Protein 7A3W (pdb70)

Radius of gyration: 27.67 Å; Cα contacts (8 Å, |Δi|>4): 1279; chains: 2; bounding box: 59×45×84 Å

B-factor: mean 23.16, std 6.6, range [11.62, 58.87]

Structure (mmCIF, N/CA/C/O backbone):
data_7A3W
#
_entry.id   7A3W
#
_cell.length_a   48.440
_cell.length_b   65.391
_cell.length_c   81.877
_cell.angle_alpha   90.000
_cell.angle_beta   91.510
_cell.angle_gamma   90.000
#
_symmetry.space_group_name_H-M   'P 1 21 1'
#
loop_
_entity.id
_entity.type
_entity.pdbx_description
1 polymer 'NAD(P)-dependent oxidoreductase'
2 non-polymer 'NADPH DIHYDRO-NICOTINAMIDE-ADENINE-DINUCLEOTIDE PHOSPHATE'
3 non-polymer 1,2-ETHANEDIOL
4 non-polymer GLYCEROL
5 water water
#
loop_
_atom_site.group_PDB
_atom_site.id
_atom_site.type_symbol
_atom_site.label_atom_id
_atom_site.label_alt_id
_atom_site.label_comp_id
_atom_site.label_asym_id
_atom_site.label_entity_id
_atom_site.label_seq_id
_atom_site.pdbx_PDB_ins_code
_atom_site.Cartn_x
_atom_site.Cartn_y
_atom_site.Cartn_z
_atom_site.occupancy
_atom_site.B_iso_or_equiv
_atom_site.auth_seq_id
_atom_site.auth_comp_id
_atom_site.auth_asym_id
_atom_site.auth_atom_id
_atom_site.pdbx_PDB_model_num
ATOM 1 N N . ASN A 1 7 ? 1.399 21.489 29.431 1.00 43.73 7 ASN A N 1
ATOM 2 C CA . ASN A 1 7 ? 0.107 20.823 29.784 1.00 40.14 7 ASN A CA 1
ATOM 3 C C . ASN A 1 7 ? -0.072 19.549 28.942 1.00 37.98 7 ASN A C 1
ATOM 4 O O . ASN A 1 7 ? -1.217 19.087 28.829 1.00 34.39 7 ASN A O 1
ATOM 6 N N . LYS A 1 8 ? 1.015 18.969 28.421 1.00 37.68 8 LYS A N 1
ATOM 7 C CA . LYS A 1 8 ? 0.964 17.866 27.427 1.00 35.44 8 LYS A CA 1
ATOM 8 C C . LYS A 1 8 ? 0.441 16.605 28.107 1.00 31.38 8 LYS A C 1
ATOM 9 O O . LYS A 1 8 ? 0.746 16.336 29.257 1.00 34.17 8 LYS A O 1
ATOM 15 N N . PRO A 1 9 ? -0.370 15.785 27.416 1.00 28.67 9 PRO A N 1
ATOM 16 C CA . PRO A 1 9 ? -0.967 14.603 28.034 1.00 28.00 9 PRO A CA 1
ATOM 17 C C . PRO A 1 9 ? 0.039 13.454 28.213 1.00 27.36 9 PRO A C 1
ATOM 18 O O . PRO A 1 9 ? 1.104 13.498 27.639 1.00 25.69 9 PRO A O 1
ATOM 22 N N . SER A 1 10 ? -0.372 12.427 28.941 1.00 26.62 10 SER A N 1
ATOM 23 C CA . SER A 1 10 ? 0.386 11.167 29.120 1.00 27.15 10 SER A CA 1
ATOM 24 C C . SER A 1 10 ? 0.218 10.322 27.856 1.00 25.02 10 SER A C 1
ATOM 25 O O . SER A 1 10 ? -0.885 10.291 27.296 1.00 25.81 10 SER A O 1
ATOM 28 N N . VAL A 1 11 ? 1.291 9.652 27.449 1.00 23.74 11 VAL A N 1
ATOM 29 C CA . VAL A 1 11 ? 1.273 8.630 26.372 1.00 20.26 11 VAL A CA 1
ATOM 30 C C . VAL A 1 11 ? 1.948 7.390 26.932 1.00 18.50 11 VAL A C 1
ATOM 31 O O . VAL A 1 11 ? 2.856 7.546 27.728 1.00 20.17 11 VAL A O 1
ATOM 35 N N . SER A 1 12 ? 1.499 6.208 26.548 1.00 17.03 12 SER A N 1
ATOM 36 C CA . SER A 1 12 ? 2.155 4.939 26.953 1.00 17.59 12 SER A CA 1
ATOM 37 C C . SER A 1 12 ? 2.793 4.303 25.712 1.00 17.94 12 SER A C 1
ATOM 38 O O . SER A 1 12 ? 2.232 4.454 24.618 1.00 18.06 12 SER A O 1
ATOM 41 N N . VAL A 1 13 ? 3.954 3.654 25.881 1.00 15.57 13 VAL A N 1
ATOM 42 C CA . VAL A 1 13 ? 4.650 2.898 24.817 1.00 15.08 13 VAL A CA 1
ATOM 43 C C . VAL A 1 13 ? 4.892 1.500 25.390 1.00 15.18 13 VAL A C 1
ATOM 44 O O . VAL A 1 13 ? 5.494 1.414 26.444 1.00 16.14 13 VAL A O 1
ATOM 48 N N . LEU A 1 14 ? 4.380 0.476 24.729 1.00 15.66 14 LEU A N 1
ATOM 49 C CA . LEU A 1 14 ? 4.592 -0.943 25.099 1.00 16.53 14 LEU A CA 1
ATOM 50 C C . LEU A 1 14 ? 5.458 -1.579 24.010 1.00 16.78 14 LEU A C 1
ATOM 51 O O . LEU A 1 14 ? 5.032 -1.649 22.849 1.00 15.99 14 LEU A O 1
ATOM 56 N N . GLY A 1 15 ? 6.645 -2.036 24.381 1.00 17.64 15 GLY A N 1
ATOM 57 C CA . GLY A 1 15 ? 7.639 -2.600 23.440 1.00 18.06 15 GLY A CA 1
ATOM 58 C C . GLY A 1 15 ? 8.767 -1.612 23.296 1.00 19.61 15 GLY A C 1
ATOM 59 O O . GLY A 1 15 ? 8.521 -0.517 22.677 1.00 20.65 15 GLY A O 1
ATOM 60 N N . LEU A 1 16 ? 9.917 -1.890 23.920 1.00 18.82 16 LEU A N 1
ATOM 61 C CA . LEU A 1 16 ? 11.043 -0.906 23.917 1.00 18.73 16 LEU A CA 1
ATOM 62 C C . LEU A 1 16 ? 12.257 -1.530 23.226 1.00 18.52 16 LEU A C 1
ATOM 63 O O . LEU A 1 16 ? 13.379 -1.399 23.758 1.00 18.99 16 LEU A O 1
ATOM 68 N N . GLY A 1 17 ? 12.054 -2.149 22.067 1.00 17.45 17 GLY A N 1
ATOM 69 C CA . GLY A 1 17 ? 13.166 -2.592 21.209 1.00 17.05 17 GLY A CA 1
ATOM 70 C C . GLY A 1 17 ? 13.802 -1.439 20.474 1.00 17.24 17 GLY A C 1
ATOM 71 O O . GLY A 1 17 ? 13.692 -0.262 20.933 1.00 17.30 17 GLY A O 1
ATOM 72 N N . ALA A 1 18 ? 14.465 -1.749 19.357 1.00 17.58 18 ALA A N 1
ATOM 73 C CA . ALA A 1 18 ? 15.191 -0.754 18.543 1.00 16.75 18 ALA A CA 1
ATOM 74 C C . ALA A 1 18 ? 14.264 0.412 18.219 1.00 16.80 18 ALA A C 1
ATOM 75 O O . ALA A 1 18 ? 14.710 1.594 18.351 1.00 15.78 18 ALA A O 1
ATOM 77 N N . MET A 1 19 ? 13.031 0.127 17.803 1.00 17.61 19 MET A N 1
ATOM 78 C CA . MET A 1 19 ? 12.081 1.172 17.353 1.00 16.50 19 MET A CA 1
ATOM 79 C C . MET A 1 19 ? 11.296 1.748 18.544 1.00 16.85 19 MET A C 1
ATOM 80 O O . MET A 1 19 ? 11.254 3.013 18.697 1.00 16.33 19 MET A O 1
ATOM 85 N N . GLY A 1 20 ? 10.687 0.903 19.378 1.00 16.05 20 GLY A N 1
ATOM 86 C CA . GLY A 1 20 ? 9.838 1.339 20.501 1.00 14.97 20 GLY A CA 1
ATOM 87 C C . GLY A 1 20 ? 10.578 2.260 21.463 1.00 16.86 20 GLY A C 1
ATOM 88 O O . GLY A 1 20 ? 9.988 3.273 21.903 1.00 15.25 20 GLY A O 1
ATOM 89 N N . SER A 1 21 ? 11.854 1.990 21.717 1.00 16.22 21 SER A N 1
ATOM 90 C CA . SER A 1 21 ? 12.653 2.817 22.657 1.00 16.58 21 SER A CA 1
ATOM 91 C C . SER A 1 21 ? 12.724 4.243 22.106 1.00 17.04 21 SER A C 1
ATOM 92 O O . SER A 1 21 ? 12.569 5.170 22.884 1.00 16.92 21 SER A O 1
ATOM 95 N N . VAL A 1 22 ? 12.894 4.385 20.800 1.00 17.22 22 VAL A N 1
ATOM 96 C CA . VAL A 1 22 ? 13.050 5.709 20.152 1.00 18.24 22 VAL A CA 1
ATOM 97 C C . VAL A 1 22 ? 11.696 6.429 20.081 1.00 17.73 22 VAL A C 1
ATOM 98 O O . VAL A 1 22 ? 11.654 7.682 20.188 1.00 18.84 22 VAL A O 1
ATOM 102 N N . LEU A 1 23 ? 10.604 5.709 19.851 1.00 17.05 23 LEU A N 1
ATOM 103 C CA . LEU A 1 23 ? 9.255 6.326 19.954 1.00 17.00 23 LEU A CA 1
ATOM 104 C C . LEU A 1 23 ? 9.115 6.960 21.339 1.00 16.92 23 LEU A C 1
ATOM 105 O O . LEU A 1 23 ? 8.762 8.177 21.417 1.00 16.23 23 LEU A O 1
ATOM 110 N N . ALA A 1 24 ? 9.436 6.203 22.396 1.00 15.19 24 ALA A N 1
ATOM 111 C CA . ALA A 1 24 ? 9.293 6.679 23.796 1.00 16.63 24 ALA A CA 1
ATOM 112 C C . ALA A 1 24 ? 10.228 7.877 24.027 1.00 18.60 24 ALA A C 1
ATOM 113 O O . ALA A 1 24 ? 9.775 8.899 24.546 1.00 18.46 24 ALA A O 1
ATOM 115 N N . ARG A 1 25 ? 11.480 7.777 23.585 1.00 20.11 25 ARG A N 1
ATOM 116 C CA . ARG A 1 25 ? 12.493 8.838 23.810 1.00 21.22 25 ARG A CA 1
ATOM 117 C C . ARG A 1 25 ? 11.985 10.105 23.131 1.00 22.42 25 ARG A C 1
ATOM 118 O O . ARG A 1 25 ? 12.071 11.161 23.739 1.00 23.11 25 ARG A O 1
ATOM 126 N N . THR A 1 26 ? 11.479 9.994 21.904 1.00 22.05 26 THR A N 1
ATOM 127 C CA . THR A 1 26 ? 11.082 11.173 21.098 1.00 22.46 26 THR A CA 1
ATOM 128 C C . THR A 1 26 ? 9.944 11.916 21.801 1.00 23.91 26 THR A C 1
ATOM 129 O O . THR A 1 26 ? 9.968 13.169 21.867 1.00 22.84 26 THR A O 1
ATOM 133 N N . LEU A 1 27 ? 8.973 11.171 22.309 1.00 23.99 27 LEU A N 1
ATOM 134 C CA . LEU A 1 27 ? 7.835 11.731 23.070 1.00 24.30 27 LEU A CA 1
ATOM 135 C C . LEU A 1 27 ? 8.337 12.401 24.357 1.00 25.23 27 LEU A C 1
ATOM 136 O O . LEU A 1 27 ? 7.881 13.523 24.645 1.00 26.70 27 LEU A O 1
ATOM 141 N N . LEU A 1 28 ? 9.244 11.753 25.095 1.00 25.26 28 LEU A N 1
ATOM 142 C CA . LEU A 1 28 ? 9.789 12.328 26.358 1.00 25.14 28 LEU A CA 1
ATOM 143 C C . LEU A 1 28 ? 10.427 13.673 26.030 1.00 26.51 28 LEU A C 1
ATOM 144 O O . LEU A 1 28 ? 10.142 14.642 26.746 1.00 27.28 28 LEU A O 1
ATOM 149 N N . GLN A 1 29 ? 11.220 13.720 24.960 1.00 27.85 29 GLN A N 1
ATOM 150 C CA . GLN A 1 29 ? 12.059 14.898 24.632 1.00 29.70 29 GLN A CA 1
ATOM 151 C C . GLN A 1 29 ? 11.158 16.045 24.181 1.00 27.70 29 GLN A C 1
ATOM 152 O O . GLN A 1 29 ? 11.580 17.201 24.337 1.00 32.17 29 GLN A O 1
ATOM 158 N N . ALA A 1 30 ? 9.965 15.752 23.665 1.00 27.09 30 ALA A N 1
ATOM 159 C CA . ALA A 1 30 ? 8.973 16.768 23.246 1.00 31.21 30 ALA A CA 1
ATOM 160 C C . ALA A 1 30 ? 8.113 17.228 24.435 1.00 31.18 30 ALA A C 1
ATOM 161 O O . ALA A 1 30 ? 7.247 18.083 24.228 1.00 35.78 30 ALA A O 1
ATOM 163 N N . GLY A 1 31 ? 8.349 16.695 25.636 1.00 30.76 31 GLY A N 1
ATOM 164 C CA . GLY A 1 31 ? 7.718 17.157 26.888 1.00 31.86 31 GLY A CA 1
ATOM 165 C C . GLY A 1 31 ? 6.443 16.401 27.221 1.00 30.60 31 GLY A C 1
ATOM 166 O O . GLY A 1 31 ? 5.640 16.923 28.011 1.00 30.13 31 GLY A O 1
ATOM 167 N N . TYR A 1 32 ? 6.232 15.221 26.627 1.00 29.19 32 TYR A N 1
ATOM 168 C CA . TYR A 1 32 ? 5.073 14.358 26.949 1.00 27.29 32 TYR A CA 1
ATOM 169 C C . TYR A 1 32 ? 5.438 13.532 28.176 1.00 24.08 32 TYR A C 1
ATOM 170 O O . TYR A 1 32 ? 6.595 13.123 28.292 1.00 25.04 32 TYR A O 1
ATOM 179 N N . GLY A 1 33 ? 4.475 13.333 29.071 1.00 25.32 33 GLY A N 1
ATOM 180 C CA . GLY A 1 33 ? 4.603 12.325 30.130 1.00 24.27 33 GLY A CA 1
ATOM 181 C C . GLY A 1 33 ? 4.578 10.984 29.442 1.00 24.53 33 GLY A C 1
ATOM 182 O O . GLY A 1 33 ? 3.743 10.821 28.565 1.00 24.50 33 GLY A O 1
ATOM 183 N N . VAL A 1 34 ? 5.530 10.103 29.689 1.00 20.48 34 VAL A N 1
ATOM 184 C CA . VAL A 1 34 ? 5.498 8.789 28.996 1.00 20.03 34 VAL A CA 1
ATOM 185 C C . VAL A 1 34 ? 5.610 7.713 30.055 1.00 19.96 34 VAL A C 1
ATOM 186 O O . VAL A 1 34 ? 6.551 7.758 30.826 1.00 21.01 34 VAL A O 1
ATOM 190 N N . THR A 1 35 ? 4.712 6.750 29.996 1.00 19.49 35 THR A N 1
ATOM 191 C CA . THR A 1 35 ? 4.780 5.501 30.762 1.00 19.54 35 THR A CA 1
ATOM 192 C C . THR A 1 35 ? 5.199 4.413 29.785 1.00 21.66 35 THR A C 1
ATOM 193 O O . THR A 1 35 ? 4.539 4.283 28.732 1.00 20.83 35 THR A O 1
ATOM 197 N N . VAL A 1 36 ? 6.223 3.641 30.134 1.00 18.84 36 VAL A N 1
ATOM 198 C CA . VAL A 1 36 ? 6.723 2.587 29.227 1.00 17.94 36 VAL A CA 1
ATOM 199 C C . VAL A 1 36 ? 6.468 1.250 29.881 1.00 17.18 36 VAL A C 1
ATOM 200 O O . VAL A 1 36 ? 6.368 1.184 31.117 1.00 18.71 36 VAL A O 1
ATOM 204 N N . TRP A 1 37 ? 6.385 0.227 29.059 1.00 18.16 37 TRP A N 1
ATOM 205 C CA . TRP A 1 37 ? 6.412 -1.177 29.521 1.00 18.59 37 TRP A CA 1
ATOM 206 C C . TRP A 1 37 ? 7.200 -1.984 28.511 1.00 19.11 37 TRP A C 1
ATOM 207 O O . TRP A 1 37 ? 7.074 -1.731 27.329 1.00 17.49 37 TRP A O 1
ATOM 218 N N . ASN A 1 38 ? 7.946 -2.977 28.994 1.00 19.20 38 ASN A N 1
ATOM 219 C CA . ASN A 1 38 ? 8.624 -3.946 28.116 1.00 20.28 38 ASN A CA 1
ATOM 220 C C . ASN A 1 38 ? 8.628 -5.293 28.830 1.00 20.16 38 ASN A C 1
ATOM 221 O O . ASN A 1 38 ? 8.711 -5.299 30.059 1.00 23.07 38 ASN A O 1
ATOM 226 N N . ARG A 1 39 ? 8.527 -6.371 28.083 1.00 20.97 39 ARG A N 1
ATOM 227 C CA . ARG A 1 39 ? 8.599 -7.736 28.648 1.00 21.88 39 ARG A CA 1
ATOM 228 C C . ARG A 1 39 ? 9.821 -7.853 29.546 1.00 22.40 39 ARG A C 1
ATOM 229 O O . ARG A 1 39 ? 9.668 -8.344 30.685 1.00 25.07 39 ARG A O 1
ATOM 237 N N . SER A 1 40 ? 10.991 -7.410 29.085 1.00 24.96 40 SER A N 1
ATOM 238 C CA . SER A 1 40 ? 12.208 -7.444 29.931 1.00 27.15 40 SER A CA 1
ATOM 239 C C . SER A 1 40 ? 12.599 -6.028 30.360 1.00 27.52 40 SER A C 1
ATOM 240 O O . SER A 1 40 ? 12.662 -5.103 29.567 1.00 25.04 40 SER A O 1
ATOM 243 N N . PRO A 1 41 ? 12.861 -5.831 31.670 1.00 32.06 41 PRO A N 1
ATOM 244 C CA . PRO A 1 41 ? 13.003 -4.483 32.233 1.00 29.72 41 PRO A CA 1
ATOM 245 C C . PRO A 1 41 ? 14.309 -3.755 31.890 1.00 30.15 41 PRO A C 1
ATOM 246 O O . PRO A 1 41 ? 14.315 -2.558 31.939 1.00 30.89 41 PRO A O 1
ATOM 248 N N . GLU A 1 42 ? 15.379 -4.475 31.539 1.00 30.73 42 GLU A N 1
ATOM 249 C CA . GLU A 1 42 ? 16.686 -3.853 31.182 1.00 30.45 42 GLU A CA 1
ATOM 250 C C . GLU A 1 42 ? 16.471 -2.721 30.177 1.00 29.47 42 GLU A C 1
ATOM 251 O O . GLU A 1 42 ? 17.093 -1.672 30.326 1.00 30.58 42 GLU A O 1
ATOM 253 N N A ARG A 1 43 ? 15.622 -2.943 29.171 0.50 27.29 43 ARG A N 1
ATOM 254 N N B ARG A 1 43 ? 15.622 -2.944 29.172 0.50 26.76 43 ARG A N 1
ATOM 255 C CA A ARG A 1 43 ? 15.471 -2.015 28.019 0.50 26.39 43 ARG A CA 1
ATOM 256 C CA B ARG A 1 43 ? 15.457 -2.011 28.028 0.50 25.57 43 ARG A CA 1
ATOM 257 C C A ARG A 1 43 ? 14.790 -0.720 28.481 0.50 24.40 43 ARG A C 1
ATOM 258 C C B ARG A 1 43 ? 14.799 -0.710 28.490 0.50 23.94 43 ARG A C 1
ATOM 259 O O A ARG A 1 43 ? 14.965 0.287 27.781 0.50 24.84 43 ARG A O 1
ATOM 260 O O B ARG A 1 43 ? 14.979 0.295 27.788 0.50 24.40 43 ARG A O 1
ATOM 275 N N . ALA A 1 44 ? 14.091 -0.719 29.626 1.00 22.92 44 ALA A N 1
ATOM 276 C CA . ALA A 1 44 ? 13.396 0.486 30.157 1.00 23.59 44 ALA A CA 1
ATOM 277 C C . ALA A 1 44 ? 14.369 1.475 30.821 1.00 22.23 44 ALA A C 1
ATOM 278 O O . ALA A 1 44 ? 14.020 2.675 30.964 1.00 23.13 44 ALA A O 1
ATOM 280 N N . THR A 1 45 ? 15.565 1.022 31.198 1.00 23.22 45 THR A N 1
ATOM 281 C CA . THR A 1 45 ? 16.489 1.823 32.035 1.00 21.35 45 THR A CA 1
ATOM 282 C C . THR A 1 45 ? 16.795 3.138 31.336 1.00 20.51 45 THR A C 1
ATOM 283 O O . THR A 1 45 ? 16.729 4.181 32.015 1.00 18.95 45 THR A O 1
ATOM 287 N N . ALA A 1 46 ? 17.162 3.123 30.045 1.00 19.92 46 ALA A N 1
ATOM 288 C CA . ALA A 1 46 ? 17.541 4.365 29.319 1.00 21.98 46 ALA A CA 1
ATOM 289 C C . ALA A 1 46 ? 16.377 5.366 29.314 1.00 21.19 46 ALA A C 1
ATOM 290 O O . ALA A 1 46 ? 16.583 6.599 29.428 1.00 23.51 46 ALA A O 1
ATOM 292 N N . LEU A 1 47 ? 15.158 4.868 29.205 1.00 21.07 47 LEU A N 1
ATOM 293 C CA . LEU A 1 47 ? 13.955 5.738 29.133 1.00 20.27 47 LEU A CA 1
ATOM 294 C C . LEU A 1 47 ? 13.681 6.309 30.519 1.00 19.58 47 LEU A C 1
ATOM 295 O O . LEU A 1 47 ? 13.339 7.491 30.601 1.00 18.32 47 LEU A O 1
ATOM 300 N N . VAL A 1 48 ? 13.849 5.506 31.566 1.00 18.70 48 VAL A N 1
ATOM 301 C CA . VAL A 1 48 ? 13.735 5.997 32.975 1.00 19.93 48 VAL A CA 1
ATOM 302 C C . VAL A 1 48 ? 14.793 7.090 33.190 1.00 19.38 48 VAL A C 1
ATOM 303 O O . VAL A 1 48 ? 14.462 8.147 33.773 1.00 17.70 48 VAL A O 1
ATOM 307 N N . GLN A 1 49 ? 15.997 6.943 32.647 1.00 18.61 49 GLN A N 1
ATOM 308 C CA . GLN A 1 49 ? 17.025 8.010 32.732 1.00 20.36 49 GLN A CA 1
ATOM 309 C C . GLN A 1 49 ? 16.499 9.321 32.134 1.00 21.59 49 GLN A C 1
ATOM 310 O O . GLN A 1 49 ? 16.900 10.400 32.580 1.00 20.92 49 GLN A O 1
ATOM 316 N N . GLU A 1 50 ? 15.619 9.241 31.152 1.00 23.51 50 GLU A N 1
ATOM 317 C CA . GLU A 1 50 ? 15.155 10.446 30.416 1.00 27.29 50 GLU A CA 1
ATOM 318 C C . GLU A 1 50 ? 13.787 10.904 30.929 1.00 25.62 50 GLU A C 1
ATOM 319 O O . GLU A 1 50 ? 13.211 11.812 30.306 1.00 27.69 50 GLU A O 1
ATOM 325 N N . GLY A 1 51 ? 13.277 10.314 32.015 1.00 23.89 51 GLY A N 1
ATOM 326 C CA . GLY A 1 51 ? 12.068 10.802 32.701 1.00 22.39 51 GLY A CA 1
ATOM 327 C C . GLY A 1 51 ? 10.861 9.889 32.574 1.00 23.67 51 GLY A C 1
ATOM 328 O O . GLY A 1 51 ? 9.818 10.259 33.120 1.00 22.22 51 GLY A O 1
ATOM 329 N N . ALA A 1 52 ? 10.958 8.718 31.935 1.00 22.85 52 ALA A N 1
ATOM 330 C CA . ALA A 1 52 ? 9.784 7.826 31.756 1.00 23.21 52 ALA A CA 1
ATOM 331 C C . ALA A 1 52 ? 9.362 7.199 33.080 1.00 24.15 52 ALA A C 1
ATOM 332 O O . ALA A 1 52 ? 10.244 6.898 33.902 1.00 25.79 52 ALA A O 1
ATOM 334 N N . SER A 1 53 ? 8.051 6.986 33.267 1.00 23.84 53 SER A N 1
ATOM 335 C CA . SER A 1 53 ? 7.508 6.135 34.348 1.00 24.46 53 SER A CA 1
ATOM 336 C C . SER A 1 53 ? 7.486 4.700 33.827 1.00 23.86 53 SER A C 1
ATOM 337 O O . SER A 1 53 ? 7.173 4.498 32.635 1.00 24.70 53 SER A O 1
ATOM 340 N N . LEU A 1 54 ? 7.924 3.742 34.626 1.00 22.28 54 LEU A N 1
ATOM 341 C CA . LEU A 1 54 ? 7.980 2.334 34.169 1.00 24.38 54 LEU A CA 1
ATOM 342 C C . LEU A 1 54 ? 6.791 1.612 34.797 1.00 22.17 54 LEU A C 1
ATOM 343 O O . LEU A 1 54 ? 6.717 1.582 36.031 1.00 25.14 54 LEU A O 1
ATOM 348 N N . ALA A 1 55 ? 5.925 1.009 33.984 1.00 20.89 55 ALA A N 1
ATOM 349 C CA . ALA A 1 55 ? 4.804 0.176 34.458 1.00 21.95 55 ALA A CA 1
ATOM 350 C C . ALA A 1 55 ? 5.335 -1.237 34.696 1.00 22.72 55 ALA A C 1
ATOM 351 O O . ALA A 1 55 ? 6.169 -1.664 33.922 1.00 22.17 55 ALA A O 1
ATOM 353 N N . ARG A 1 56 ? 4.877 -1.895 35.760 1.00 24.74 56 ARG A N 1
ATOM 354 C CA . ARG A 1 56 ? 5.288 -3.271 36.124 1.00 25.42 56 ARG A CA 1
ATOM 355 C C . ARG A 1 56 ? 4.663 -4.240 35.126 1.00 25.14 56 ARG A C 1
ATOM 356 O O . ARG A 1 56 ? 5.339 -5.216 34.738 1.00 25.66 56 ARG A O 1
ATOM 358 N N . GLU A 1 57 ? 3.427 -3.957 34.710 1.00 25.64 57 GLU A N 1
ATOM 359 C CA . GLU A 1 57 ? 2.611 -4.835 33.831 1.00 27.05 57 GLU A CA 1
ATOM 360 C C . GLU A 1 57 ? 2.076 -4.047 32.626 1.00 23.76 57 GLU A C 1
ATOM 361 O O . GLU A 1 57 ? 1.857 -2.842 32.715 1.00 19.98 57 GLU A O 1
ATOM 367 N N . ALA A 1 58 ? 1.809 -4.756 31.536 1.00 24.81 58 ALA A N 1
ATOM 368 C CA . ALA A 1 58 ? 1.204 -4.183 30.314 1.00 23.95 58 ALA A CA 1
ATOM 369 C C . ALA A 1 58 ? -0.114 -3.476 30.693 1.00 22.62 58 ALA A C 1
ATOM 370 O O . ALA A 1 58 ? -0.367 -2.327 30.231 1.00 20.85 58 ALA A O 1
ATOM 372 N N A SER A 1 59 ? -0.907 -4.125 31.554 0.50 23.06 59 SER A N 1
ATOM 373 N N B SER A 1 59 ? -0.910 -4.116 31.558 0.50 22.18 59 SER A N 1
ATOM 374 C CA A SER A 1 59 ? -2.200 -3.627 32.091 0.50 23.28 59 SER A CA 1
ATOM 375 C CA B SER A 1 59 ? -2.216 -3.602 32.052 0.50 21.82 59 SER A CA 1
ATOM 376 C C A SER A 1 59 ? -2.052 -2.197 32.629 0.50 23.09 59 SER A C 1
ATOM 377 C C B SER A 1 59 ? -2.055 -2.189 32.626 0.50 22.28 59 SER A C 1
ATOM 378 O O A SER A 1 59 ? -2.887 -1.334 32.291 0.50 23.35 59 SER A O 1
ATOM 379 O O B SER A 1 59 ? -2.888 -1.325 32.299 0.50 22.57 59 SER A O 1
ATOM 384 N N . GLU A 1 60 ? -1.026 -1.968 33.448 1.00 23.16 60 GLU A N 1
ATOM 385 C CA . GLU A 1 60 ? -0.795 -0.669 34.133 1.00 25.41 60 GLU A CA 1
ATOM 386 C C . GLU A 1 60 ? -0.385 0.380 33.103 1.00 22.93 60 GLU A C 1
ATOM 387 O O . GLU A 1 60 ? -0.764 1.570 33.256 1.00 25.25 60 GLU A O 1
ATOM 393 N N . ALA A 1 61 ? 0.408 -0.001 32.097 1.00 22.84 61 ALA A N 1
ATOM 394 C CA . ALA A 1 61 ? 0.820 0.951 31.036 1.00 20.72 61 ALA A CA 1
ATOM 395 C C . ALA A 1 61 ? -0.451 1.379 30.284 1.00 20.52 61 ALA A C 1
ATOM 396 O O . ALA A 1 61 ? -0.624 2.561 29.988 1.00 19.79 61 ALA A O 1
ATOM 398 N N . ILE A 1 62 ? -1.337 0.439 29.998 1.00 19.99 62 ILE A N 1
ATOM 399 C CA . ILE A 1 62 ? -2.610 0.772 29.286 1.00 21.16 62 ILE A CA 1
ATOM 400 C C . ILE A 1 62 ? -3.471 1.696 30.166 1.00 21.86 62 ILE A C 1
ATOM 401 O O . ILE A 1 62 ? -3.979 2.728 29.645 1.00 21.36 62 ILE A O 1
ATOM 406 N N . ASN A 1 63 ? -3.557 1.400 31.468 1.00 21.69 63 ASN A N 1
ATOM 407 C CA . ASN A 1 63 ? -4.366 2.183 32.437 1.00 23.70 63 ASN A CA 1
ATOM 408 C C . ASN A 1 63 ? -3.819 3.623 32.541 1.00 24.10 63 ASN A C 1
ATOM 409 O O . ASN A 1 63 ? -4.615 4.545 32.771 1.00 23.91 63 ASN A O 1
ATOM 414 N N . ALA A 1 64 ? -2.520 3.827 32.318 1.00 23.57 64 ALA A N 1
ATOM 415 C CA . ALA A 1 64 ? -1.816 5.086 32.659 1.00 23.31 64 ALA A CA 1
ATOM 416 C C . ALA A 1 64 ? -2.181 6.220 31.696 1.00 23.95 64 ALA A C 1
ATOM 417 O O . ALA A 1 64 ? -2.030 7.401 32.081 1.00 24.00 64 ALA A O 1
ATOM 419 N N . SER A 1 65 ? -2.569 5.914 30.461 1.00 22.84 65 SER A N 1
ATOM 420 C CA . SER A 1 65 ? -2.667 6.940 29.383 1.00 23.65 65 SER A CA 1
ATOM 421 C C . SER A 1 65 ? -3.906 6.733 28.515 1.00 22.72 65 SER A C 1
ATOM 422 O O . SER A 1 65 ? -4.428 5.614 28.492 1.00 21.35 65 SER A O 1
ATOM 425 N N . ASN A 1 66 ? -4.306 7.770 27.774 1.00 22.75 66 ASN A N 1
ATOM 426 C CA . ASN A 1 66 ? -5.410 7.673 26.783 1.00 23.87 66 ASN A CA 1
ATOM 427 C C . ASN A 1 66 ? -4.841 7.444 25.370 1.00 20.54 66 ASN A C 1
ATOM 428 O O . ASN A 1 66 ? -5.642 7.240 24.443 1.00 19.67 66 ASN A O 1
ATOM 433 N N . LEU A 1 67 ? -3.519 7.512 25.180 1.00 19.11 67 LEU A N 1
ATOM 434 C CA . LEU A 1 67 ? -2.873 7.123 23.889 1.00 19.35 67 LEU A CA 1
ATOM 435 C C . LEU A 1 67 ? -1.829 6.043 24.153 1.00 16.84 67 LEU A C 1
ATOM 436 O O . LEU A 1 67 ? -0.880 6.297 24.916 1.00 17.05 67 LEU A O 1
ATOM 441 N N . ILE A 1 68 ? -2.064 4.850 23.630 1.00 15.96 68 ILE A N 1
ATOM 442 C CA . ILE A 1 68 ? -1.264 3.635 23.923 1.00 17.10 68 ILE A CA 1
ATOM 443 C C . ILE A 1 68 ? -0.598 3.186 22.620 1.00 16.97 68 ILE A C 1
ATOM 444 O O . ILE A 1 68 ? -1.326 2.697 21.728 1.00 17.54 68 ILE A O 1
ATOM 449 N N . ILE A 1 69 ? 0.723 3.327 22.523 1.00 16.06 69 ILE A N 1
ATOM 450 C CA . ILE A 1 69 ? 1.490 3.008 21.280 1.00 16.00 69 ILE A CA 1
ATOM 451 C C . ILE A 1 69 ? 2.166 1.654 21.478 1.00 15.14 69 ILE A C 1
ATOM 452 O O . ILE A 1 69 ? 2.849 1.484 22.477 1.00 17.68 69 ILE A O 1
ATOM 457 N N . ILE A 1 70 ? 1.916 0.719 20.585 1.00 15.72 70 ILE A N 1
ATOM 458 C CA . ILE A 1 70 ? 2.472 -0.659 20.652 1.00 15.58 70 ILE A CA 1
ATOM 459 C C . ILE A 1 70 ? 3.571 -0.780 19.604 1.00 16.12 70 ILE A C 1
ATOM 460 O O . ILE A 1 70 ? 3.337 -0.453 18.426 1.00 16.46 70 ILE A O 1
ATOM 465 N N . CYS A 1 71 ? 4.741 -1.275 19.994 1.00 15.70 71 CYS A N 1
ATOM 466 C CA . CYS A 1 71 ? 5.820 -1.552 19.021 1.00 15.64 71 CYS A CA 1
ATOM 467 C C . CYS A 1 71 ? 6.543 -2.815 19.447 1.00 16.68 71 CYS A C 1
ATOM 468 O O . CYS A 1 71 ? 7.734 -2.762 19.791 1.00 16.53 71 CYS A O 1
ATOM 471 N N . MET A 1 72 ? 5.828 -3.920 19.369 1.00 17.23 72 MET A N 1
ATOM 472 C CA . MET A 1 72 ? 6.400 -5.246 19.720 1.00 18.67 72 MET A CA 1
ATOM 473 C C . MET A 1 72 ? 6.823 -5.958 18.438 1.00 17.90 72 MET A C 1
ATOM 474 O O . MET A 1 72 ? 6.579 -5.425 17.353 1.00 17.68 72 MET A O 1
ATOM 479 N N . ILE A 1 73 ? 7.462 -7.125 18.538 1.00 18.67 73 ILE A N 1
ATOM 480 C CA . ILE A 1 73 ? 8.086 -7.762 17.348 1.00 20.31 73 ILE A CA 1
ATOM 481 C C . ILE A 1 73 ? 7.015 -7.949 16.276 1.00 19.18 73 ILE A C 1
ATOM 482 O O . ILE A 1 73 ? 7.285 -7.716 15.080 1.00 18.67 73 ILE A O 1
ATOM 487 N N . ASP A 1 74 ? 5.807 -8.336 16.678 1.00 21.82 74 ASP A N 1
ATOM 488 C CA . ASP A 1 74 ? 4.725 -8.556 15.691 1.00 20.08 74 ASP A CA 1
ATOM 489 C C . ASP A 1 74 ? 3.356 -8.381 16.337 1.00 18.22 74 ASP A C 1
ATOM 490 O O . ASP A 1 74 ? 3.267 -8.295 17.589 1.00 18.95 74 ASP A O 1
ATOM 495 N N . LYS A 1 75 ? 2.323 -8.294 15.502 1.00 17.14 75 LYS A N 1
ATOM 496 C CA . LYS A 1 75 ? 0.940 -8.078 16.007 1.00 17.44 75 LYS A CA 1
ATOM 497 C C . LYS A 1 75 ? 0.496 -9.281 16.827 1.00 19.18 75 LYS A C 1
ATOM 498 O O . LYS A 1 75 ? -0.191 -9.056 17.836 1.00 18.91 75 LYS A O 1
ATOM 504 N N . ALA A 1 76 ? 0.919 -10.491 16.450 1.00 20.03 76 ALA A N 1
ATOM 505 C CA . ALA A 1 76 ? 0.539 -11.747 17.132 1.00 21.12 76 ALA A CA 1
ATOM 506 C C . ALA A 1 76 ? 0.888 -11.656 18.622 1.00 21.95 76 ALA A C 1
ATOM 507 O O . ALA A 1 76 ? 0.026 -11.973 19.448 1.00 21.92 76 ALA A O 1
ATOM 509 N N . VAL A 1 77 ? 2.095 -11.217 18.990 1.00 21.11 77 VAL A N 1
ATOM 510 C CA . VAL A 1 77 ? 2.453 -11.179 20.441 1.00 23.25 77 VAL A CA 1
ATOM 511 C C . VAL A 1 77 ? 1.617 -10.105 21.156 1.00 21.71 77 VAL A C 1
ATOM 512 O O . VAL A 1 77 ? 1.317 -10.323 22.340 1.00 23.06 77 VAL A O 1
ATOM 516 N N . PHE A 1 78 ? 1.194 -9.020 20.496 1.00 21.34 78 PHE A N 1
ATOM 517 C CA . PHE A 1 78 ? 0.295 -8.032 21.151 1.00 22.27 78 PHE A CA 1
ATOM 518 C C . PHE A 1 78 ? -1.092 -8.648 21.361 1.00 22.21 78 PHE A C 1
ATOM 519 O O . PHE A 1 78 ? -1.708 -8.415 22.408 1.00 22.64 78 PHE A O 1
ATOM 527 N N . GLN A 1 79 ? -1.537 -9.479 20.422 1.00 25.25 79 GLN A N 1
ATOM 528 C CA . GLN A 1 79 ? -2.797 -10.254 20.557 1.00 27.73 79 GLN A CA 1
ATOM 529 C C . GLN A 1 79 ? -2.689 -11.117 21.823 1.00 27.45 79 GLN A C 1
ATOM 530 O O . GLN A 1 79 ? -3.687 -11.155 22.587 1.00 27.17 79 GLN A O 1
ATOM 536 N N . ASP A 1 80 ? -1.551 -11.783 22.047 1.00 27.69 80 ASP A N 1
ATOM 537 C CA . ASP A 1 80 ? -1.324 -12.625 23.254 1.00 28.96 80 ASP A CA 1
ATOM 538 C C . ASP A 1 80 ? -1.392 -11.767 24.523 1.00 29.40 80 ASP A C 1
ATOM 539 O O . ASP A 1 80 ? -2.048 -12.204 25.493 1.00 28.85 80 ASP A O 1
ATOM 544 N N . VAL A 1 81 ? -0.764 -10.591 24.517 1.00 25.50 81 VAL A N 1
ATOM 545 C CA . VAL A 1 81 ? -0.823 -9.656 25.674 1.00 26.22 81 VAL A CA 1
ATOM 546 C C . VAL A 1 81 ? -2.291 -9.279 25.948 1.00 26.22 81 VAL A C 1
ATOM 547 O O . VAL A 1 81 ? -2.729 -9.399 27.106 1.00 26.25 81 VAL A O 1
ATOM 551 N N . LEU A 1 82 ? -3.035 -8.866 24.927 1.00 24.83 82 LEU A N 1
ATOM 552 C CA . LEU A 1 82 ? -4.480 -8.555 25.040 1.00 26.20 82 LEU A CA 1
ATOM 553 C C . LEU A 1 82 ? -5.231 -9.730 25.684 1.00 27.79 82 LEU A C 1
ATOM 554 O O . LEU A 1 82 ? -6.018 -9.477 26.618 1.00 24.87 82 LEU A O 1
ATOM 559 N N . SER A 1 83 ? -4.993 -10.958 25.213 1.00 28.96 83 SER A N 1
ATOM 560 C CA . SER A 1 83 ? -5.727 -12.182 25.636 1.00 30.69 83 SER A CA 1
ATOM 561 C C . SER A 1 83 ? -5.536 -12.456 27.125 1.00 32.93 83 SER A C 1
ATOM 562 O O . SER A 1 83 ? -6.434 -13.078 27.713 1.00 32.63 83 SER A O 1
ATOM 565 N N . SER A 1 84 ? -4.412 -12.041 27.706 1.00 32.01 84 SER A N 1
ATOM 566 C CA . SER A 1 84 ? -4.078 -12.347 29.119 1.00 33.48 84 SER A CA 1
ATOM 567 C C . SER A 1 84 ? -4.521 -11.191 30.027 1.00 30.83 84 SER A C 1
ATOM 568 O O . SER A 1 84 ? -4.300 -11.289 31.228 1.00 31.98 84 SER A O 1
ATOM 571 N N . LEU A 1 85 ? -5.115 -10.131 29.473 1.00 29.45 85 LEU A N 1
ATOM 572 C CA . LEU A 1 85 ? -5.659 -9.002 30.268 1.00 30.35 85 LEU A CA 1
ATOM 573 C C . LEU A 1 85 ? -6.892 -9.481 31.035 1.00 28.65 85 LEU A C 1
ATOM 574 O O . LEU A 1 85 ? -7.649 -10.285 30.505 1.00 27.81 85 LEU A O 1
ATOM 579 N N . ASP A 1 86 ? -7.120 -8.933 32.218 1.00 30.36 86 ASP A N 1
ATOM 580 C CA . ASP A 1 86 ? -8.421 -9.070 32.914 1.00 28.88 86 ASP A CA 1
ATOM 581 C C . ASP A 1 86 ? -9.523 -8.567 31.985 1.00 27.72 86 ASP A C 1
ATOM 582 O O . ASP A 1 86 ? -9.460 -7.425 31.526 1.00 26.35 86 ASP A O 1
ATOM 587 N N . PRO A 1 87 ? -10.589 -9.366 31.713 1.00 28.51 87 PRO A N 1
ATOM 588 C CA . PRO A 1 87 ? -11.702 -8.911 30.884 1.00 29.01 87 PRO A CA 1
ATOM 589 C C . PRO A 1 87 ? -12.344 -7.601 31.371 1.00 26.52 87 PRO A C 1
ATOM 590 O O . PRO A 1 87 ? -12.976 -6.951 30.574 1.00 26.40 87 PRO A O 1
ATOM 594 N N . LEU A 1 88 ? -12.180 -7.245 32.652 1.00 28.56 88 LEU A N 1
ATOM 595 C CA . LEU A 1 88 ? -12.767 -6.007 33.243 1.00 27.15 88 LEU A CA 1
ATOM 596 C C . LEU A 1 88 ? -11.826 -4.813 33.048 1.00 27.10 88 LEU A C 1
ATOM 597 O O . LEU A 1 88 ? -12.242 -3.697 33.398 1.00 24.19 88 LEU A O 1
ATOM 602 N N . LEU A 1 89 ? -10.621 -5.002 32.501 1.00 26.62 89 LEU A N 1
ATOM 603 C CA . LEU A 1 89 ? -9.776 -3.840 32.170 1.00 27.65 89 LEU A CA 1
ATOM 604 C C . LEU A 1 89 ? -10.596 -2.930 31.260 1.00 26.62 89 LEU A C 1
ATOM 605 O O . LEU A 1 89 ? -11.203 -3.427 30.287 1.00 26.79 89 LEU A O 1
ATOM 610 N N . ASN A 1 90 ? -10.681 -1.652 31.575 1.00 23.91 90 ASN A N 1
ATOM 611 C CA . ASN A 1 90 ? -11.602 -0.757 30.836 1.00 24.75 90 ASN A CA 1
ATOM 612 C C . ASN A 1 90 ? -10.746 0.177 29.990 1.00 25.28 90 ASN A C 1
ATOM 613 O O . ASN A 1 90 ? -9.928 0.865 30.574 1.00 26.97 90 ASN A O 1
ATOM 618 N N . MET A 1 91 ? -10.906 0.157 28.665 1.00 22.06 91 MET A N 1
ATOM 619 C CA . MET A 1 91 ? -10.124 0.994 27.734 1.00 22.21 91 MET A CA 1
ATOM 620 C C . MET A 1 91 ? -10.977 2.151 27.202 1.00 21.96 91 MET A C 1
ATOM 621 O O . MET A 1 91 ? -10.551 2.826 26.233 1.00 22.13 91 MET A O 1
ATOM 626 N N A SER A 1 92 ? -12.122 2.407 27.838 0.50 23.27 92 SER A N 1
ATOM 627 N N B SER A 1 92 ? -12.125 2.411 27.841 0.50 22.78 92 SER A N 1
ATOM 628 C CA A SER A 1 92 ? -12.999 3.542 27.476 0.50 24.29 92 SER A CA 1
ATOM 629 C CA B SER A 1 92 ? -12.996 3.568 27.523 0.50 23.47 92 SER A CA 1
ATOM 630 C C A SER A 1 92 ? -12.145 4.808 27.389 0.50 24.52 92 SER A C 1
ATOM 631 C C B SER A 1 92 ? -12.128 4.816 27.394 0.50 24.06 92 SER A C 1
ATOM 632 O O A SER A 1 92 ? -11.363 5.053 28.329 0.50 26.38 92 SER A O 1
ATOM 633 O O B SER A 1 92 ? -11.341 5.070 28.328 0.50 25.86 92 SER A O 1
ATOM 638 N N . GLY A 1 93 ? -12.278 5.565 26.296 1.00 23.03 93 GLY A N 1
ATOM 639 C CA . GLY A 1 93 ? -11.591 6.851 26.089 1.00 23.12 93 GLY A CA 1
ATOM 640 C C . GLY A 1 93 ? -10.131 6.688 25.669 1.00 22.62 93 GLY A C 1
ATOM 641 O O . GLY A 1 93 ? -9.421 7.698 25.622 1.00 22.83 93 GLY A O 1
ATOM 642 N N . LYS A 1 94 ? -9.671 5.456 25.444 1.00 20.84 94 LYS A N 1
ATOM 643 C CA . LYS A 1 94 ? -8.249 5.186 25.102 1.00 20.00 94 LYS A CA 1
ATOM 644 C C . LYS A 1 94 ? -8.133 4.797 23.624 1.00 21.25 94 LYS A C 1
ATOM 645 O O . LYS A 1 94 ? -8.960 4.005 23.121 1.00 21.80 94 LYS A O 1
ATOM 651 N N . THR A 1 95 ? -7.088 5.294 22.968 1.00 21.23 95 THR A N 1
ATOM 652 C CA . THR A 1 95 ? -6.740 4.969 21.566 1.00 20.68 95 THR A CA 1
ATOM 653 C C . THR A 1 95 ? -5.499 4.089 21.601 1.00 19.51 95 THR A C 1
ATOM 654 O O . THR A 1 95 ? -4.464 4.523 22.129 1.00 18.42 95 THR A O 1
ATOM 658 N N . ILE A 1 96 ? -5.654 2.869 21.129 1.00 19.50 96 ILE A N 1
ATOM 659 C CA . ILE A 1 96 ? -4.530 1.932 20.911 1.00 19.79 96 ILE A CA 1
ATOM 660 C C . ILE A 1 96 ? -4.034 2.132 19.480 1.00 19.34 96 ILE A C 1
ATOM 661 O O . ILE A 1 96 ? -4.851 1.961 18.546 1.00 18.65 96 ILE A O 1
ATOM 666 N N . VAL A 1 97 ? -2.749 2.436 19.318 1.00 16.95 97 VAL A N 1
ATOM 667 C CA . VAL A 1 97 ? -2.059 2.563 18.005 1.00 16.38 97 VAL A CA 1
ATOM 668 C C . VAL A 1 97 ? -1.025 1.449 17.933 1.00 16.77 97 VAL A C 1
ATOM 669 O O . VAL A 1 97 ? -0.003 1.534 18.632 1.00 16.48 97 VAL A O 1
ATOM 673 N N . ASN A 1 98 ? -1.285 0.463 17.077 1.00 16.41 98 ASN A N 1
ATOM 674 C CA . ASN A 1 98 ? -0.424 -0.728 16.946 1.00 18.34 98 ASN A CA 1
ATOM 675 C C . ASN A 1 98 ? 0.523 -0.505 15.757 1.00 16.32 98 ASN A C 1
ATOM 676 O O . ASN A 1 98 ? 0.098 -0.636 14.606 1.00 16.33 98 ASN A O 1
ATOM 681 N N . MET A 1 99 ? 1.801 -0.235 16.043 1.00 17.46 99 MET A N 1
ATOM 682 C CA . MET A 1 99 ? 2.860 0.005 15.034 1.00 16.23 99 MET A CA 1
ATOM 683 C C . MET A 1 99 ? 3.717 -1.234 14.775 1.00 16.37 99 MET A C 1
ATOM 684 O O . MET A 1 99 ? 4.758 -1.115 14.118 1.00 18.24 99 MET A O 1
ATOM 689 N N A SER A 1 100 ? 3.258 -2.398 15.217 0.50 18.12 100 SER A 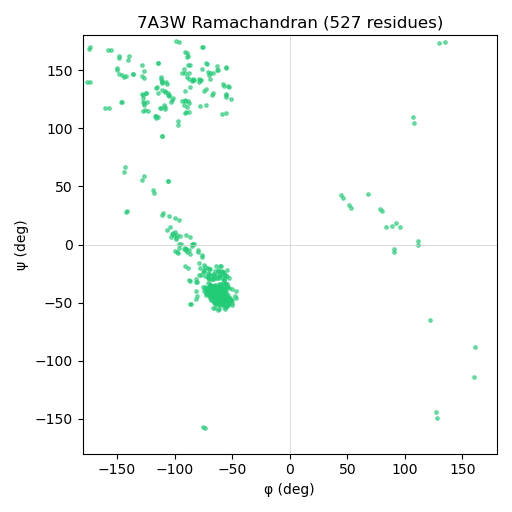N 1
ATOM 690 N N B SER A 1 100 ? 3.258 -2.399 15.220 0.50 16.19 100 SER A N 1
ATOM 691 C CA A SER A 1 100 ? 3.944 -3.699 15.033 0.50 18.79 100 SER A CA 1
ATOM 692 C CA B SER A 1 100 ? 3.943 -3.699 15.020 0.50 15.65 100 SER A CA 1
ATOM 693 C C A SER A 1 100 ? 3.571 -4.295 13.665 0.50 18.53 100 SER A C 1
ATOM 694 C C B SER A 1 100 ? 3.572 -4.280 13.647 0.50 16.68 100 SER A C 1
ATOM 695 O O A SER A 1 100 ? 2.403 -4.171 13.251 0.50 19.35 100 SER A O 1
ATOM 696 O O B SER A 1 100 ? 2.405 -4.158 13.226 0.50 17.51 100 SER A O 1
ATOM 701 N N . THR A 1 101 ? 4.540 -4.894 12.972 1.00 16.29 101 THR A N 1
ATOM 702 C CA . THR A 1 101 ? 4.311 -5.618 11.693 1.00 17.09 101 THR A CA 1
ATOM 703 C C . THR A 1 101 ? 3.465 -6.862 11.962 1.00 17.56 101 THR A C 1
ATOM 704 O O . THR A 1 101 ? 3.710 -7.525 12.972 1.00 18.30 101 THR A O 1
ATOM 708 N N . GLY A 1 102 ? 2.493 -7.135 11.101 1.00 18.06 102 GLY A N 1
ATOM 709 C CA . GLY A 1 102 ? 1.611 -8.309 11.247 1.00 19.27 102 GLY A CA 1
ATOM 710 C C . GLY A 1 102 ? 0.634 -8.460 10.094 1.00 19.30 102 GLY A C 1
ATOM 711 O O . GLY A 1 102 ? 0.625 -7.639 9.190 1.00 18.97 102 GLY A O 1
ATOM 712 N N A THR A 1 103 ? -0.182 -9.513 10.123 0.50 21.83 103 THR A N 1
ATOM 713 N N B THR A 1 103 ? -0.174 -9.520 10.134 0.50 19.71 103 THR A N 1
ATOM 714 C CA A THR A 1 103 ? -1.130 -9.844 9.028 0.50 23.18 103 THR A CA 1
ATOM 715 C CA B THR A 1 103 ? -1.131 -9.885 9.058 0.50 19.50 103 THR A CA 1
ATOM 716 C C A THR A 1 103 ? -2.463 -9.118 9.258 0.50 23.23 103 THR A C 1
ATOM 717 C C B THR A 1 103 ? -2.457 -9.137 9.270 0.50 20.13 103 THR A C 1
ATOM 718 O O A THR A 1 103 ? -2.711 -8.655 10.396 0.50 21.07 103 THR A O 1
ATOM 719 O O B THR A 1 103 ? -2.713 -8.655 10.397 0.50 18.27 103 THR A O 1
ATOM 726 N N A VAL A 1 104 ? -3.309 -9.055 8.226 0.50 23.27 104 VAL A N 1
ATOM 727 N N B VAL A 1 104 ? -3.279 -9.076 8.221 0.50 20.80 104 VAL A N 1
ATOM 728 C CA A VAL A 1 104 ? -4.677 -8.471 8.332 0.50 22.87 104 VAL A CA 1
ATOM 729 C CA B VAL A 1 104 ? -4.668 -8.535 8.253 0.50 20.85 104 VAL A CA 1
ATOM 730 C C A VAL A 1 104 ? -5.499 -9.315 9.318 0.50 22.11 104 VAL A C 1
ATOM 731 C C B VAL A 1 104 ? -5.477 -9.319 9.301 0.50 20.96 104 VAL A C 1
ATOM 732 O O A VAL A 1 104 ? -6.312 -8.709 10.017 0.50 22.42 104 VAL A O 1
ATOM 733 O O B VAL A 1 104 ? -6.270 -8.692 10.000 0.50 21.16 104 VAL A O 1
ATOM 740 N N . ASP A 1 105 ? -5.272 -10.637 9.402 1.00 20.81 105 ASP A N 1
ATOM 741 C CA . ASP A 1 105 ? -5.974 -11.524 10.365 1.00 23.54 105 ASP A CA 1
ATOM 742 C C . ASP A 1 105 ? -5.647 -11.100 11.804 1.00 22.68 105 ASP A C 1
ATOM 743 O O . ASP A 1 105 ? -6.579 -11.010 12.642 1.00 23.19 105 ASP A O 1
ATOM 748 N N . ASP A 1 106 ? -4.384 -10.790 12.083 1.00 22.02 106 ASP A N 1
ATOM 749 C CA . ASP A 1 106 ? -3.953 -10.267 13.397 1.00 21.00 106 ASP A CA 1
ATOM 750 C C . ASP A 1 106 ? -4.707 -8.972 13.684 1.00 18.70 106 ASP A C 1
ATOM 751 O O . ASP A 1 106 ? -5.188 -8.814 14.821 1.00 20.87 106 ASP A O 1
ATOM 756 N N . VAL A 1 107 ? -4.804 -8.091 12.705 1.00 18.05 107 VAL A N 1
ATOM 757 C CA . VAL A 1 107 ? -5.436 -6.754 12.890 1.00 20.07 107 VAL A CA 1
ATOM 758 C C . VAL A 1 107 ? -6.904 -6.972 13.274 1.00 21.16 107 VAL A C 1
ATOM 759 O O . VAL A 1 107 ? -7.391 -6.322 14.189 1.00 22.03 107 VAL A O 1
ATOM 763 N N A GLU A 1 108 ? -7.575 -7.888 12.574 0.50 20.64 108 GLU A N 1
ATOM 764 N N B GLU A 1 108 ? -7.581 -7.890 12.591 0.50 21.01 108 GLU A N 1
ATOM 765 C CA A GLU A 1 108 ? -9.012 -8.209 12.796 0.50 22.66 108 GLU A CA 1
ATOM 766 C CA B GLU A 1 108 ? -9.030 -8.121 12.831 0.50 23.26 108 GLU A CA 1
ATOM 767 C C A GLU A 1 108 ? -9.202 -8.664 14.249 0.50 23.60 108 GLU A C 1
ATOM 768 C C B GLU A 1 108 ? -9.215 -8.666 14.255 0.50 24.01 108 GLU A C 1
ATOM 769 O O A GLU A 1 108 ? -10.103 -8.135 14.927 0.50 24.89 108 GLU A O 1
ATOM 770 O O B GLU A 1 108 ? -10.110 -8.152 14.944 0.50 25.31 108 GLU A O 1
ATOM 781 N N . ARG A 1 109 ? -8.392 -9.623 14.695 1.00 24.59 109 ARG A N 1
ATOM 782 C CA . ARG A 1 109 ? -8.442 -10.182 16.076 1.00 24.53 109 ARG A CA 1
ATOM 783 C C . ARG A 1 109 ? -8.183 -9.071 17.093 1.00 24.45 109 ARG A C 1
ATOM 784 O O . ARG A 1 109 ? -8.943 -8.972 18.090 1.00 24.67 109 ARG A O 1
ATOM 789 N N . ILE A 1 110 ? -7.175 -8.240 16.846 1.00 20.96 110 ILE A N 1
ATOM 790 C CA . ILE A 1 110 ? -6.806 -7.170 17.811 1.00 21.70 110 ILE A CA 1
ATOM 791 C C . ILE A 1 110 ? -7.938 -6.148 17.878 1.00 22.09 110 ILE A C 1
ATOM 792 O O . ILE A 1 110 ? -8.320 -5.792 19.029 1.00 21.95 110 ILE A O 1
ATOM 797 N N . ALA A 1 111 ? -8.466 -5.699 16.735 1.00 22.00 111 ALA A N 1
ATOM 798 C CA . ALA A 1 111 ? -9.553 -4.688 16.690 1.00 23.72 111 ALA A CA 1
ATOM 799 C C . ALA A 1 111 ? -10.761 -5.198 17.499 1.00 24.13 111 ALA A C 1
ATOM 800 O O . ALA A 1 111 ? -11.378 -4.397 18.207 1.00 22.50 111 ALA A O 1
ATOM 802 N N . LYS A 1 112 ? -11.039 -6.497 17.444 1.00 24.72 112 LYS A N 1
ATOM 803 C CA . LYS A 1 112 ? -12.164 -7.141 18.156 1.00 26.91 112 LYS A CA 1
ATOM 804 C C . LYS A 1 112 ? -11.902 -7.052 19.666 1.00 27.92 112 LYS A C 1
ATOM 805 O O . LYS A 1 112 ? -12.762 -6.536 20.390 1.00 30.46 112 LYS A O 1
ATOM 809 N N . ARG A 1 113 ? -10.749 -7.524 20.123 1.00 26.63 113 ARG A N 1
ATOM 810 C CA . ARG A 1 113 ? -10.358 -7.494 21.559 1.00 27.26 113 ARG A CA 1
ATOM 811 C C . ARG A 1 113 ? -10.371 -6.053 22.084 1.00 24.77 113 ARG A C 1
ATOM 812 O O . ARG A 1 113 ? -10.941 -5.843 23.171 1.00 27.13 113 ARG A O 1
ATOM 820 N N . VAL A 1 114 ? -9.819 -5.087 21.347 1.00 22.80 114 VAL A N 1
ATOM 821 C CA . VAL A 1 114 ? -9.789 -3.670 21.809 1.00 22.15 114 VAL A CA 1
ATOM 822 C C . VAL A 1 114 ? -11.245 -3.204 21.957 1.00 23.93 114 VAL A C 1
ATOM 823 O O . VAL A 1 114 ? -11.569 -2.591 23.001 1.00 23.86 114 VAL A O 1
ATOM 827 N N . ASP A 1 115 ? -12.103 -3.553 20.994 1.00 25.92 115 ASP A N 1
ATOM 828 C CA . ASP A 1 115 ? -13.545 -3.188 21.023 1.00 28.41 115 ASP A CA 1
ATOM 829 C C . ASP A 1 115 ? -14.209 -3.777 22.276 1.00 27.06 115 ASP A C 1
ATOM 830 O O . ASP A 1 115 ? -14.981 -3.049 22.921 1.00 26.85 115 ASP A O 1
ATOM 835 N N . GLN A 1 116 ? -13.918 -5.031 22.617 1.00 26.41 116 GLN A N 1
ATOM 836 C CA . GLN A 1 116 ? -14.476 -5.717 23.810 1.00 29.86 116 GLN A CA 1
ATOM 837 C C . GLN A 1 116 ? -14.164 -4.937 25.098 1.00 28.55 116 GLN A C 1
ATOM 838 O O . GLN A 1 116 ? -14.969 -5.028 26.033 1.00 29.79 116 GLN A O 1
ATOM 844 N N . HIS A 1 117 ? -13.038 -4.222 25.149 1.00 24.07 117 HIS A N 1
ATOM 845 C CA . HIS A 1 117 ? -12.592 -3.392 26.301 1.00 23.23 117 HIS A CA 1
ATOM 846 C C . HIS A 1 117 ? -13.048 -1.944 26.142 1.00 25.20 117 HIS A C 1
ATOM 847 O O . HIS A 1 117 ? -12.664 -1.135 26.997 1.00 25.37 117 HIS A O 1
ATOM 854 N N A ASN A 1 118 ? -13.823 -1.639 25.095 0.50 24.39 118 ASN A N 1
ATOM 855 N N B ASN A 1 118 ? -13.841 -1.640 25.108 0.50 24.02 118 ASN A N 1
ATOM 856 C CA A ASN A 1 118 ? -14.381 -0.290 24.788 0.50 26.30 118 ASN A CA 1
ATOM 857 C CA B ASN A 1 118 ? -14.386 -0.290 24.775 0.50 25.67 118 ASN A CA 1
ATOM 858 C C A ASN A 1 118 ? -13.262 0.679 24.396 0.50 24.95 118 ASN A C 1
ATOM 859 C C B ASN A 1 118 ? -13.263 0.677 24.392 0.50 24.59 118 ASN A C 1
ATOM 860 O O A ASN A 1 118 ? -13.467 1.915 24.498 0.50 24.19 118 ASN A O 1
ATOM 861 O O B ASN A 1 118 ? -13.466 1.913 24.498 0.50 23.86 118 ASN A O 1
ATOM 870 N N . GLY A 1 119 ? -12.140 0.144 23.912 1.00 25.09 119 GLY A N 1
ATOM 871 C CA . GLY A 1 119 ? -11.048 0.950 23.361 1.00 23.33 119 GLY A CA 1
ATOM 872 C C . GLY A 1 119 ? -11.328 1.332 21.915 1.00 24.34 119 GLY A C 1
ATOM 873 O O . GLY A 1 119 ? -12.248 0.763 21.312 1.00 26.72 119 GLY A O 1
ATOM 874 N N . LEU A 1 120 ? -10.553 2.271 21.400 1.00 23.52 120 LEU A N 1
ATOM 875 C CA . LEU A 1 120 ? -10.548 2.746 20.004 1.00 24.82 120 LEU A CA 1
ATOM 876 C C . LEU A 1 120 ? -9.225 2.274 19.392 1.00 25.46 120 LEU A C 1
ATOM 877 O O . LEU A 1 120 ? -8.194 2.361 20.087 1.00 26.27 120 LEU A O 1
ATOM 882 N N . TYR A 1 121 ? -9.248 1.805 18.148 1.00 22.50 121 TYR A N 1
ATOM 883 C CA . TYR A 1 121 ? -8.090 1.106 17.541 1.00 21.87 121 TYR A CA 1
ATOM 884 C C . TYR A 1 121 ? -7.669 1.783 16.234 1.00 20.56 121 TYR A C 1
ATOM 885 O O . TYR A 1 121 ? -8.505 2.028 15.338 1.00 21.73 121 TYR A O 1
ATOM 894 N N . VAL A 1 122 ? -6.370 2.057 16.140 1.00 18.84 122 VAL A N 1
ATOM 895 C CA . VAL A 1 122 ? -5.686 2.573 14.930 1.00 18.77 122 VAL A CA 1
ATOM 896 C C . VAL A 1 122 ? -4.509 1.654 14.648 1.00 19.69 122 VAL A C 1
ATOM 897 O O . VAL A 1 122 ? -3.702 1.421 15.565 1.00 18.26 122 VAL A O 1
ATOM 901 N N . ASP A 1 123 ? -4.481 1.079 13.454 1.00 17.67 123 ASP A N 1
ATOM 902 C CA . ASP A 1 123 ? -3.377 0.229 12.984 1.00 18.10 123 ASP A CA 1
ATOM 903 C C . ASP A 1 123 ? -2.397 1.146 12.271 1.00 18.17 123 ASP A C 1
ATOM 904 O O . ASP A 1 123 ? -2.819 2.170 11.693 1.00 17.99 123 ASP A O 1
ATOM 909 N N . ALA A 1 124 ? -1.105 0.839 12.332 1.00 17.20 124 ALA A N 1
ATOM 910 C CA . ALA A 1 124 ? -0.091 1.772 11.817 1.00 18.32 124 ALA A CA 1
ATOM 911 C C . ALA A 1 124 ? 1.104 0.992 11.272 1.00 18.32 124 ALA A C 1
ATOM 912 O O . ALA A 1 124 ? 1.243 -0.209 11.544 1.00 20.76 124 ALA A O 1
ATOM 914 N N . GLY A 1 125 ? 1.900 1.665 10.463 1.00 18.22 125 GLY A N 1
ATOM 915 C CA . GLY A 1 125 ? 3.096 1.077 9.851 1.00 17.39 125 GLY A CA 1
ATOM 916 C C . GLY A 1 125 ? 4.149 2.132 9.701 1.00 16.58 125 GLY A C 1
ATOM 917 O O . GLY A 1 125 ? 3.848 3.191 9.085 1.00 15.69 125 GLY A O 1
ATOM 918 N N . ILE A 1 126 ? 5.307 1.891 10.290 1.00 15.32 126 ILE A N 1
ATOM 919 C CA . ILE A 1 126 ? 6.411 2.905 10.336 1.00 15.96 126 ILE A CA 1
ATOM 920 C C . ILE A 1 126 ? 7.277 2.757 9.085 1.00 14.90 126 ILE A C 1
ATOM 921 O O . ILE A 1 126 ? 7.795 1.655 8.817 1.00 15.71 126 ILE A O 1
ATOM 926 N N . MET A 1 127 ? 7.423 3.842 8.336 1.00 15.54 127 MET A N 1
ATOM 927 C CA . MET A 1 127 ? 8.107 3.832 7.012 1.00 16.54 127 MET A CA 1
ATOM 928 C C . MET A 1 127 ? 9.504 4.474 7.126 1.00 18.44 127 MET A C 1
ATOM 929 O O . MET A 1 127 ? 9.851 5.446 6.363 1.00 17.64 127 MET A O 1
ATOM 934 N N . CYS A 1 128 ? 10.307 3.956 8.048 1.00 17.47 128 CYS A N 1
ATOM 935 C CA . CYS A 1 128 ? 11.651 4.493 8.352 1.00 17.16 128 CYS A CA 1
ATOM 936 C C . CYS A 1 128 ? 12.365 3.597 9.353 1.00 18.48 128 CYS A C 1
ATOM 937 O O . CYS A 1 128 ? 11.723 2.732 9.976 1.00 18.47 128 CYS A O 1
ATOM 940 N N . TYR A 1 129 ? 13.661 3.836 9.516 1.00 17.63 129 TYR A N 1
ATOM 941 C CA . TYR A 1 129 ? 14.472 3.296 10.631 1.00 17.59 129 TYR A CA 1
ATOM 942 C C . TYR A 1 129 ? 14.386 4.263 11.812 1.00 17.37 129 TYR A C 1
ATOM 943 O O . TYR A 1 129 ? 13.977 5.421 11.660 1.00 16.56 129 TYR A O 1
ATOM 952 N N . PRO A 1 130 ? 14.734 3.792 13.027 1.00 17.26 130 PRO A N 1
ATOM 953 C CA . PRO A 1 130 ? 14.575 4.596 14.240 1.00 17.04 130 PRO A CA 1
ATOM 954 C C . PRO A 1 130 ? 15.225 5.986 14.157 1.00 17.25 130 PRO A C 1
ATOM 955 O O . PRO A 1 130 ? 14.635 6.928 14.675 1.00 18.15 130 PRO A O 1
ATOM 959 N N . LYS A 1 131 ? 16.394 6.089 13.499 1.00 18.36 131 LYS A N 1
ATOM 960 C CA . LYS A 1 131 ? 17.150 7.367 13.398 1.00 19.83 131 LYS A CA 1
ATOM 961 C C . LYS A 1 131 ? 16.290 8.455 12.753 1.00 20.21 131 LYS A C 1
ATOM 962 O O . LYS A 1 131 ? 16.601 9.653 12.986 1.00 20.92 131 LYS A O 1
ATOM 968 N N . ASP A 1 132 ? 15.268 8.093 11.967 1.00 19.67 132 ASP A N 1
ATOM 969 C CA . ASP A 1 132 ? 14.431 9.069 11.210 1.00 20.66 132 ASP A CA 1
ATOM 970 C C . ASP A 1 132 ? 13.125 9.400 11.954 1.00 20.78 132 ASP A C 1
ATOM 971 O O . ASP A 1 132 ? 12.432 10.385 11.568 1.00 20.92 132 ASP A O 1
ATOM 976 N N . ILE A 1 133 ? 12.837 8.723 13.062 1.00 18.34 133 ILE A N 1
ATOM 977 C CA . ILE A 1 133 ? 11.684 9.077 13.926 1.00 19.40 133 ILE A CA 1
ATOM 978 C C . ILE A 1 133 ? 11.850 10.533 14.386 1.00 20.09 133 ILE A C 1
ATOM 979 O O . ILE A 1 133 ? 12.972 10.935 14.671 1.00 21.47 133 ILE A O 1
ATOM 984 N N . GLY A 1 134 ? 10.766 11.299 14.382 1.00 21.13 134 GLY A N 1
ATOM 985 C CA . GLY A 1 134 ? 10.767 12.744 14.689 1.00 23.08 134 GLY A CA 1
ATOM 986 C C . GLY A 1 134 ? 10.973 13.585 13.442 1.00 25.70 134 GLY A C 1
ATOM 987 O O . GLY A 1 134 ? 10.882 14.834 13.565 1.00 27.74 134 GLY A O 1
ATOM 988 N N . GLY A 1 135 ? 11.254 12.962 12.295 1.00 24.91 135 GLY A N 1
ATOM 989 C CA . GLY A 1 135 ? 11.595 13.683 11.051 1.00 28.68 135 GLY A CA 1
ATOM 990 C C . GLY A 1 135 ? 10.381 14.362 10.435 1.00 29.98 135 GLY A C 1
ATOM 991 O O . GLY A 1 135 ? 9.336 13.712 10.302 1.00 26.41 135 GLY A O 1
ATOM 992 N N . GLN A 1 136 ? 10.507 15.621 10.017 1.00 33.24 136 GLN A N 1
ATOM 993 C CA . GLN A 1 136 ? 9.370 16.355 9.397 1.00 34.02 136 GLN A CA 1
ATOM 994 C C . GLN A 1 136 ? 8.873 15.610 8.151 1.00 31.77 136 GLN A C 1
ATOM 995 O O . GLN A 1 136 ? 7.673 15.632 7.916 1.00 30.43 136 GLN A O 1
ATOM 1001 N N . HIS A 1 137 ? 9.742 14.952 7.388 1.00 29.92 137 HIS A N 1
ATOM 1002 C CA . HIS A 1 137 ? 9.369 14.280 6.114 1.00 28.77 137 HIS A CA 1
ATOM 1003 C C . HIS A 1 137 ? 9.172 12.775 6.349 1.00 26.36 137 HIS A C 1
ATOM 1004 O O . HIS A 1 137 ? 8.918 12.062 5.371 1.00 28.35 137 HIS A O 1
ATOM 1009 N N . THR A 1 138 ? 9.234 12.308 7.595 1.00 22.54 138 THR A N 1
ATOM 1010 C CA . THR A 1 138 ? 9.143 10.851 7.909 1.00 20.57 138 THR A CA 1
ATOM 1011 C C . THR A 1 138 ? 7.680 10.410 7.842 1.00 20.25 138 THR A C 1
ATOM 1012 O O . THR A 1 138 ? 6.802 11.134 8.317 1.00 20.56 138 THR A O 1
ATOM 1016 N N . THR A 1 139 ? 7.406 9.212 7.328 1.00 20.96 139 THR A N 1
ATOM 1017 C CA . THR A 1 139 ? 6.016 8.709 7.216 1.00 19.71 139 THR A CA 1
ATOM 1018 C C . THR A 1 139 ? 5.750 7.552 8.177 1.00 18.43 139 THR A C 1
ATOM 1019 O O . THR A 1 139 ? 6.567 6.600 8.217 1.00 16.13 139 THR A O 1
ATOM 1023 N N . ILE A 1 140 ? 4.623 7.653 8.883 1.00 17.81 140 ILE A N 1
ATOM 1024 C CA . ILE A 1 140 ? 3.909 6.484 9.460 1.00 18.36 140 ILE A CA 1
ATOM 1025 C C . ILE A 1 140 ? 2.548 6.416 8.787 1.00 17.27 140 ILE A C 1
ATOM 1026 O O . ILE A 1 140 ? 1.903 7.457 8.565 1.00 17.22 140 ILE A O 1
ATOM 1031 N N . LEU A 1 141 ? 2.164 5.217 8.383 1.00 16.07 141 LEU A N 1
ATOM 1032 C CA . LEU A 1 141 ? 0.838 4.961 7.796 1.00 16.44 141 LEU A CA 1
ATOM 1033 C C . LEU A 1 141 ? -0.123 4.631 8.931 1.00 17.59 141 LEU A C 1
ATOM 1034 O O . LEU A 1 141 ? 0.296 3.917 9.874 1.00 16.24 141 LEU A O 1
ATOM 1039 N N . TYR A 1 142 ? -1.382 5.065 8.818 1.00 17.38 142 TYR A N 1
ATOM 1040 C CA . TYR A 1 142 ? -2.437 4.796 9.818 1.00 17.92 142 TYR A CA 1
ATOM 1041 C C . TYR A 1 142 ? -3.734 4.394 9.135 1.00 20.21 142 TYR A C 1
ATOM 1042 O O . TYR A 1 142 ? -4.042 4.926 8.041 1.00 19.88 142 TYR A O 1
ATOM 1051 N N . SER A 1 143 ? -4.492 3.515 9.789 1.00 20.91 143 SER A N 1
ATOM 1052 C CA . SER A 1 143 ? -5.888 3.198 9.403 1.00 20.55 143 SER A CA 1
ATOM 1053 C C . SER A 1 143 ? -6.689 2.796 10.633 1.00 22.58 143 SER A C 1
ATOM 1054 O O . SER A 1 143 ? -6.117 2.246 11.583 1.00 23.37 143 SER A O 1
ATOM 1057 N N . GLY A 1 144 ? -7.996 3.037 10.604 1.00 22.74 144 GLY A N 1
ATOM 1058 C CA . GLY A 1 144 ? -8.901 2.659 11.697 1.00 22.04 144 GLY A CA 1
ATOM 1059 C C . GLY A 1 144 ? -9.693 3.871 12.125 1.00 23.98 144 GLY A C 1
ATOM 1060 O O . GLY A 1 144 ? -9.968 4.729 11.284 1.00 23.76 144 GLY A O 1
ATOM 1061 N N . ASN A 1 145 ? -9.965 3.988 13.419 1.00 27.06 145 ASN A N 1
ATOM 1062 C CA . ASN A 1 145 ? -10.909 4.989 13.953 1.00 27.07 145 ASN A CA 1
ATOM 1063 C C . ASN A 1 145 ? -10.432 6.382 13.571 1.00 24.98 145 ASN A C 1
ATOM 1064 O O . ASN A 1 145 ? -9.381 6.812 14.061 1.00 26.53 145 ASN A O 1
ATOM 1069 N N . SER A 1 146 ? -11.186 7.051 12.707 1.00 26.48 146 SER A N 1
ATOM 1070 C CA . SER A 1 146 ? -10.829 8.374 12.152 1.00 27.48 146 SER A CA 1
ATOM 1071 C C . SER A 1 146 ? -10.844 9.433 13.257 1.00 26.42 146 SER A C 1
ATOM 1072 O O . SER A 1 146 ? -9.926 10.277 13.294 1.00 24.44 146 SER A O 1
ATOM 1075 N N . ASP A 1 147 ? -11.888 9.428 14.091 1.00 29.20 147 ASP A N 1
ATOM 1076 C CA . ASP A 1 147 ? -12.063 10.433 15.171 1.00 30.41 147 ASP A CA 1
ATOM 1077 C C . ASP A 1 147 ? -10.871 10.325 16.127 1.00 27.00 147 ASP A C 1
ATOM 1078 O O . ASP A 1 147 ? -10.293 11.364 16.478 1.00 28.35 147 ASP A O 1
ATOM 1083 N N . ALA A 1 148 ? -10.508 9.095 16.482 1.00 25.81 148 ALA A N 1
ATOM 1084 C CA . ALA A 1 148 ? -9.420 8.747 17.425 1.00 26.30 148 ALA A CA 1
ATOM 1085 C C . ALA A 1 148 ? -8.077 9.188 16.838 1.00 24.78 148 ALA A C 1
ATOM 1086 O O . ALA A 1 148 ? -7.329 9.939 17.510 1.00 24.79 148 ALA A O 1
ATOM 1088 N N . TYR A 1 149 ? -7.798 8.821 15.592 1.00 23.90 149 TYR A N 1
ATOM 1089 C CA . TYR A 1 149 ? -6.552 9.234 14.919 1.00 22.15 149 TYR A CA 1
ATOM 1090 C C . TYR A 1 149 ? -6.454 10.765 14.930 1.00 22.96 149 TYR A C 1
ATOM 1091 O O . TYR A 1 149 ? -5.438 11.344 15.384 1.00 24.95 149 TYR A O 1
ATOM 1100 N N . HIS A 1 150 ? -7.478 11.434 14.404 1.00 22.74 150 HIS A N 1
ATOM 1101 C CA . HIS A 1 150 ? -7.427 12.913 14.264 1.00 23.67 150 HIS A CA 1
ATOM 1102 C C . HIS A 1 150 ? -7.312 13.561 15.647 1.00 23.27 150 HIS A C 1
ATOM 1103 O O . HIS A 1 150 ? -6.582 14.558 15.756 1.00 22.59 150 HIS A O 1
ATOM 1110 N N . ALA A 1 151 ? -7.953 13.009 16.675 1.00 25.41 151 ALA A N 1
ATOM 1111 C CA . ALA A 1 151 ? -7.852 13.562 18.051 1.00 26.12 151 ALA A CA 1
ATOM 1112 C C . ALA A 1 151 ? -6.383 13.548 18.512 1.00 23.59 151 ALA A C 1
ATOM 1113 O O . ALA A 1 151 ? -5.929 14.575 19.082 1.00 23.71 151 ALA A O 1
ATOM 1115 N N . HIS A 1 152 ? -5.623 12.502 18.169 1.00 25.92 152 HIS A N 1
ATOM 1116 C CA . HIS A 1 152 ? -4.220 12.308 18.627 1.00 24.12 152 HIS A CA 1
ATOM 1117 C C . HIS A 1 152 ? -3.198 12.731 17.556 1.00 27.07 152 HIS A C 1
ATOM 1118 O O . HIS A 1 152 ? -1.989 12.491 17.741 1.00 26.50 152 HIS A O 1
ATOM 1125 N N . GLU A 1 153 ? -3.649 13.396 16.495 1.00 28.14 153 GLU A N 1
ATOM 1126 C CA . GLU A 1 153 ? -2.822 13.641 15.297 1.00 29.39 153 GLU A CA 1
ATOM 1127 C C . GLU A 1 153 ? -1.625 14.505 15.689 1.00 28.39 153 GLU A C 1
ATOM 1128 O O . GLU A 1 153 ? -0.523 14.184 15.215 1.00 29.13 153 GLU A O 1
ATOM 1134 N N . SER A 1 154 ? -1.814 15.533 16.522 1.00 28.11 154 SER A N 1
ATOM 1135 C CA . SER A 1 154 ? -0.721 16.439 16.967 1.00 31.04 154 SER A CA 1
ATOM 1136 C C . SER A 1 154 ? 0.343 15.636 17.717 1.00 27.30 154 SER A C 1
ATOM 1137 O O . SER A 1 154 ? 1.542 15.827 17.468 1.00 27.96 154 SER A O 1
ATOM 1140 N N . THR A 1 155 ? -0.089 14.769 18.624 1.00 26.70 155 THR A N 1
ATOM 1141 C CA . THR A 1 155 ? 0.848 13.928 19.395 1.00 23.65 155 THR A CA 1
ATOM 1142 C C . THR A 1 155 ? 1.610 13.057 18.398 1.00 22.43 155 THR A C 1
ATOM 1143 O O . THR A 1 155 ? 2.825 13.021 18.481 1.00 21.94 155 THR A O 1
ATOM 1147 N N . LEU A 1 156 ? 0.911 12.342 17.522 1.00 22.73 156 LEU A N 1
ATOM 1148 C CA . LEU A 1 156 ? 1.566 11.335 16.636 1.00 22.47 156 LEU A CA 1
ATOM 1149 C C . LEU A 1 156 ? 2.510 12.024 15.650 1.00 22.54 156 LEU A C 1
ATOM 1150 O O . LEU A 1 156 ? 3.522 11.427 15.302 1.00 21.18 156 LEU A O 1
ATOM 1155 N N . LYS A 1 157 ? 2.252 13.286 15.313 1.00 25.70 157 LYS A N 1
ATOM 1156 C CA . LYS A 1 157 ? 3.132 14.088 14.426 1.00 25.63 157 LYS A CA 1
ATOM 1157 C C . LYS A 1 157 ? 4.539 14.241 15.013 1.00 26.31 157 LYS A C 1
ATOM 1158 O O . LYS A 1 157 ? 5.464 14.430 14.230 1.00 24.56 157 LYS A O 1
ATOM 1162 N N . VAL A 1 158 ? 4.706 14.179 16.335 1.00 26.67 158 VAL A N 1
ATOM 1163 C CA . VAL A 1 158 ? 6.063 14.347 16.920 1.00 26.28 158 VAL A CA 1
ATOM 1164 C C . VAL A 1 158 ? 6.891 13.120 16.551 1.00 22.58 158 VAL A C 1
ATOM 1165 O O . VAL A 1 158 ? 8.099 13.239 16.551 1.00 22.76 158 VAL A O 1
ATOM 1169 N N . LEU A 1 159 ? 6.256 12.003 16.203 1.00 21.97 159 LEU A N 1
ATOM 1170 C CA . LEU A 1 159 ? 6.992 10.786 15.782 1.00 20.94 159 LEU A CA 1
ATOM 1171 C C . LEU A 1 159 ? 7.310 10.816 14.287 1.00 19.71 159 LEU A C 1
ATOM 1172 O O . LEU A 1 159 ? 8.331 10.253 13.908 1.00 20.49 159 LEU A O 1
ATOM 1177 N N . ALA A 1 160 ? 6.466 11.435 13.467 1.00 20.50 160 ALA A N 1
ATOM 1178 C CA . ALA A 1 160 ? 6.625 11.448 11.998 1.00 21.44 160 ALA A CA 1
ATOM 1179 C C . ALA A 1 160 ? 5.809 12.606 11.446 1.00 22.34 160 ALA A C 1
ATOM 1180 O O . ALA A 1 160 ? 4.591 12.585 11.649 1.00 23.49 160 ALA A O 1
ATOM 1182 N N . GLY A 1 161 ? 6.468 13.577 10.806 1.00 24.75 161 GLY A N 1
ATOM 1183 C CA . GLY A 1 161 ? 5.835 14.810 10.303 1.00 25.21 161 GLY A CA 1
ATOM 1184 C C . GLY A 1 161 ? 5.036 14.584 9.026 1.00 26.98 161 GLY A C 1
ATOM 1185 O O . GLY A 1 161 ? 4.313 15.516 8.620 1.00 28.46 161 GLY A O 1
ATOM 1186 N N . ASN A 1 162 ? 5.120 13.401 8.400 1.00 28.15 162 ASN A N 1
ATOM 1187 C CA . ASN A 1 162 ? 4.440 13.112 7.104 1.00 28.89 162 ASN A CA 1
ATOM 1188 C C . ASN A 1 162 ? 3.589 11.851 7.245 1.00 27.90 162 ASN A C 1
ATOM 1189 O O . ASN A 1 162 ? 3.731 10.898 6.483 1.00 33.58 162 ASN A O 1
ATOM 1194 N N . PRO A 1 163 ? 2.615 11.840 8.174 1.00 26.21 163 PRO A N 1
ATOM 1195 C CA . PRO A 1 163 ? 1.740 10.690 8.343 1.00 29.07 163 PRO A CA 1
ATOM 1196 C C . PRO A 1 163 ? 0.763 10.592 7.170 1.00 30.79 163 PRO A C 1
ATOM 1197 O O . PRO A 1 163 ? 0.488 11.598 6.526 1.00 34.03 163 PRO A O 1
ATOM 1201 N N . LYS A 1 164 ? 0.280 9.384 6.911 1.00 28.25 164 LYS A N 1
ATOM 1202 C CA . LYS A 1 164 ? -0.771 9.145 5.900 1.00 27.74 164 LYS A CA 1
ATOM 1203 C C . LYS A 1 164 ? -1.914 8.401 6.585 1.00 25.32 164 LYS A C 1
ATOM 1204 O O . LYS A 1 164 ? -1.693 7.284 7.004 1.00 23.91 164 LYS A O 1
ATOM 1210 N N . PHE A 1 165 ? -3.095 9.000 6.689 1.00 24.55 165 PHE A N 1
ATOM 1211 C CA . PHE A 1 165 ? -4.308 8.271 7.135 1.00 25.40 165 PHE A CA 1
ATOM 1212 C C . PHE A 1 165 ? -4.959 7.642 5.908 1.00 26.56 165 PHE A C 1
ATOM 1213 O O . PHE A 1 165 ? -5.398 8.386 5.033 1.00 26.53 165 PHE A O 1
ATOM 1221 N N . LEU A 1 166 ? -4.981 6.310 5.847 1.00 25.31 166 LEU A N 1
ATOM 1222 C CA . LEU A 1 166 ? -5.357 5.535 4.643 1.00 26.58 166 LEU A CA 1
ATOM 1223 C C . LEU A 1 166 ? -6.806 5.059 4.709 1.00 29.64 166 LEU A C 1
ATOM 1224 O O . LEU A 1 166 ? -7.171 4.226 3.843 1.00 32.65 166 LEU A O 1
ATOM 1229 N N . GLY A 1 167 ? -7.564 5.446 5.739 1.00 29.13 167 GLY A N 1
ATOM 1230 C CA . GLY A 1 167 ? -9.015 5.193 5.809 1.00 28.43 167 GLY A CA 1
ATOM 1231 C C . GLY A 1 167 ? -9.441 4.552 7.117 1.00 25.82 167 GLY A C 1
ATOM 1232 O O . GLY A 1 167 ? -8.567 4.178 7.928 1.00 23.78 167 GLY A O 1
ATOM 1233 N N . ALA A 1 168 ? -10.756 4.417 7.309 1.00 24.11 168 ALA A N 1
ATOM 1234 C CA . ALA A 1 168 ? -11.375 4.011 8.587 1.00 22.15 168 ALA A CA 1
ATOM 1235 C C . ALA A 1 168 ? -11.259 2.498 8.804 1.00 21.15 168 ALA A C 1
ATOM 1236 O O . ALA A 1 168 ? -11.406 2.058 9.944 1.00 21.89 168 ALA A O 1
ATOM 1238 N N . ASP A 1 169 ? -11.036 1.694 7.763 1.00 21.62 169 ASP A N 1
ATOM 1239 C CA . ASP A 1 169 ? -10.945 0.224 7.980 1.00 21.47 169 ASP A CA 1
ATOM 1240 C C . ASP A 1 169 ? -9.614 -0.063 8.683 1.00 21.72 169 ASP A C 1
ATOM 1241 O O . ASP A 1 169 ? -8.551 0.256 8.169 1.00 21.51 169 ASP A O 1
ATOM 1246 N N . PRO A 1 170 ? -9.622 -0.650 9.896 1.00 25.85 170 PRO A N 1
ATOM 1247 C CA . PRO A 1 170 ? -8.363 -0.944 10.578 1.00 24.29 170 PRO A CA 1
ATOM 1248 C C . PRO A 1 170 ? -7.419 -1.784 9.703 1.00 24.85 170 PRO A C 1
ATOM 1249 O O . PRO A 1 170 ? -6.200 -1.673 9.890 1.00 22.29 170 PRO A O 1
ATOM 1253 N N . THR A 1 171 ? -7.939 -2.587 8.768 1.00 22.40 171 THR A N 1
ATOM 1254 C CA . THR A 1 171 ? -7.114 -3.474 7.906 1.00 23.05 171 THR A CA 1
ATOM 1255 C C . THR A 1 171 ? -6.542 -2.733 6.692 1.00 23.32 171 THR A C 1
ATOM 1256 O O . THR A 1 171 ? -5.823 -3.376 5.921 1.00 26.21 171 THR A O 1
ATOM 1260 N N . ALA A 1 172 ? -6.801 -1.439 6.512 1.00 20.71 172 ALA A N 1
ATOM 1261 C CA . ALA A 1 172 ? -6.422 -0.750 5.266 1.00 21.90 172 ALA A CA 1
ATOM 1262 C C . ALA A 1 172 ? -4.891 -0.585 5.228 1.00 24.07 172 ALA A C 1
ATOM 1263 O O . ALA A 1 172 ? -4.288 -0.720 4.137 1.00 24.30 172 ALA A O 1
ATOM 1265 N N . CYS A 1 173 ? -4.281 -0.289 6.376 1.00 21.59 173 CYS A N 1
ATOM 1266 C CA . CYS A 1 173 ? -2.843 0.063 6.476 1.00 22.57 173 CYS A CA 1
ATOM 1267 C C . CYS A 1 173 ? -1.975 -1.120 6.018 1.00 19.64 173 CYS A C 1
ATOM 1268 O O . CYS A 1 173 ? -1.021 -0.906 5.201 1.00 19.72 173 CYS A O 1
ATOM 1271 N N . THR A 1 174 ? -2.236 -2.320 6.514 1.00 20.44 174 THR A N 1
ATOM 1272 C CA . THR A 1 174 ? -1.320 -3.492 6.407 1.00 19.66 174 THR A CA 1
ATOM 1273 C C . THR A 1 174 ? -0.981 -3.796 4.941 1.00 20.15 174 THR A C 1
ATOM 1274 O O . THR A 1 174 ? 0.192 -3.985 4.619 1.00 17.67 174 THR A O 1
ATOM 1278 N N . PRO A 1 175 ? -1.938 -3.959 3.996 1.00 19.60 175 PRO A N 1
ATOM 1279 C CA . PRO A 1 175 ? -1.546 -4.337 2.639 1.00 18.92 175 PRO A CA 1
ATOM 1280 C C . PRO A 1 175 ? -0.680 -3.282 1.948 1.00 18.05 175 PRO A C 1
ATOM 1281 O O . PRO A 1 175 ? 0.270 -3.640 1.272 1.00 17.50 175 PRO A O 1
ATOM 1285 N N . THR A 1 176 ? -0.981 -2.008 2.154 1.00 16.94 176 THR A N 1
ATOM 1286 C CA . THR A 1 176 ? -0.199 -0.904 1.554 1.00 17.42 176 THR A CA 1
ATOM 1287 C C . THR A 1 176 ? 1.209 -0.903 2.173 1.00 16.85 176 THR A C 1
ATOM 1288 O O . THR A 1 176 ? 2.194 -0.812 1.425 1.00 15.50 176 THR A O 1
ATOM 1292 N N . TYR A 1 177 ? 1.281 -1.004 3.497 1.00 16.08 177 TYR A N 1
ATOM 1293 C CA . TYR A 1 177 ? 2.537 -1.092 4.276 1.00 16.81 177 TYR A CA 1
ATOM 1294 C C . TYR A 1 177 ? 3.391 -2.229 3.722 1.00 15.55 177 TYR A C 1
ATOM 1295 O O . TYR A 1 177 ? 4.560 -2.014 3.389 1.00 14.96 177 TYR A O 1
ATOM 1304 N N . LEU A 1 178 ? 2.812 -3.420 3.597 1.00 16.31 178 LEU A N 1
ATOM 1305 C CA . LEU A 1 178 ? 3.592 -4.585 3.152 1.00 15.55 178 LEU A CA 1
ATOM 1306 C C . LEU A 1 178 ? 3.977 -4.425 1.667 1.00 15.81 178 LEU A C 1
ATOM 1307 O O . LEU A 1 178 ? 5.118 -4.824 1.302 1.00 16.43 178 LEU A O 1
ATOM 1312 N N . ALA A 1 179 ? 3.122 -3.816 0.835 1.00 15.84 179 ALA A N 1
ATOM 1313 C CA . ALA A 1 179 ? 3.405 -3.576 -0.601 1.00 15.80 179 ALA A CA 1
ATOM 1314 C C . ALA A 1 179 ? 4.579 -2.604 -0.739 1.00 17.40 179 ALA A C 1
ATOM 1315 O O . ALA A 1 179 ? 5.493 -2.849 -1.571 1.00 17.38 179 ALA A O 1
ATOM 1317 N N . LEU A 1 180 ? 4.584 -1.528 0.038 1.00 16.40 180 LEU A N 1
ATOM 1318 C CA . LEU A 1 180 ? 5.692 -0.553 -0.020 1.00 17.75 180 LEU A CA 1
ATOM 1319 C C . LEU A 1 180 ? 7.006 -1.182 0.472 1.00 17.59 180 LEU A C 1
ATOM 1320 O O . LEU A 1 180 ? 8.049 -0.901 -0.125 1.00 15.64 180 LEU A O 1
ATOM 1325 N N . TYR A 1 181 ? 6.970 -2.075 1.472 1.00 17.83 181 TYR A N 1
ATOM 1326 C CA . TYR A 1 181 ? 8.184 -2.771 1.946 1.00 16.71 181 TYR A CA 1
ATOM 1327 C C . TYR A 1 181 ? 8.565 -3.889 0.981 1.00 16.50 181 TYR A C 1
ATOM 1328 O O . TYR A 1 181 ? 9.763 -4.186 0.919 1.00 16.94 181 TYR A O 1
ATOM 1337 N N . ALA A 1 182 ? 7.627 -4.459 0.232 1.00 18.11 182 ALA A N 1
ATOM 1338 C CA . ALA A 1 182 ? 7.970 -5.412 -0.848 1.00 18.81 182 ALA A CA 1
ATOM 1339 C C . ALA A 1 182 ? 8.862 -4.684 -1.849 1.00 17.17 182 ALA A C 1
ATOM 1340 O O . ALA A 1 182 ? 9.929 -5.192 -2.205 1.00 16.57 182 ALA A O 1
ATOM 1342 N N . PHE A 1 183 ? 8.455 -3.472 -2.231 1.00 16.10 183 PHE A N 1
ATOM 1343 C CA . PHE A 1 183 ? 9.215 -2.602 -3.132 1.00 16.85 183 PHE A CA 1
ATOM 1344 C C . PHE A 1 183 ? 10.550 -2.270 -2.475 1.00 15.69 183 PHE A C 1
ATOM 1345 O O . PHE A 1 183 ? 11.614 -2.499 -3.092 1.00 15.14 183 PHE A O 1
ATOM 1353 N N . TYR A 1 184 ? 10.516 -1.709 -1.258 1.00 15.22 184 TYR A N 1
ATOM 1354 C CA . TYR A 1 184 ? 11.751 -1.183 -0.633 1.00 14.76 184 TYR A CA 1
ATOM 1355 C C . TYR A 1 184 ? 12.814 -2.278 -0.494 1.00 14.60 184 TYR A C 1
ATOM 1356 O O . TYR A 1 184 ? 13.960 -2.056 -0.939 1.00 13.70 184 TYR A O 1
ATOM 1365 N N . PHE A 1 185 ? 12.479 -3.449 0.038 1.00 14.66 185 PHE A N 1
ATOM 1366 C CA . PHE A 1 185 ? 13.534 -4.457 0.328 1.00 16.82 185 PHE A CA 1
ATOM 1367 C C . PHE A 1 185 ? 13.936 -5.227 -0.938 1.00 15.94 185 PHE A C 1
ATOM 1368 O O . PHE A 1 185 ? 15.139 -5.592 -1.048 1.00 14.80 185 PHE A O 1
ATOM 1376 N N . GLY A 1 186 ? 13.012 -5.440 -1.867 1.00 15.35 186 GLY A N 1
ATOM 1377 C CA . GLY A 1 186 ? 13.412 -5.971 -3.191 1.00 14.99 186 GLY A CA 1
ATOM 1378 C C . GLY A 1 186 ? 14.410 -5.038 -3.856 1.00 15.96 186 GLY A C 1
ATOM 1379 O O . GLY A 1 186 ? 15.397 -5.501 -4.450 1.00 15.67 186 GLY A O 1
ATOM 1380 N N . ALA A 1 187 ? 14.148 -3.729 -3.784 1.00 13.76 187 ALA A N 1
ATOM 1381 C CA . ALA A 1 187 ? 15.049 -2.712 -4.323 1.00 15.13 187 ALA A CA 1
ATOM 1382 C C . ALA A 1 187 ? 16.392 -2.679 -3.579 1.00 14.98 187 ALA A C 1
ATOM 1383 O O . ALA A 1 187 ? 17.442 -2.472 -4.218 1.00 14.27 187 ALA A O 1
ATOM 1385 N N . PHE A 1 188 ? 16.368 -2.843 -2.259 1.00 15.33 188 PHE A N 1
ATOM 1386 C CA . PHE A 1 188 ? 17.589 -2.778 -1.428 1.00 14.98 188 PHE A CA 1
ATOM 1387 C C . PHE A 1 188 ? 18.438 -3.999 -1.742 1.00 15.50 188 PHE A C 1
ATOM 1388 O O . PHE A 1 188 ? 19.656 -3.835 -1.905 1.00 16.01 188 PHE A O 1
ATOM 1396 N N . ALA A 1 189 ? 17.822 -5.164 -1.915 1.00 15.77 189 ALA A N 1
ATOM 1397 C CA . ALA A 1 189 ? 18.577 -6.377 -2.310 1.00 16.89 189 ALA A CA 1
ATOM 1398 C C . ALA A 1 189 ? 19.200 -6.171 -3.701 1.00 17.23 189 ALA A C 1
ATOM 1399 O O . ALA A 1 189 ? 20.356 -6.569 -3.926 1.00 17.41 189 ALA A O 1
ATOM 1401 N N . ALA A 1 190 ? 18.464 -5.553 -4.631 1.00 16.18 190 ALA A N 1
ATOM 1402 C CA . ALA A 1 190 ? 18.981 -5.246 -5.980 1.00 16.29 190 ALA A CA 1
ATOM 1403 C C . ALA A 1 190 ? 20.198 -4.340 -5.819 1.00 16.09 190 ALA A C 1
ATOM 1404 O O . ALA A 1 190 ? 21.183 -4.551 -6.524 1.00 16.45 190 ALA A O 1
ATOM 1406 N N . TRP A 1 191 ? 20.109 -3.307 -4.970 1.00 15.69 191 TRP A N 1
ATOM 1407 C CA . TRP A 1 191 ? 21.255 -2.386 -4.768 1.00 16.68 191 TRP A CA 1
ATOM 1408 C C . TRP A 1 191 ? 22.485 -3.176 -4.279 1.00 16.74 191 TRP A C 1
ATOM 1409 O O . TRP A 1 191 ? 23.596 -2.980 -4.819 1.00 16.27 191 TRP A O 1
ATOM 1420 N N . LEU A 1 192 ? 22.290 -4.054 -3.298 1.00 17.01 192 LEU A N 1
ATOM 1421 C CA . LEU A 1 192 ? 23.374 -4.890 -2.746 1.00 18.50 192 LEU A CA 1
ATOM 1422 C C . LEU A 1 192 ? 23.956 -5.748 -3.866 1.00 18.21 192 LEU A C 1
ATOM 1423 O O . LEU A 1 192 ? 25.190 -5.860 -3.933 1.00 17.27 192 LEU A O 1
ATOM 1428 N N . GLU A 1 193 ? 23.099 -6.370 -4.663 1.00 17.33 193 GLU A N 1
ATOM 1429 C CA . GLU A 1 193 ? 23.507 -7.232 -5.808 1.00 19.09 193 GLU A CA 1
ATOM 1430 C C . GLU A 1 193 ? 24.435 -6.453 -6.750 1.00 18.67 193 GLU A C 1
ATOM 1431 O O . GLU A 1 193 ? 25.487 -6.982 -7.137 1.00 16.72 193 GLU A O 1
ATOM 1437 N N . GLY A 1 194 ? 24.075 -5.203 -7.071 1.00 18.85 194 GLY A N 1
ATOM 1438 C CA . GLY A 1 194 ? 24.894 -4.305 -7.904 1.00 19.55 194 GLY A CA 1
ATOM 1439 C C . GLY A 1 194 ? 26.183 -3.890 -7.209 1.00 17.24 194 GLY A C 1
ATOM 1440 O O . GLY A 1 194 ? 27.243 -3.911 -7.848 1.00 16.74 194 GLY A O 1
ATOM 1441 N N . ALA A 1 195 ? 26.100 -3.509 -5.941 1.00 18.25 195 ALA A N 1
ATOM 1442 C CA . ALA A 1 195 ? 27.262 -3.047 -5.147 1.00 18.07 195 ALA A CA 1
ATOM 1443 C C . ALA A 1 195 ? 28.286 -4.183 -5.095 1.00 17.33 195 ALA A C 1
ATOM 1444 O O . ALA A 1 195 ? 29.490 -3.910 -5.279 1.00 18.45 195 ALA A O 1
ATOM 1446 N N . VAL A 1 196 ? 27.826 -5.424 -4.961 1.00 18.71 196 VAL A N 1
ATOM 1447 C CA . VAL A 1 196 ? 28.756 -6.579 -4.920 1.00 16.98 196 VAL A CA 1
ATOM 1448 C C . VAL A 1 196 ? 29.395 -6.764 -6.304 1.00 18.77 196 VAL A C 1
ATOM 1449 O O . VAL A 1 196 ? 30.641 -6.930 -6.363 1.00 18.21 196 VAL A O 1
ATOM 1453 N N . LEU A 1 197 ? 28.616 -6.713 -7.390 1.00 18.76 197 LEU A N 1
ATOM 1454 C CA . LEU A 1 197 ? 29.203 -6.791 -8.758 1.00 19.73 197 LEU A CA 1
ATOM 1455 C C . LEU A 1 197 ? 30.263 -5.699 -8.925 1.00 20.58 197 LEU A C 1
ATOM 1456 O O . LEU A 1 197 ? 31.388 -5.999 -9.394 1.00 20.55 197 LEU A O 1
ATOM 1461 N N . ALA A 1 198 ? 29.952 -4.468 -8.548 1.00 18.49 198 ALA A N 1
ATOM 1462 C CA . ALA A 1 198 ? 30.874 -3.334 -8.767 1.00 19.38 198 ALA A CA 1
ATOM 1463 C C . ALA A 1 198 ? 32.176 -3.632 -7.995 1.00 19.43 198 ALA A C 1
ATOM 1464 O O . ALA A 1 198 ? 33.279 -3.445 -8.535 1.00 20.36 198 ALA A O 1
ATOM 1466 N N . SER A 1 199 ? 32.033 -4.040 -6.746 1.00 19.56 199 SER A N 1
ATOM 1467 C CA . SER A 1 199 ? 33.147 -4.367 -5.831 1.00 21.04 199 SER A CA 1
ATOM 1468 C C . SER A 1 199 ? 34.030 -5.448 -6.458 1.00 20.58 199 SER A C 1
ATOM 1469 O O . SER A 1 199 ? 35.257 -5.301 -6.363 1.00 19.34 199 SER A O 1
ATOM 1472 N N . CYS A 1 200 ? 33.447 -6.486 -7.067 1.00 22.14 200 CYS A N 1
ATOM 1473 C CA . CYS A 1 200 ? 34.195 -7.589 -7.741 1.00 22.96 200 CYS A CA 1
ATOM 1474 C C . CYS A 1 200 ? 35.034 -7.033 -8.902 1.00 26.59 200 CYS A C 1
ATOM 1475 O O . CYS A 1 200 ? 36.030 -7.680 -9.258 1.00 27.39 200 CYS A O 1
ATOM 1478 N N . ALA A 1 201 ? 34.675 -5.869 -9.441 1.00 24.36 201 ALA A N 1
ATOM 1479 C CA . ALA A 1 201 ? 35.397 -5.205 -10.543 1.00 24.55 201 ALA A CA 1
ATOM 1480 C C . ALA A 1 201 ? 36.260 -4.066 -9.990 1.00 24.10 201 ALA A C 1
ATOM 1481 O O . ALA A 1 201 ? 36.757 -3.272 -10.796 1.00 24.13 201 ALA A O 1
ATOM 1483 N N . GLY A 1 202 ? 36.392 -3.964 -8.661 1.00 22.86 202 GLY A N 1
ATOM 1484 C CA . GLY A 1 202 ? 37.334 -3.047 -8.009 1.00 20.83 202 GLY A CA 1
ATOM 1485 C C . GLY A 1 202 ? 36.731 -1.690 -7.767 1.00 22.36 202 GLY A C 1
ATOM 1486 O O . GLY A 1 202 ? 37.488 -0.782 -7.440 1.00 21.16 202 GLY A O 1
ATOM 1487 N N . VAL A 1 203 ? 35.396 -1.566 -7.843 1.00 21.04 203 VAL A N 1
ATOM 1488 C CA . VAL A 1 203 ? 34.709 -0.272 -7.609 1.00 20.66 203 VAL A CA 1
ATOM 1489 C C . VAL A 1 203 ? 34.350 -0.236 -6.123 1.00 22.55 203 VAL A C 1
ATOM 1490 O O . VAL A 1 203 ? 33.634 -1.134 -5.660 1.00 20.69 203 VAL A O 1
ATOM 1494 N N . SER A 1 204 ? 34.868 0.756 -5.397 1.00 21.00 204 SER A N 1
ATOM 1495 C CA . SER A 1 204 ? 34.633 0.923 -3.944 1.00 21.68 204 SER A CA 1
ATOM 1496 C C . SER A 1 204 ? 33.137 1.151 -3.712 1.00 23.64 204 SER A C 1
ATOM 1497 O O . SER A 1 204 ? 32.452 1.775 -4.610 1.00 21.55 204 SER A O 1
ATOM 1500 N N . VAL A 1 205 ? 32.651 0.717 -2.543 1.00 23.27 205 VAL A N 1
ATOM 1501 C CA . VAL A 1 205 ? 31.219 0.898 -2.197 1.00 24.17 205 VAL A CA 1
ATOM 1502 C C . VAL A 1 205 ? 30.927 2.401 -2.177 1.00 23.36 205 VAL A C 1
ATOM 1503 O O . VAL A 1 205 ? 29.839 2.757 -2.586 1.00 21.42 205 VAL A O 1
ATOM 1507 N N . GLN A 1 206 ? 31.873 3.239 -1.766 1.00 23.60 206 GLN A N 1
ATOM 1508 C CA . GLN A 1 206 ? 31.685 4.714 -1.759 1.00 26.63 206 GLN A CA 1
ATOM 1509 C C . GLN A 1 206 ? 31.524 5.211 -3.204 1.00 25.22 206 GLN A C 1
ATOM 1510 O O . GLN A 1 206 ? 30.721 6.128 -3.418 1.00 24.48 206 GLN A O 1
ATOM 1516 N N . ASP A 1 207 ? 32.266 4.654 -4.163 1.00 24.06 207 ASP A N 1
ATOM 1517 C CA . ASP A 1 207 ? 32.166 5.076 -5.585 1.00 25.10 207 ASP A CA 1
ATOM 1518 C C . ASP A 1 207 ? 30.817 4.592 -6.141 1.00 21.32 207 ASP A C 1
ATOM 1519 O O . ASP A 1 207 ? 30.159 5.371 -6.846 1.00 21.28 207 ASP A O 1
ATOM 1524 N N . PHE A 1 208 ? 30.382 3.385 -5.794 1.00 18.53 208 PHE A N 1
ATOM 1525 C CA . PHE A 1 208 ? 29.056 2.879 -6.221 1.00 19.31 208 PHE A CA 1
ATOM 1526 C C . PHE A 1 208 ? 27.929 3.700 -5.583 1.00 19.52 208 PHE A C 1
ATOM 1527 O O . PHE A 1 208 ? 26.962 4.034 -6.267 1.00 18.75 208 PHE A O 1
ATOM 1535 N N . LYS A 1 209 ? 28.092 4.099 -4.311 1.00 21.95 209 LYS A N 1
ATOM 1536 C CA . LYS A 1 209 ? 27.166 5.031 -3.613 1.00 23.09 209 LYS A CA 1
ATOM 1537 C C . LYS A 1 209 ? 27.060 6.342 -4.395 1.00 23.56 209 LYS A C 1
ATOM 1538 O O . LYS A 1 209 ? 25.942 6.866 -4.531 1.00 20.54 209 LYS A O 1
ATOM 1544 N N . ALA A 1 210 ? 28.178 6.882 -4.876 1.00 22.08 210 ALA A N 1
ATOM 1545 C CA . ALA A 1 210 ? 28.187 8.199 -5.556 1.00 21.90 210 ALA A CA 1
ATOM 1546 C C . ALA A 1 210 ? 27.425 8.106 -6.882 1.00 18.47 210 ALA A C 1
ATOM 1547 O O . ALA A 1 210 ? 26.842 9.103 -7.292 1.00 18.15 210 ALA A O 1
ATOM 1549 N N . LEU A 1 211 ? 27.413 6.945 -7.524 1.00 18.26 211 LEU A N 1
ATOM 1550 C CA . LEU A 1 211 ? 26.732 6.764 -8.835 1.00 20.58 211 LEU A CA 1
ATOM 1551 C C . LEU A 1 211 ? 25.274 6.318 -8.639 1.00 19.45 211 LEU A C 1
ATOM 1552 O O . LEU A 1 211 ? 24.461 6.454 -9.583 1.00 20.60 211 LEU A O 1
ATOM 1557 N N . SER A 1 212 ? 24.915 5.806 -7.464 1.00 18.14 212 SER A N 1
ATOM 1558 C CA . SER A 1 212 ? 23.578 5.209 -7.247 1.00 17.34 212 SER A CA 1
ATOM 1559 C C . SER A 1 212 ? 22.462 6.205 -7.533 1.00 16.71 212 SER A C 1
ATOM 1560 O O . SER A 1 212 ? 21.422 5.830 -8.065 1.00 15.93 212 SER A O 1
ATOM 1563 N N . PRO A 1 213 ? 22.567 7.497 -7.174 1.00 16.34 213 PRO A N 1
ATOM 1564 C CA . PRO A 1 213 ? 21.496 8.447 -7.480 1.00 18.95 213 PRO A CA 1
ATOM 1565 C C . PRO A 1 213 ? 21.092 8.578 -8.947 1.00 18.76 213 PRO A C 1
ATOM 1566 O O . PRO A 1 213 ? 19.974 8.976 -9.215 1.00 18.33 213 PRO A O 1
ATOM 1570 N N . ILE A 1 214 ? 22.014 8.291 -9.863 1.00 18.23 214 ILE A N 1
ATOM 1571 C CA . ILE A 1 214 ? 21.685 8.249 -11.305 1.00 18.51 214 ILE A CA 1
ATOM 1572 C C . ILE A 1 214 ? 20.482 7.316 -11.447 1.00 17.68 214 ILE A C 1
ATOM 1573 O O . ILE A 1 214 ? 19.556 7.652 -12.157 1.00 18.36 214 ILE A O 1
ATOM 1578 N N . MET A 1 215 ? 20.562 6.148 -10.827 1.00 16.79 215 MET A N 1
ATOM 1579 C CA . MET A 1 215 ? 19.551 5.096 -11.015 1.00 17.52 215 MET A CA 1
ATOM 1580 C C . MET A 1 215 ? 18.336 5.354 -10.111 1.00 16.37 215 MET A C 1
ATOM 1581 O O . MET A 1 215 ? 17.267 5.044 -10.544 1.00 16.09 215 MET A O 1
ATOM 1586 N N A SER A 1 216 ? 18.509 5.934 -8.916 0.50 17.33 216 SER A N 1
ATOM 1587 N N B SER A 1 216 ? 18.502 5.941 -8.921 0.50 17.25 216 SER A N 1
ATOM 1588 C CA A SER A 1 216 ? 17.374 6.329 -8.040 0.50 17.54 216 SER A CA 1
ATOM 1589 C CA B SER A 1 216 ? 17.338 6.285 -8.064 0.50 17.44 216 SER A CA 1
ATOM 1590 C C A SER A 1 216 ? 16.523 7.379 -8.771 0.50 18.38 216 SER A C 1
ATOM 1591 C C B SER A 1 216 ? 16.516 7.386 -8.759 0.50 18.29 216 SER A C 1
ATOM 1592 O O A SER A 1 216 ? 15.289 7.247 -8.801 0.50 18.87 216 SER A O 1
ATOM 1593 O O B SER A 1 216 ? 15.285 7.260 -8.801 0.50 18.75 216 SER A O 1
ATOM 1598 N N . ASP A 1 217 ? 17.169 8.377 -9.363 1.00 19.49 217 ASP A N 1
ATOM 1599 C CA . ASP A 1 217 ? 16.469 9.409 -10.187 1.00 21.49 217 ASP A CA 1
ATOM 1600 C C . ASP A 1 217 ? 15.771 8.729 -11.372 1.00 20.50 217 ASP A C 1
ATOM 1601 O O . ASP A 1 217 ? 14.566 8.987 -11.625 1.00 19.93 217 ASP A O 1
ATOM 1606 N N . MET A 1 218 ? 16.472 7.862 -12.078 1.00 20.07 218 MET A N 1
ATOM 1607 C CA . MET A 1 218 ? 15.854 7.157 -13.234 1.00 18.90 218 MET A CA 1
ATOM 1608 C C . MET A 1 218 ? 14.637 6.351 -12.739 1.00 18.89 218 MET A C 1
ATOM 1609 O O . MET A 1 218 ? 13.629 6.327 -13.444 1.00 18.34 218 MET A O 1
ATOM 1614 N N . LEU A 1 219 ? 14.706 5.753 -11.550 1.00 18.05 219 LEU A N 1
ATOM 1615 C CA . LEU A 1 219 ? 13.621 4.893 -11.014 1.00 18.89 219 LEU A CA 1
ATOM 1616 C C . LEU A 1 219 ? 12.429 5.758 -10.570 1.00 18.53 219 LEU A C 1
ATOM 1617 O O . LEU A 1 219 ? 11.300 5.389 -10.790 1.00 19.26 219 LEU A O 1
ATOM 1622 N N . VAL A 1 220 ? 12.670 6.912 -9.981 1.00 19.53 220 VAL A N 1
ATOM 1623 C CA . VAL A 1 220 ? 11.563 7.842 -9.644 1.00 21.51 220 VAL A CA 1
ATOM 1624 C C . VAL A 1 220 ? 10.778 8.147 -10.935 1.00 20.16 220 VAL A C 1
ATOM 1625 O O . VAL A 1 220 ? 9.531 8.042 -10.917 1.00 20.19 220 VAL A O 1
ATOM 1629 N N . ASP A 1 221 ? 11.464 8.446 -12.037 1.00 20.25 221 ASP A N 1
ATOM 1630 C CA . ASP A 1 221 ? 10.828 8.719 -13.347 1.00 19.43 221 ASP A CA 1
ATOM 1631 C C . ASP A 1 221 ? 10.197 7.444 -13.925 1.00 18.99 221 ASP A C 1
ATOM 1632 O O . ASP A 1 221 ? 9.068 7.507 -14.455 1.00 18.79 221 ASP A O 1
ATOM 1637 N N . GLY A 1 222 ? 10.897 6.319 -13.833 1.00 18.25 222 GLY A N 1
ATOM 1638 C CA . GLY A 1 222 ? 10.406 5.011 -14.322 1.00 17.78 222 GLY A CA 1
ATOM 1639 C C . GLY A 1 222 ? 9.102 4.577 -13.644 1.00 18.76 222 GLY A C 1
ATOM 1640 O O . GLY A 1 222 ? 8.223 3.977 -14.328 1.00 19.00 222 GLY A O 1
ATOM 1641 N N . ILE A 1 223 ? 8.985 4.798 -12.339 1.00 16.20 223 ILE A N 1
ATOM 1642 C CA . ILE A 1 223 ? 7.753 4.480 -11.561 1.00 16.56 223 ILE A CA 1
ATOM 1643 C C . ILE A 1 223 ? 6.611 5.354 -12.083 1.00 17.58 223 ILE A C 1
ATOM 1644 O O . ILE A 1 223 ? 5.554 4.829 -12.380 1.00 20.01 223 ILE A O 1
ATOM 1649 N N . LYS A 1 224 ? 6.826 6.654 -12.201 1.00 17.94 224 LYS A N 1
ATOM 1650 C CA . LYS A 1 224 ? 5.809 7.569 -12.760 1.00 20.11 224 LYS A CA 1
ATOM 1651 C C . LYS A 1 224 ? 5.362 7.092 -14.145 1.00 18.86 224 LYS A C 1
ATOM 1652 O O . LYS A 1 224 ? 4.145 6.919 -14.366 1.00 19.55 224 LYS A O 1
ATOM 1658 N N . THR A 1 225 ? 6.312 6.866 -15.036 1.00 18.40 225 THR A N 1
ATOM 1659 C CA . THR A 1 225 ? 6.080 6.433 -16.428 1.00 18.53 225 THR A CA 1
ATOM 1660 C C . THR A 1 225 ? 5.321 5.105 -16.450 1.00 17.82 225 THR A C 1
ATOM 1661 O O . THR A 1 225 ? 4.308 4.996 -17.164 1.00 17.97 225 THR A O 1
ATOM 1665 N N . ALA A 1 226 ? 5.800 4.107 -15.719 1.00 17.97 226 ALA A N 1
ATOM 1666 C CA . ALA A 1 226 ? 5.191 2.761 -15.747 1.00 18.17 226 ALA A CA 1
ATOM 1667 C C . ALA A 1 226 ? 3.785 2.846 -15.156 1.00 18.17 226 ALA A C 1
ATOM 1668 O O . ALA A 1 226 ? 2.892 2.211 -15.720 1.00 18.52 226 ALA A O 1
ATOM 1670 N N . ALA A 1 227 ? 3.605 3.571 -14.042 1.00 19.67 227 ALA A N 1
ATOM 1671 C CA . ALA A 1 227 ? 2.284 3.700 -13.377 1.00 18.87 227 ALA A CA 1
ATOM 1672 C C . ALA A 1 227 ? 1.302 4.355 -14.363 1.00 20.51 227 ALA A C 1
ATOM 1673 O O . ALA A 1 227 ? 0.153 3.904 -14.441 1.00 19.48 227 ALA A O 1
ATOM 1675 N N . ASP A 1 228 ? 1.736 5.387 -15.085 1.00 22.46 228 ASP A N 1
ATOM 1676 C CA . ASP A 1 228 ? 0.855 6.084 -16.060 1.00 22.18 228 ASP A CA 1
ATOM 1677 C C . ASP A 1 228 ? 0.495 5.129 -17.199 1.00 23.58 228 ASP A C 1
ATOM 1678 O O . ASP A 1 228 ? -0.691 5.096 -17.594 1.00 20.48 228 ASP A O 1
ATOM 1683 N N . ARG A 1 229 ? 1.446 4.312 -17.667 1.00 22.13 229 ARG A N 1
ATOM 1684 C CA . ARG A 1 229 ? 1.183 3.336 -18.750 1.00 23.57 229 ARG A CA 1
ATOM 1685 C C . ARG A 1 229 ? 0.226 2.259 -18.255 1.00 24.07 229 ARG A C 1
ATOM 1686 O O . ARG A 1 229 ? -0.648 1.840 -19.047 1.00 25.57 229 ARG A O 1
ATOM 1694 N N . ILE A 1 230 ? 0.415 1.759 -17.037 1.00 22.15 230 ILE A N 1
ATOM 1695 C CA . ILE A 1 230 ? -0.434 0.676 -16.471 1.00 22.87 230 ILE A CA 1
ATOM 1696 C C . ILE A 1 230 ? -1.864 1.220 -16.297 1.00 22.84 230 ILE A C 1
ATOM 1697 O O . ILE A 1 230 ? -2.811 0.512 -16.669 1.00 22.20 230 ILE A O 1
ATOM 1702 N N . ALA A 1 231 ? -2.008 2.446 -15.803 1.00 21.37 231 ALA A N 1
ATOM 1703 C CA . ALA A 1 231 ? -3.319 3.121 -15.637 1.00 22.57 231 ALA A CA 1
ATOM 1704 C C . ALA A 1 231 ? -4.018 3.201 -16.995 1.00 23.50 231 ALA A C 1
ATOM 1705 O O . ALA A 1 231 ? -5.258 3.011 -17.013 1.00 24.99 231 ALA A O 1
ATOM 1707 N N . ALA A 1 232 ? -3.271 3.469 -18.072 1.00 22.41 232 ALA A N 1
ATOM 1708 C CA . ALA A 1 232 ? -3.813 3.687 -19.435 1.00 22.25 232 ALA A CA 1
ATOM 1709 C C . ALA A 1 232 ? -3.865 2.370 -20.223 1.00 25.42 232 ALA A C 1
ATOM 1710 O O . ALA A 1 232 ? -4.373 2.396 -21.361 1.00 28.00 232 ALA A O 1
ATOM 1712 N N . SER A 1 233 ? -3.370 1.270 -19.656 1.00 25.10 233 SER A N 1
ATOM 1713 C CA . SER A 1 233 ? -3.117 0.012 -20.394 1.00 26.99 233 SER A CA 1
ATOM 1714 C C . SER A 1 233 ? -2.387 0.324 -21.721 1.00 25.11 233 SER A C 1
ATOM 1715 O O . SER A 1 233 ? -2.747 -0.244 -22.767 1.00 27.03 233 SER A O 1
ATOM 1718 N N . ASP A 1 234 ? -1.431 1.251 -21.712 1.00 22.95 234 ASP A N 1
ATOM 1719 C CA . ASP A 1 234 ? -0.713 1.745 -22.910 1.00 23.73 234 ASP A CA 1
ATOM 1720 C C . ASP A 1 234 ? 0.744 1.263 -22.856 1.00 22.74 234 ASP A C 1
ATOM 1721 O O . ASP A 1 234 ? 1.582 1.954 -22.251 1.00 23.34 234 ASP A O 1
ATOM 1726 N N . TYR A 1 235 ? 1.025 0.132 -23.480 1.00 21.93 235 TYR A N 1
ATOM 1727 C CA . TYR A 1 235 ? 2.325 -0.570 -23.401 1.00 22.69 235 TYR A CA 1
ATOM 1728 C C . TYR A 1 235 ? 3.072 -0.493 -24.736 1.00 22.31 235 TYR A C 1
ATOM 1729 O O . TYR A 1 235 ? 3.882 -1.391 -24.988 1.00 21.50 235 TYR A O 1
ATOM 1738 N N . SER A 1 236 ? 2.828 0.539 -25.545 1.00 23.86 236 SER A N 1
ATOM 1739 C CA . SER A 1 236 ? 3.570 0.780 -26.814 1.00 23.66 236 SER A CA 1
ATOM 1740 C C . SER A 1 236 ? 5.074 0.776 -26.516 1.00 23.96 236 SER A C 1
ATOM 1741 O O . SER A 1 236 ? 5.483 1.406 -25.517 1.00 21.85 236 SER A O 1
ATOM 1744 N N . GLY A 1 237 ? 5.855 0.101 -27.360 1.00 22.50 237 GLY A N 1
ATOM 1745 C CA . GLY A 1 237 ? 7.263 -0.245 -27.094 1.00 22.69 237 GLY A CA 1
ATOM 1746 C C . GLY A 1 237 ? 8.263 0.736 -27.690 1.00 22.64 237 GLY A C 1
ATOM 1747 O O . GLY A 1 237 ? 9.404 0.351 -27.813 1.00 25.28 237 GLY A O 1
ATOM 1748 N N . GLU A 1 238 ? 7.911 1.977 -28.010 1.00 21.84 238 GLU A N 1
ATOM 1749 C CA . GLU A 1 238 ? 8.835 2.858 -28.778 1.00 23.57 238 GLU A CA 1
ATOM 1750 C C . GLU A 1 238 ? 10.051 3.311 -27.935 1.00 22.27 238 GLU A C 1
ATOM 1751 O O . GLU A 1 238 ? 11.079 3.713 -28.550 1.00 22.84 238 GLU A O 1
ATOM 1757 N N . GLN A 1 239 ? 9.987 3.266 -26.600 1.00 19.82 239 GLN A N 1
ATOM 1758 C CA . GLN A 1 239 ? 11.122 3.677 -25.730 1.00 19.06 239 GLN A CA 1
ATOM 1759 C C . GLN A 1 239 ? 12.131 2.528 -25.650 1.00 19.80 239 GLN A C 1
ATOM 1760 O O . GLN A 1 239 ? 13.337 2.767 -25.829 1.00 20.27 239 GLN A O 1
ATOM 1766 N N . ALA A 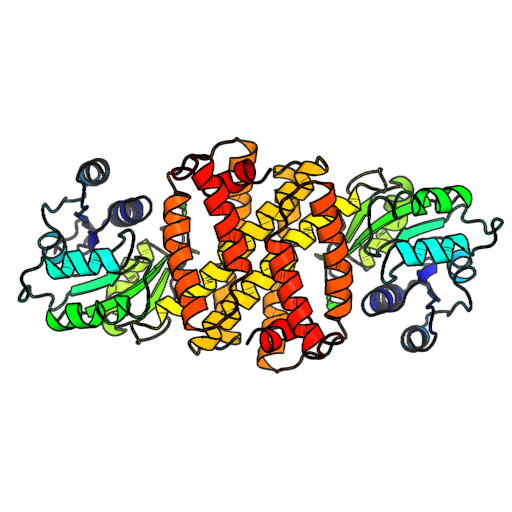1 240 ? 11.642 1.309 -25.467 1.00 19.83 240 ALA A N 1
ATOM 1767 C CA . ALA A 1 240 ? 12.451 0.078 -25.369 1.00 18.97 240 ALA A CA 1
ATOM 1768 C C . ALA A 1 240 ? 11.508 -1.111 -25.260 1.00 18.23 240 ALA A C 1
ATOM 1769 O O . ALA A 1 240 ? 10.516 -0.991 -24.556 1.00 22.61 240 ALA A O 1
ATOM 1771 N N . SER A 1 241 ? 11.802 -2.222 -25.926 1.00 18.36 241 SER A N 1
ATOM 1772 C CA . SER A 1 241 ? 10.955 -3.434 -25.858 1.00 18.44 241 SER A CA 1
ATOM 1773 C C . SER A 1 241 ? 11.395 -4.311 -24.693 1.00 17.60 241 SER A C 1
ATOM 1774 O O . SER A 1 241 ? 12.575 -4.316 -24.330 1.00 16.64 241 SER A O 1
ATOM 1777 N N . VAL A 1 242 ? 10.476 -5.113 -24.184 1.00 18.63 242 VAL A N 1
ATOM 1778 C CA . VAL A 1 242 ? 10.833 -6.249 -23.285 1.00 18.40 242 VAL A CA 1
ATOM 1779 C C . VAL A 1 242 ? 12.013 -7.035 -23.886 1.00 18.45 242 VAL A C 1
ATOM 1780 O O . VAL A 1 242 ? 12.953 -7.364 -23.141 1.00 18.10 242 VAL A O 1
ATOM 1784 N N . ASP A 1 243 ? 11.987 -7.362 -25.180 1.00 18.87 243 ASP A N 1
ATOM 1785 C CA . ASP A 1 243 ? 13.037 -8.215 -25.797 1.00 19.32 243 ASP A CA 1
ATOM 1786 C C . ASP A 1 243 ? 14.415 -7.556 -25.637 1.00 17.48 243 ASP A C 1
ATOM 1787 O O . ASP A 1 243 ? 15.369 -8.242 -25.331 1.00 15.91 243 ASP A O 1
ATOM 1792 N N . VAL A 1 244 ? 14.511 -6.240 -25.795 1.00 17.33 244 VAL A N 1
ATOM 1793 C CA . VAL A 1 244 ? 15.801 -5.501 -25.670 1.00 18.57 244 VAL A CA 1
ATOM 1794 C C . VAL A 1 244 ? 16.202 -5.458 -24.194 1.00 16.57 244 VAL A C 1
ATOM 1795 O O . VAL A 1 244 ? 17.399 -5.670 -23.904 1.00 16.89 244 VAL A O 1
ATOM 1799 N N . HIS A 1 245 ? 15.250 -5.264 -23.272 1.00 17.26 245 HIS A N 1
ATOM 1800 C CA . HIS A 1 245 ? 15.513 -5.360 -21.815 1.00 15.92 245 HIS A CA 1
ATOM 1801 C C . HIS A 1 245 ? 16.125 -6.718 -21.503 1.00 16.44 245 HIS A C 1
ATOM 1802 O O . HIS A 1 245 ? 17.123 -6.772 -20.762 1.00 16.72 245 HIS A O 1
ATOM 1809 N N . VAL A 1 246 ? 15.577 -7.779 -22.077 1.00 15.49 246 VAL A N 1
ATOM 1810 C CA . VAL A 1 246 ? 16.067 -9.149 -21.756 1.00 17.23 246 VAL A CA 1
ATOM 1811 C C . VAL A 1 246 ? 17.495 -9.284 -22.294 1.00 17.60 246 VAL A C 1
ATOM 1812 O O . VAL A 1 246 ? 18.378 -9.796 -21.568 1.00 18.92 246 VAL A O 1
ATOM 1816 N N . ALA A 1 247 ? 17.735 -8.871 -23.537 1.00 17.14 247 ALA A N 1
ATOM 1817 C CA . ALA A 1 247 ? 19.065 -9.017 -24.161 1.00 17.99 247 ALA A CA 1
ATOM 1818 C C . ALA A 1 247 ? 20.089 -8.269 -23.308 1.00 17.57 247 ALA A C 1
ATOM 1819 O O . ALA A 1 247 ? 21.172 -8.819 -23.077 1.00 17.97 247 ALA A O 1
ATOM 1821 N N . GLY A 1 248 ? 19.745 -7.072 -22.832 1.00 18.13 248 GLY A N 1
ATOM 1822 C CA . GLY A 1 248 ? 20.635 -6.284 -21.960 1.00 18.71 248 GLY A CA 1
ATOM 1823 C C . GLY A 1 248 ? 20.890 -6.981 -20.629 1.00 17.46 248 GLY A C 1
ATOM 1824 O O . GLY A 1 248 ? 22.048 -7.049 -20.195 1.00 18.36 248 GLY A O 1
ATOM 1825 N N . GLN A 1 249 ? 19.837 -7.445 -19.962 1.00 16.86 249 GLN A N 1
ATOM 1826 C CA . GLN A 1 249 ? 19.980 -7.996 -18.594 1.00 17.29 249 GLN A CA 1
ATOM 1827 C C . GLN A 1 249 ? 20.628 -9.377 -18.669 1.00 16.38 249 GLN A C 1
ATOM 1828 O O . GLN A 1 249 ? 21.167 -9.781 -17.644 1.00 16.02 249 GLN A O 1
ATOM 1834 N N . GLU A 1 250 ? 20.641 -10.038 -19.826 1.00 17.86 250 GLU A N 1
ATOM 1835 C CA . GLU A 1 250 ? 21.391 -11.311 -19.954 1.00 20.35 250 GLU A CA 1
ATOM 1836 C C . GLU A 1 250 ? 22.895 -11.010 -19.911 1.00 20.40 250 GLU A C 1
ATOM 1837 O O . GLU A 1 250 ? 23.652 -11.867 -19.460 1.00 19.60 250 GLU A O 1
ATOM 1843 N N . VAL A 1 251 ? 23.306 -9.812 -20.309 1.00 19.89 251 VAL A N 1
ATOM 1844 C CA . VAL A 1 251 ? 24.720 -9.353 -20.187 1.00 19.33 251 VAL A CA 1
ATOM 1845 C C . VAL A 1 251 ? 25.012 -9.077 -18.707 1.00 18.49 251 VAL A C 1
ATOM 1846 O O . VAL A 1 251 ? 26.047 -9.523 -18.201 1.00 16.41 251 VAL A O 1
ATOM 1850 N N . VAL A 1 252 ? 24.087 -8.417 -18.011 1.00 17.05 252 VAL A N 1
ATOM 1851 C CA . VAL A 1 252 ? 24.217 -8.173 -16.540 1.00 17.82 252 VAL A CA 1
ATOM 1852 C C . VAL A 1 252 ? 24.352 -9.535 -15.843 1.00 17.35 252 VAL A C 1
ATOM 1853 O O . VAL A 1 252 ? 25.276 -9.720 -15.038 1.00 18.79 252 VAL A O 1
ATOM 1857 N N . LEU A 1 253 ? 23.501 -10.494 -16.195 1.00 18.09 253 LEU A N 1
ATOM 1858 C CA . LEU A 1 253 ? 23.512 -11.829 -15.550 1.00 17.26 253 LEU A CA 1
ATOM 1859 C C . LEU A 1 253 ? 24.875 -12.470 -15.773 1.00 17.29 253 LEU A C 1
ATOM 1860 O O . LEU A 1 253 ? 25.429 -13.051 -14.834 1.00 19.59 253 LEU A O 1
ATOM 1865 N N . ASP A 1 254 ? 25.351 -12.450 -17.011 1.00 20.08 254 ASP A N 1
ATOM 1866 C CA . ASP A 1 254 ? 26.651 -13.040 -17.407 1.00 21.20 254 ASP A CA 1
ATOM 1867 C C . ASP A 1 254 ? 27.752 -12.453 -16.511 1.00 20.37 254 ASP A C 1
ATOM 1868 O O . ASP A 1 254 ? 28.600 -13.204 -16.044 1.00 20.63 254 ASP A O 1
ATOM 1873 N N . ALA A 1 255 ? 27.784 -11.138 -16.330 1.00 19.23 255 ALA A N 1
ATOM 1874 C CA . ALA A 1 255 ? 28.790 -10.453 -15.489 1.00 18.98 255 ALA A CA 1
ATOM 1875 C C . ALA A 1 255 ? 28.713 -10.973 -14.053 1.00 18.94 255 ALA A C 1
ATOM 1876 O O . ALA A 1 255 ? 29.788 -11.231 -13.458 1.00 19.07 255 ALA A O 1
ATOM 1878 N N . LEU A 1 256 ? 27.500 -11.146 -13.516 1.00 17.76 256 LEU A N 1
ATOM 1879 C CA . LEU A 1 256 ? 27.326 -11.648 -12.134 1.00 18.78 256 LEU A CA 1
ATOM 1880 C C . LEU A 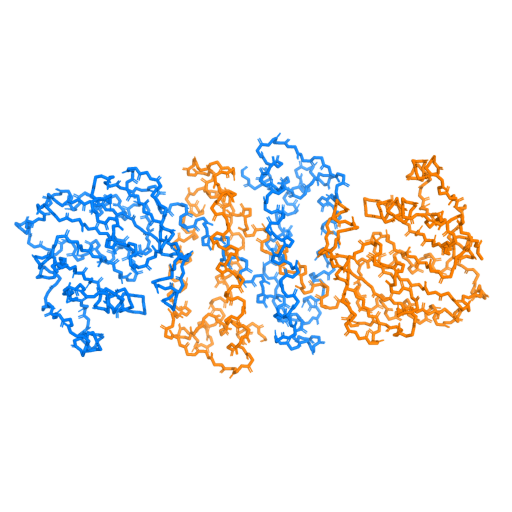1 256 ? 27.869 -13.079 -12.060 1.00 18.67 256 LEU A C 1
ATOM 1881 O O . LEU A 1 256 ? 28.655 -13.361 -11.156 1.00 21.27 256 LEU A O 1
ATOM 1886 N N . GLN A 1 257 ? 27.497 -13.922 -13.012 1.00 21.48 257 GLN A N 1
ATOM 1887 C CA . GLN A 1 257 ? 27.920 -15.355 -13.044 1.00 23.94 257 GLN A CA 1
ATOM 1888 C C . GLN A 1 257 ? 29.449 -15.443 -13.150 1.00 25.21 257 GLN A C 1
ATOM 1889 O O . GLN A 1 257 ? 30.078 -16.230 -12.398 1.00 25.66 257 GLN A O 1
ATOM 1895 N N . ARG A 1 258 ? 30.071 -14.630 -13.994 1.00 25.84 258 ARG A N 1
ATOM 1896 C CA . ARG A 1 258 ? 31.547 -14.678 -14.163 1.00 28.14 258 ARG A CA 1
ATOM 1897 C C . ARG A 1 258 ? 32.256 -14.128 -12.914 1.00 27.42 258 ARG A C 1
ATOM 1898 O O . ARG A 1 258 ? 33.358 -14.609 -12.645 1.00 23.59 258 ARG A O 1
ATOM 1905 N N . ALA A 1 259 ? 31.650 -13.201 -12.162 1.00 24.53 259 ALA A N 1
ATOM 1906 C CA . ALA A 1 259 ? 32.164 -12.691 -10.866 1.00 25.05 259 ALA A CA 1
ATOM 1907 C C . ALA A 1 259 ? 31.855 -13.673 -9.726 1.00 21.37 259 ALA A C 1
ATOM 1908 O O . ALA A 1 259 ? 32.304 -13.428 -8.600 1.00 22.21 259 ALA A O 1
ATOM 1910 N N . ASN A 1 260 ? 31.119 -14.744 -9.997 1.00 23.61 260 ASN A N 1
ATOM 1911 C CA . ASN A 1 260 ? 30.583 -15.675 -8.977 1.00 25.58 260 ASN A CA 1
ATOM 1912 C C . ASN A 1 260 ? 29.797 -14.886 -7.917 1.00 24.86 260 ASN A C 1
ATOM 1913 O O . ASN A 1 260 ? 29.809 -15.275 -6.738 1.00 23.42 260 ASN A O 1
ATOM 1918 N N . ALA A 1 261 ? 29.178 -13.776 -8.321 1.00 22.95 261 ALA A N 1
ATOM 1919 C CA . ALA A 1 261 ? 28.409 -12.897 -7.422 1.00 21.20 261 ALA A CA 1
ATOM 1920 C C . ALA A 1 261 ? 26.962 -13.357 -7.460 1.00 21.11 261 ALA A C 1
ATOM 1921 O O . ALA A 1 261 ? 26.500 -13.914 -8.455 1.00 23.01 261 ALA A O 1
ATOM 1923 N N . PRO A 1 262 ? 26.188 -13.161 -6.372 1.00 20.35 262 PRO A N 1
ATOM 1924 C CA . PRO A 1 262 ? 24.792 -13.590 -6.361 1.00 19.49 262 PRO A CA 1
ATOM 1925 C C . PRO A 1 262 ? 23.952 -12.776 -7.357 1.00 17.91 262 PRO A C 1
ATOM 1926 O O . PRO A 1 262 ? 24.248 -11.597 -7.572 1.00 17.71 262 PRO A O 1
ATOM 1930 N N . HIS A 1 263 ? 22.938 -13.415 -7.930 1.00 18.68 263 HIS A N 1
ATOM 1931 C CA . HIS A 1 263 ? 22.123 -12.830 -9.035 1.00 19.15 263 HIS A CA 1
ATOM 1932 C C . HIS A 1 263 ? 20.646 -13.190 -8.870 1.00 17.37 263 HIS A C 1
ATOM 1933 O O . HIS A 1 263 ? 19.934 -13.201 -9.872 1.00 17.71 263 HIS A O 1
ATOM 1940 N N . ALA A 1 264 ? 20.174 -13.391 -7.639 1.00 17.84 264 ALA A N 1
ATOM 1941 C CA . ALA A 1 264 ? 18.774 -13.745 -7.343 1.00 17.76 264 ALA A CA 1
ATOM 1942 C C . ALA A 1 264 ? 17.830 -12.583 -7.714 1.00 17.23 264 ALA A C 1
ATOM 1943 O O . ALA A 1 264 ? 16.709 -12.827 -8.149 1.00 19.26 264 ALA A O 1
ATOM 1945 N N . SER A 1 265 ? 18.225 -11.346 -7.477 1.00 16.04 265 SER A N 1
ATOM 1946 C CA . SER A 1 265 ? 17.361 -10.190 -7.818 1.00 16.82 265 SER A CA 1
ATOM 1947 C C . SER A 1 265 ? 17.238 -10.044 -9.346 1.00 16.02 265 SER A C 1
ATOM 1948 O O . SER A 1 265 ? 16.156 -9.790 -9.847 1.00 15.55 265 SER A O 1
ATOM 1951 N N . THR A 1 266 ? 18.344 -10.186 -10.063 1.00 17.03 266 THR A N 1
ATOM 1952 C CA . THR A 1 266 ? 18.374 -10.183 -11.534 1.00 17.26 266 THR A CA 1
ATOM 1953 C C . THR A 1 266 ? 17.557 -11.379 -12.042 1.00 16.92 266 THR A C 1
ATOM 1954 O O . THR A 1 266 ? 16.800 -11.230 -12.997 1.00 16.75 266 THR A O 1
ATOM 1958 N N . ASP A 1 267 ? 17.686 -12.542 -11.422 1.00 18.36 267 ASP A N 1
ATOM 1959 C CA . ASP A 1 267 ? 16.884 -13.725 -11.841 1.00 20.15 267 ASP A CA 1
ATOM 1960 C C . ASP A 1 267 ? 15.385 -13.426 -11.703 1.00 21.24 267 ASP A C 1
ATOM 1961 O O . ASP A 1 267 ? 14.626 -13.823 -12.578 1.00 18.17 267 ASP A O 1
ATOM 1966 N N . ALA A 1 268 ? 14.975 -12.713 -10.661 1.00 19.70 268 ALA A N 1
ATOM 1967 C CA . ALA A 1 268 ? 13.558 -12.377 -10.415 1.00 20.02 268 ALA A CA 1
ATOM 1968 C C . ALA A 1 268 ? 13.058 -11.466 -11.545 1.00 18.81 268 ALA A C 1
ATOM 1969 O O . ALA A 1 268 ? 12.014 -11.748 -12.159 1.00 18.85 268 ALA A O 1
ATOM 1971 N N . TYR A 1 269 ? 13.778 -10.396 -11.839 1.00 19.37 269 TYR A N 1
ATOM 1972 C CA . TYR A 1 269 ? 13.408 -9.471 -12.936 1.00 18.45 269 TYR A CA 1
ATOM 1973 C C . TYR A 1 269 ? 13.338 -10.243 -14.259 1.00 19.00 269 TYR A C 1
ATOM 1974 O O . TYR A 1 269 ? 12.376 -10.079 -15.009 1.00 19.02 269 TYR A O 1
ATOM 1983 N N . LEU A 1 270 ? 14.319 -11.091 -14.534 1.00 19.15 270 LEU A N 1
ATOM 1984 C CA . LEU A 1 270 ? 14.365 -11.819 -15.827 1.00 19.94 270 LEU A CA 1
ATOM 1985 C C . LEU A 1 270 ? 13.198 -12.800 -15.887 1.00 19.84 270 LEU A C 1
ATOM 1986 O O . LEU A 1 270 ? 12.628 -12.907 -16.957 1.00 16.65 270 LEU A O 1
ATOM 1991 N N . SER A 1 271 ? 12.806 -13.419 -14.770 1.00 20.83 271 SER A N 1
ATOM 1992 C CA . SER A 1 271 ? 11.641 -14.338 -14.718 1.00 20.60 271 SER A CA 1
ATOM 1993 C C . SER A 1 271 ? 10.374 -13.568 -15.109 1.00 19.65 271 SER A C 1
ATOM 1994 O O . SER A 1 271 ? 9.573 -14.118 -15.854 1.00 18.55 271 SER A O 1
ATOM 1997 N N . TYR A 1 272 ? 10.229 -12.310 -14.692 1.00 19.88 272 TYR A N 1
ATOM 1998 C CA . TYR A 1 272 ? 9.032 -11.494 -15.002 1.00 19.59 272 TYR A CA 1
ATOM 1999 C C . TYR A 1 272 ? 9.084 -11.112 -16.484 1.00 19.11 272 TYR A C 1
ATOM 2000 O O . TYR A 1 272 ? 8.039 -11.154 -17.146 1.00 19.47 272 TYR A O 1
ATOM 2009 N N . CYS A 1 273 ? 10.269 -10.748 -16.969 1.00 18.88 273 CYS A N 1
ATOM 2010 C CA . CYS A 1 273 ? 10.505 -10.480 -18.409 1.00 18.46 273 CYS A CA 1
ATOM 2011 C C . CYS A 1 273 ? 10.081 -11.707 -19.212 1.00 18.62 273 CYS A C 1
ATOM 2012 O O . CYS A 1 273 ? 9.387 -11.509 -20.214 1.00 18.35 273 CYS A O 1
ATOM 2015 N N . ARG A 1 274 ? 10.521 -12.897 -18.815 1.00 19.77 274 ARG A N 1
ATOM 2016 C CA . ARG A 1 274 ? 10.288 -14.140 -19.608 1.00 23.46 274 ARG A CA 1
ATOM 2017 C C . ARG A 1 274 ? 8.798 -14.477 -19.576 1.00 23.91 274 ARG A C 1
ATOM 2018 O O . ARG A 1 274 ? 8.253 -14.854 -20.624 1.00 27.14 274 ARG A O 1
ATOM 2026 N N . MET A 1 275 ? 8.140 -14.277 -18.436 1.00 25.88 275 MET A N 1
ATOM 2027 C CA . MET A 1 275 ? 6.664 -14.351 -18.334 1.00 28.60 275 MET A CA 1
ATOM 2028 C C . MET A 1 275 ? 6.029 -13.501 -19.426 1.00 25.20 275 MET A C 1
ATOM 2029 O O . MET A 1 275 ? 5.145 -14.021 -20.125 1.00 27.84 275 MET A O 1
ATOM 2034 N N . ALA A 1 276 ? 6.438 -12.238 -19.542 1.00 22.64 276 ALA A N 1
ATOM 2035 C CA . ALA A 1 276 ? 5.878 -11.289 -20.520 1.00 20.03 276 ALA A CA 1
ATOM 2036 C C . ALA A 1 276 ? 6.176 -11.782 -21.948 1.00 20.62 276 ALA A C 1
ATOM 2037 O O . ALA A 1 276 ? 5.265 -11.755 -22.785 1.00 22.47 276 ALA A O 1
ATOM 2039 N N . GLN A 1 277 ? 7.394 -12.235 -22.229 1.00 20.71 277 GLN A N 1
ATOM 2040 C CA . GLN A 1 277 ? 7.755 -12.727 -23.588 1.00 21.26 277 GLN A CA 1
ATOM 2041 C C . GLN A 1 277 ? 6.850 -13.919 -23.945 1.00 22.89 277 GLN A C 1
ATOM 2042 O O . GLN A 1 277 ? 6.312 -13.941 -25.071 1.00 21.50 277 GLN A O 1
ATOM 2048 N N . THR A 1 278 ? 6.722 -14.877 -23.028 1.00 22.57 278 THR A N 1
ATOM 2049 C CA . THR A 1 278 ? 5.894 -16.095 -23.216 1.00 23.99 278 THR A CA 1
ATOM 2050 C C . THR A 1 278 ? 4.455 -15.701 -23.550 1.00 25.94 278 THR A C 1
ATOM 2051 O O . THR A 1 278 ? 3.807 -16.434 -24.345 1.00 28.64 278 THR A O 1
ATOM 2055 N N . ALA A 1 279 ? 3.978 -14.582 -22.999 1.00 26.80 279 ALA A N 1
ATOM 2056 C CA . ALA A 1 279 ? 2.602 -14.077 -23.189 1.00 26.92 279 ALA A CA 1
ATOM 2057 C C . ALA A 1 279 ? 2.521 -13.203 -24.449 1.00 25.99 279 ALA A C 1
ATOM 2058 O O . ALA A 1 279 ? 1.446 -12.661 -24.689 1.00 24.82 279 ALA A O 1
ATOM 2060 N N . GLY A 1 280 ? 3.601 -13.122 -25.240 1.00 25.20 280 GLY A N 1
ATOM 2061 C CA . GLY A 1 280 ? 3.624 -12.415 -26.527 1.00 24.19 280 GLY A CA 1
ATOM 2062 C C . GLY A 1 280 ? 3.791 -10.914 -26.347 1.00 23.53 280 GLY A C 1
ATOM 2063 O O . GLY A 1 280 ? 3.402 -10.178 -27.271 1.00 23.81 280 GLY A O 1
ATOM 2064 N N . MET A 1 281 ? 4.447 -10.477 -25.266 1.00 22.52 281 MET A N 1
ATOM 2065 C CA . MET A 1 281 ? 4.661 -9.027 -24.996 1.00 22.74 281 MET A CA 1
ATOM 2066 C C . MET A 1 281 ? 6.101 -8.584 -25.313 1.00 19.59 281 MET A C 1
ATOM 2067 O O . MET A 1 281 ? 6.444 -7.472 -24.920 1.00 19.86 281 MET A O 1
ATOM 2072 N N . GLY A 1 282 ? 6.883 -9.379 -26.051 1.00 19.75 282 GLY A N 1
ATOM 2073 C CA . GLY A 1 282 ? 8.291 -9.083 -26.417 1.00 19.17 282 GLY A CA 1
ATOM 2074 C C . GLY A 1 282 ? 8.487 -7.663 -26.935 1.00 19.17 282 GLY A C 1
ATOM 2075 O O . GLY A 1 282 ? 9.491 -7.028 -26.582 1.00 17.57 282 GLY A O 1
ATOM 2076 N N . GLU A 1 283 ? 7.562 -7.165 -27.742 1.00 18.16 283 GLU A N 1
ATOM 2077 C CA . GLU A 1 283 ? 7.751 -5.880 -28.468 1.00 20.82 283 GLU A CA 1
ATOM 2078 C C . GLU A 1 283 ? 7.232 -4.731 -27.613 1.00 19.28 283 GLU A C 1
ATOM 2079 O O . GLU A 1 283 ? 7.429 -3.577 -28.042 1.00 20.59 283 GLU A O 1
ATOM 2082 N N . LEU A 1 284 ? 6.630 -4.998 -26.447 1.00 19.46 284 LEU A N 1
ATOM 2083 C CA . LEU A 1 284 ? 5.940 -3.934 -25.661 1.00 20.81 284 LEU A CA 1
ATOM 2084 C C . LEU A 1 284 ? 6.902 -3.282 -24.662 1.00 20.27 284 LEU A C 1
ATOM 2085 O O . LEU A 1 284 ? 7.969 -3.840 -24.401 1.00 20.20 284 LEU A O 1
ATOM 2090 N N . ASP A 1 285 ? 6.489 -2.140 -24.118 1.00 19.12 285 ASP A N 1
ATOM 2091 C CA . ASP A 1 285 ? 7.164 -1.423 -23.009 1.00 19.53 285 ASP A CA 1
ATOM 2092 C C . ASP A 1 285 ? 7.327 -2.373 -21.822 1.00 18.61 285 ASP A C 1
ATOM 2093 O O . ASP A 1 285 ? 6.483 -3.283 -21.625 1.00 17.51 285 ASP A O 1
ATOM 2098 N N . ILE A 1 286 ? 8.350 -2.118 -21.023 1.00 18.12 286 ILE A N 1
ATOM 2099 C CA . ILE A 1 286 ? 8.688 -2.914 -19.809 1.00 17.38 286 ILE A CA 1
ATOM 2100 C C . ILE A 1 286 ? 7.537 -2.850 -18.802 1.00 17.28 286 ILE A C 1
ATOM 2101 O O . ILE A 1 286 ? 7.394 -3.801 -18.039 1.00 17.87 286 ILE A O 1
ATOM 2106 N N . ALA A 1 287 ? 6.729 -1.792 -18.796 1.00 17.59 287 ALA A N 1
ATOM 2107 C CA . ALA A 1 287 ? 5.567 -1.693 -17.878 1.00 18.63 287 ALA A CA 1
ATOM 2108 C C . ALA A 1 287 ? 4.597 -2.866 -18.117 1.00 18.43 287 ALA A C 1
ATOM 2109 O O . ALA A 1 287 ? 3.894 -3.218 -17.190 1.00 21.29 287 ALA A O 1
ATOM 2111 N N . SER A 1 288 ? 4.608 -3.496 -19.286 1.00 17.96 288 SER A N 1
ATOM 2112 C CA . SER A 1 288 ? 3.714 -4.641 -19.610 1.00 17.88 288 SER A CA 1
ATOM 2113 C C . SER A 1 288 ? 3.959 -5.816 -18.646 1.00 20.33 288 SER A C 1
ATOM 2114 O O . SER A 1 288 ? 3.121 -6.724 -18.594 1.00 17.60 288 SER A O 1
ATOM 2117 N N . LEU A 1 289 ? 5.090 -5.850 -17.954 1.00 19.22 289 LEU A N 1
ATOM 2118 C CA . LEU A 1 289 ? 5.354 -6.910 -16.940 1.00 20.42 289 LEU A CA 1
ATOM 2119 C C . LEU A 1 289 ? 4.227 -6.935 -15.893 1.00 21.50 289 LEU A C 1
ATOM 2120 O O . LEU A 1 289 ? 3.887 -8.013 -15.424 1.00 19.53 289 LEU A O 1
ATOM 2125 N N . PHE A 1 290 ? 3.651 -5.785 -15.566 1.00 21.45 290 PHE A N 1
ATOM 2126 C CA . PHE A 1 290 ? 2.541 -5.680 -14.587 1.00 22.96 290 PHE A CA 1
ATOM 2127 C C . PHE A 1 290 ? 1.392 -6.574 -15.042 1.00 23.51 290 PHE A C 1
ATOM 2128 O O . PHE A 1 290 ? 0.840 -7.288 -14.203 1.00 23.13 290 PHE A O 1
ATOM 2136 N N . LYS A 1 291 ? 1.050 -6.514 -16.330 1.00 23.95 291 LYS A N 1
ATOM 2137 C CA . LYS A 1 291 ? -0.087 -7.276 -16.909 1.00 26.30 291 LYS A CA 1
ATOM 2138 C C . LYS A 1 291 ? 0.300 -8.760 -16.900 1.00 25.06 291 LYS A C 1
ATOM 2139 O O . LYS A 1 291 ? -0.571 -9.577 -16.596 1.00 26.22 291 LYS A O 1
ATOM 2142 N N . ALA A 1 292 ? 1.563 -9.111 -17.183 1.00 24.06 292 ALA A N 1
ATOM 2143 C CA . ALA A 1 292 ? 2.056 -10.512 -17.186 1.00 23.03 292 ALA A CA 1
ATOM 2144 C C . ALA A 1 292 ? 2.022 -11.089 -15.768 1.00 24.29 292 ALA A C 1
ATOM 2145 O O . ALA A 1 292 ? 1.723 -12.292 -15.595 1.00 24.27 292 ALA A O 1
ATOM 2147 N N . MET A 1 293 ? 2.306 -10.244 -14.780 1.00 22.23 293 MET A N 1
ATOM 2148 C CA . MET A 1 293 ? 2.415 -10.607 -13.345 1.00 23.72 293 MET A CA 1
ATOM 2149 C C . MET A 1 293 ? 1.052 -10.678 -12.669 1.00 27.58 293 MET A C 1
ATOM 2150 O O . MET A 1 293 ? 0.870 -11.531 -11.766 1.00 26.43 293 MET A O 1
ATOM 2155 N N . HIS A 1 294 ? 0.148 -9.759 -12.982 1.00 31.29 294 HIS A N 1
ATOM 2156 C CA . HIS A 1 294 ? -1.097 -9.669 -12.186 1.00 34.59 294 HIS A CA 1
ATOM 2157 C C . HIS A 1 294 ? -2.140 -10.638 -12.768 1.00 37.37 294 HIS A C 1
ATOM 2158 O O . HIS A 1 294 ? -2.389 -10.851 -13.974 1.00 37.91 294 HIS A O 1
ATOM 2165 N N . SER B 1 2 ? 35.080 18.938 -42.060 1.00 54.17 2 SER B N 1
ATOM 2166 C CA . SER B 1 2 ? 33.806 18.143 -42.059 1.00 53.38 2 SER B CA 1
ATOM 2167 C C . SER B 1 2 ? 32.657 19.032 -42.552 1.00 52.02 2 SER B C 1
ATOM 2168 O O . SER B 1 2 ? 32.078 18.716 -43.604 1.00 54.05 2 SER B O 1
ATOM 2169 N N . MET B 1 3 ? 32.336 20.091 -41.801 1.00 48.63 3 MET B N 1
ATOM 2170 C CA . MET B 1 3 ? 31.659 21.302 -42.314 1.00 42.18 3 MET B CA 1
ATOM 2171 C C . MET B 1 3 ? 30.996 22.087 -41.181 1.00 43.13 3 MET B C 1
ATOM 2172 O O . MET B 1 3 ? 31.720 22.730 -40.371 1.00 44.43 3 MET B O 1
ATOM 2173 N N . SER B 1 4 ? 29.661 22.138 -41.211 1.00 40.07 4 SER B N 1
ATOM 2174 C CA . SER B 1 4 ? 28.817 22.512 -40.050 1.00 35.04 4 SER B CA 1
ATOM 2175 C C . SER B 1 4 ? 27.415 22.932 -40.498 1.00 36.95 4 SER B C 1
ATOM 2176 O O . SER B 1 4 ? 26.518 22.076 -40.475 1.00 40.40 4 SER B O 1
ATOM 2177 N N . GLY B 1 5 ? 27.238 24.221 -40.807 1.00 32.80 5 GLY B N 1
ATOM 2178 C CA . GLY B 1 5 ? 25.925 24.862 -40.998 1.00 29.32 5 GLY B CA 1
ATOM 2179 C C . GLY B 1 5 ? 25.797 26.017 -40.018 1.00 35.83 5 GLY B C 1
ATOM 2180 O O . GLY B 1 5 ? 25.756 27.170 -40.488 1.00 30.98 5 GLY B O 1
ATOM 2181 N N . SER B 1 6 ? 25.779 25.711 -38.702 1.00 31.00 6 SER B N 1
ATOM 2182 C CA . SER B 1 6 ? 25.954 26.665 -37.567 1.00 31.28 6 SER B CA 1
ATOM 2183 C C . SER B 1 6 ? 27.365 26.486 -36.984 1.00 29.30 6 SER B C 1
ATOM 2184 O O . SER B 1 6 ? 27.589 26.849 -35.829 1.00 30.86 6 SER B O 1
ATOM 2187 N N . ASN B 1 7 ? 28.279 25.985 -37.813 1.00 29.58 7 ASN B N 1
ATOM 2188 C CA . ASN B 1 7 ? 29.732 25.795 -37.569 1.00 29.31 7 ASN B CA 1
ATOM 2189 C C . ASN B 1 7 ? 29.946 24.706 -36.506 1.00 30.02 7 ASN B C 1
ATOM 2190 O O . ASN B 1 7 ? 30.781 24.869 -35.592 1.00 28.57 7 ASN B O 1
ATOM 2195 N N . LYS B 1 8 ? 29.194 23.630 -36.629 1.00 29.22 8 LYS B N 1
ATOM 2196 C CA . LYS B 1 8 ? 29.321 22.448 -35.737 1.00 30.07 8 LYS B CA 1
ATOM 2197 C C . LYS B 1 8 ? 29.872 21.308 -36.576 1.00 29.20 8 LYS B C 1
ATOM 2198 O O . LYS B 1 8 ? 29.558 21.181 -37.751 1.00 29.06 8 LYS B O 1
ATOM 2204 N N . PRO B 1 9 ? 30.753 20.460 -36.016 1.00 27.22 9 PRO B N 1
ATOM 2205 C CA . PRO B 1 9 ? 31.393 19.404 -36.799 1.00 26.16 9 PRO B CA 1
ATOM 2206 C C . PRO B 1 9 ? 30.447 18.227 -37.076 1.00 26.15 9 PRO B C 1
ATOM 2207 O O . PRO B 1 9 ? 29.359 18.190 -36.541 1.00 26.78 9 PRO B O 1
ATOM 2211 N N . SER B 1 10 ? 30.869 17.318 -37.944 1.00 27.48 10 SER B N 1
ATOM 2212 C CA . SER B 1 10 ? 30.052 16.149 -38.353 1.00 26.55 10 SER B CA 1
ATOM 2213 C C . SER B 1 10 ? 30.126 15.083 -37.263 1.00 23.40 10 SER B C 1
ATOM 2214 O O . SER B 1 10 ? 31.212 14.908 -36.658 1.00 21.48 10 SER B O 1
ATOM 2217 N N . VAL B 1 11 ? 29.001 14.405 -37.021 1.00 20.94 11 VAL B N 1
ATOM 2218 C CA . VAL B 1 11 ? 28.948 13.218 -36.131 1.00 18.65 11 VAL B CA 1
ATOM 2219 C C . VAL B 1 11 ? 28.300 12.094 -36.922 1.00 17.05 11 VAL B C 1
ATOM 2220 O O . VAL B 1 11 ? 27.387 12.385 -37.649 1.00 19.08 11 VAL B O 1
ATOM 2224 N N . SER B 1 12 ? 28.755 10.866 -36.731 1.00 16.12 12 SER B N 1
ATOM 2225 C CA . SER B 1 12 ? 28.122 9.671 -37.330 1.00 17.04 12 SER B CA 1
ATOM 2226 C C . SER B 1 12 ? 27.466 8.852 -36.208 1.00 17.82 12 SER B C 1
ATOM 2227 O O . SER B 1 12 ? 27.999 8.827 -35.089 1.00 17.49 12 SER B O 1
ATOM 2230 N N . VAL B 1 13 ? 26.289 8.303 -36.485 1.00 17.40 13 VAL B N 1
ATOM 2231 C CA . VAL B 1 13 ? 25.538 7.404 -35.569 1.00 16.00 13 VAL B CA 1
ATOM 2232 C C . VAL B 1 13 ? 25.290 6.121 -36.350 1.00 15.80 13 VAL B C 1
ATOM 2233 O O . VAL B 1 13 ? 24.727 6.197 -37.446 1.00 17.01 13 VAL B O 1
ATOM 2237 N N . LEU B 1 14 ? 25.741 4.999 -35.810 1.00 15.74 14 LEU B N 1
ATOM 2238 C CA . LEU B 1 14 ? 25.546 3.661 -36.416 1.00 16.75 14 LEU B CA 1
ATOM 2239 C C . LEU B 1 14 ? 24.608 2.890 -35.485 1.00 16.17 14 LEU B C 1
ATOM 2240 O O . LEU B 1 14 ? 24.952 2.670 -34.337 1.00 15.61 14 LEU B O 1
ATOM 2245 N N . GLY B 1 15 ? 23.435 2.527 -35.987 1.00 16.81 15 GLY B N 1
ATOM 2246 C CA . GLY B 1 15 ? 22.358 1.873 -35.231 1.00 16.60 15 GLY B CA 1
ATOM 2247 C C . GLY B 1 15 ? 21.260 2.879 -35.014 1.00 18.30 15 GLY B C 1
ATOM 2248 O O . GLY B 1 15 ? 21.488 3.864 -34.265 1.00 18.95 15 GLY B O 1
ATOM 2249 N N . LEU B 1 16 ? 20.124 2.699 -35.681 1.00 17.76 16 LEU B N 1
ATOM 2250 C CA . LEU B 1 16 ? 18.989 3.651 -35.576 1.00 17.05 16 LEU B CA 1
ATOM 2251 C C . LEU B 1 16 ? 17.774 2.927 -35.000 1.00 17.42 16 LEU B C 1
ATOM 2252 O O . LEU B 1 16 ? 16.659 3.155 -35.485 1.00 16.50 16 LEU B O 1
ATOM 2257 N N . GLY B 1 17 ? 17.965 2.123 -33.956 1.00 16.83 17 GLY B N 1
ATOM 2258 C CA . GLY B 1 17 ? 16.838 1.575 -33.183 1.00 15.95 17 GLY B CA 1
ATOM 2259 C C . GLY B 1 17 ? 16.187 2.616 -32.297 1.00 16.62 17 GLY B C 1
ATOM 2260 O O . GLY B 1 17 ? 16.289 3.880 -32.584 1.00 16.43 17 GLY B O 1
ATOM 2261 N N . ALA B 1 18 ? 15.489 2.146 -31.260 1.00 16.57 18 ALA B N 1
ATOM 2262 C CA . ALA B 1 18 ? 14.738 3.038 -30.350 1.00 18.06 18 ALA 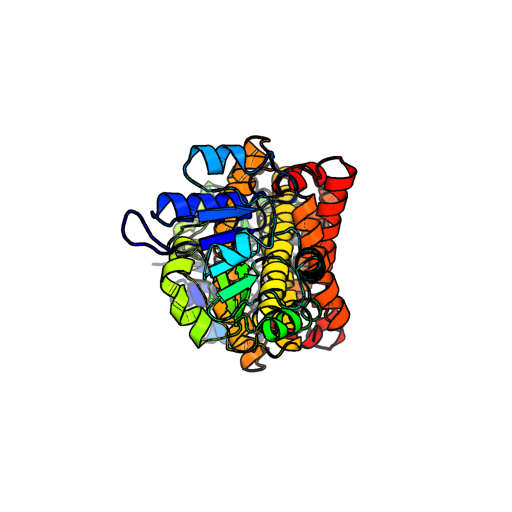B CA 1
ATOM 2263 C C . ALA B 1 18 ? 15.667 4.122 -29.804 1.00 17.47 18 ALA B C 1
ATOM 2264 O O . ALA B 1 18 ? 15.256 5.330 -29.804 1.00 18.69 18 ALA B O 1
ATOM 2266 N N . MET B 1 19 ? 16.885 3.758 -29.396 1.00 16.97 19 MET B N 1
ATOM 2267 C CA . MET B 1 19 ? 17.838 4.738 -28.777 1.00 16.22 19 MET B CA 1
ATOM 2268 C C . MET B 1 19 ? 18.641 5.471 -29.859 1.00 15.56 19 MET B C 1
ATOM 2269 O O . MET B 1 19 ? 18.657 6.752 -29.839 1.00 15.03 19 MET B O 1
ATOM 2274 N N . GLY B 1 20 ? 19.263 4.748 -30.790 1.00 15.49 20 GLY B N 1
ATOM 2275 C CA . GLY B 1 20 ? 20.140 5.325 -31.837 1.00 15.15 20 GLY B CA 1
ATOM 2276 C C . GLY B 1 20 ? 19.434 6.396 -32.653 1.00 15.77 20 GLY B C 1
ATOM 2277 O O . GLY B 1 20 ? 20.043 7.463 -32.944 1.00 15.09 20 GLY B O 1
ATOM 2278 N N . SER B 1 21 ? 18.167 6.181 -32.991 1.00 15.80 21 SER B N 1
ATOM 2279 C CA . SER B 1 21 ? 17.407 7.155 -33.830 1.00 15.28 21 SER B CA 1
ATOM 2280 C C . SER B 1 21 ? 17.335 8.493 -33.086 1.00 15.38 21 SER B C 1
ATOM 2281 O O . SER B 1 21 ? 17.475 9.551 -33.720 1.00 14.57 21 SER B O 1
ATOM 2284 N N . VAL B 1 22 ? 17.113 8.435 -31.777 1.00 16.04 22 VAL B N 1
ATOM 2285 C CA . VAL B 1 22 ? 16.960 9.654 -30.938 1.00 16.36 22 VAL B CA 1
ATOM 2286 C C . VAL B 1 22 ? 18.324 10.331 -30.736 1.00 15.93 22 VAL B C 1
ATOM 2287 O O . VAL B 1 22 ? 18.390 11.600 -30.669 1.00 15.60 22 VAL B O 1
ATOM 2291 N N . LEU B 1 23 ? 19.399 9.564 -30.595 1.00 15.90 23 LEU B N 1
ATOM 2292 C CA . LEU B 1 23 ? 20.759 10.177 -30.561 1.00 15.76 23 LEU B CA 1
ATOM 2293 C C . LEU B 1 23 ? 20.965 11.023 -31.827 1.00 15.44 23 LEU B C 1
ATOM 2294 O O . LEU B 1 23 ? 21.332 12.239 -31.704 1.00 15.10 23 LEU B O 1
ATOM 2299 N N . ALA B 1 24 ? 20.650 10.454 -32.997 1.00 16.86 24 ALA B N 1
ATOM 2300 C CA . ALA B 1 24 ? 20.810 11.129 -34.306 1.00 16.27 24 ALA B CA 1
ATOM 2301 C C . ALA B 1 24 ? 19.939 12.394 -34.343 1.00 16.34 24 ALA B C 1
ATOM 2302 O O . ALA B 1 24 ? 20.449 13.486 -34.698 1.00 17.48 24 ALA B O 1
ATOM 2304 N N . ARG B 1 25 ? 18.663 12.266 -33.967 1.00 17.91 25 ARG B N 1
ATOM 2305 C CA . ARG B 1 25 ? 17.696 13.378 -34.051 1.00 19.10 25 ARG B CA 1
ATOM 2306 C C . ARG B 1 25 ? 18.204 14.498 -33.143 1.00 19.04 25 ARG B C 1
ATOM 2307 O O . ARG B 1 25 ? 18.125 15.672 -33.527 1.00 18.39 25 ARG B O 1
ATOM 2315 N N . THR B 1 26 ? 18.671 14.157 -31.950 1.00 17.74 26 THR B N 1
ATOM 2316 C CA . THR B 1 26 ? 19.071 15.172 -30.951 1.00 17.32 26 THR B CA 1
ATOM 2317 C C . THR B 1 26 ? 20.246 16.001 -31.477 1.00 18.26 26 THR B C 1
ATOM 2318 O O . THR B 1 26 ? 20.234 17.257 -31.317 1.00 18.17 26 THR B O 1
ATOM 2322 N N . LEU B 1 27 ? 21.236 15.337 -32.053 1.00 18.23 27 LEU B N 1
ATOM 2323 C CA . LEU B 1 27 ? 22.397 15.996 -32.692 1.00 18.77 27 LEU B CA 1
ATOM 2324 C C . LEU B 1 27 ? 21.923 16.875 -33.859 1.00 19.96 27 LEU B C 1
ATOM 2325 O O . LEU B 1 27 ? 22.396 18.012 -33.938 1.00 21.33 27 LEU B O 1
ATOM 2330 N N . LEU B 1 28 ? 21.015 16.389 -34.709 1.00 21.72 28 LEU B N 1
ATOM 2331 C CA . LEU B 1 28 ? 20.504 17.193 -35.854 1.00 22.35 28 LEU B CA 1
ATOM 2332 C C . LEU B 1 28 ? 19.888 18.478 -35.312 1.00 23.75 28 LEU B C 1
ATOM 2333 O O . LEU B 1 28 ? 20.228 19.555 -35.835 1.00 23.17 28 LEU B O 1
ATOM 2338 N N . GLN B 1 29 ? 19.062 18.369 -34.272 1.00 22.83 29 GLN B N 1
ATOM 2339 C CA . GLN B 1 29 ? 18.265 19.500 -33.733 1.00 24.38 29 GLN B CA 1
ATOM 2340 C C . GLN B 1 29 ? 19.200 20.525 -33.091 1.00 25.98 29 GLN B C 1
ATOM 2341 O O . GLN B 1 29 ? 18.830 21.715 -33.080 1.00 27.08 29 GLN B O 1
ATOM 2347 N N . ALA B 1 30 ? 20.368 20.096 -32.610 1.00 25.62 30 ALA B N 1
ATOM 2348 C CA . ALA B 1 30 ? 21.384 20.986 -31.994 1.00 27.66 30 ALA B CA 1
ATOM 2349 C C . ALA B 1 30 ? 22.286 21.618 -33.075 1.00 27.68 30 ALA B C 1
ATOM 2350 O O . ALA B 1 30 ? 23.187 22.393 -32.700 1.00 24.47 30 ALA B O 1
ATOM 2352 N N . GLY B 1 31 ? 22.080 21.281 -34.352 1.00 26.51 31 GLY B N 1
ATOM 2353 C CA . GLY B 1 31 ? 22.750 21.951 -35.486 1.00 26.16 31 GLY B CA 1
ATOM 2354 C C . GLY B 1 31 ? 23.991 21.214 -35.946 1.00 26.69 31 GLY B C 1
ATOM 2355 O O . GLY B 1 31 ? 24.788 21.812 -36.674 1.00 25.60 31 GLY B O 1
ATOM 2356 N N . TYR B 1 32 ? 24.168 19.954 -35.537 1.00 25.98 32 TYR B N 1
ATOM 2357 C CA . TYR B 1 32 ? 25.313 19.120 -35.968 1.00 25.01 32 TYR B CA 1
ATOM 2358 C C . TYR B 1 32 ? 24.945 18.491 -37.313 1.00 23.57 32 TYR B C 1
ATOM 2359 O O . TYR B 1 32 ? 23.774 18.131 -37.507 1.00 26.52 32 TYR B O 1
ATOM 2368 N N . GLY B 1 33 ? 25.921 18.384 -38.208 1.00 23.76 33 GLY B N 1
ATOM 2369 C CA . GLY B 1 33 ? 25.820 17.530 -39.395 1.00 22.95 33 GLY B CA 1
ATOM 2370 C C . GLY B 1 33 ? 25.778 16.100 -38.904 1.00 21.86 33 GLY B C 1
ATOM 2371 O O . GLY B 1 33 ? 26.562 15.774 -37.979 1.00 24.22 33 GLY B O 1
ATOM 2372 N N . VAL B 1 34 ? 24.832 15.302 -39.362 1.00 19.75 34 VAL B N 1
ATOM 2373 C CA . VAL B 1 34 ? 24.791 13.894 -38.883 1.00 19.88 34 VAL B CA 1
ATOM 2374 C C . VAL B 1 34 ? 24.766 12.986 -40.094 1.00 20.01 34 VAL B C 1
ATOM 2375 O O . VAL B 1 34 ? 23.871 13.150 -40.904 1.00 22.74 34 VAL B O 1
ATOM 2379 N N . THR B 1 35 ? 25.669 12.012 -40.115 1.00 18.72 35 THR B N 1
ATOM 2380 C CA . THR B 1 35 ? 25.632 10.882 -41.056 1.00 19.12 35 THR B CA 1
ATOM 2381 C C . THR B 1 35 ? 25.169 9.666 -40.275 1.00 17.83 35 THR B C 1
ATOM 2382 O O . THR B 1 35 ? 25.775 9.371 -39.233 1.00 19.19 35 THR B O 1
ATOM 2386 N N . VAL B 1 36 ? 24.151 8.975 -40.774 1.00 17.77 36 VAL B N 1
ATOM 2387 C CA . VAL B 1 36 ? 23.601 7.801 -40.054 1.00 17.97 36 VAL B CA 1
ATOM 2388 C C . VAL B 1 36 ? 23.857 6.571 -40.889 1.00 17.66 36 VAL B C 1
ATOM 2389 O O . VAL B 1 36 ? 24.027 6.682 -42.107 1.00 18.02 36 VAL B O 1
ATOM 2393 N N . TRP B 1 37 ? 23.879 5.431 -40.220 1.00 18.10 37 TRP B N 1
ATOM 2394 C CA . TRP B 1 37 ? 23.912 4.117 -40.898 1.00 19.10 37 TRP B CA 1
ATOM 2395 C C . TRP B 1 37 ? 23.071 3.174 -40.065 1.00 17.89 37 TRP B C 1
ATOM 2396 O O . TRP B 1 37 ? 23.116 3.258 -38.830 1.00 16.74 37 TRP B O 1
ATOM 2407 N N . ASN B 1 38 ? 22.362 2.266 -40.719 1.00 19.12 38 ASN B N 1
ATOM 2408 C CA . ASN B 1 38 ? 21.610 1.210 -40.014 1.00 18.10 38 ASN B CA 1
ATOM 2409 C C . ASN B 1 38 ? 21.596 -0.028 -40.890 1.00 17.43 38 ASN B C 1
ATOM 2410 O O . ASN B 1 38 ? 21.581 0.132 -42.113 1.00 18.29 38 ASN B O 1
ATOM 2415 N N . ARG B 1 39 ? 21.612 -1.204 -40.283 1.00 18.07 39 ARG B N 1
ATOM 2416 C CA . ARG B 1 39 ? 21.525 -2.473 -41.051 1.00 20.63 39 ARG B CA 1
ATOM 2417 C C . ARG B 1 39 ? 20.330 -2.400 -42.003 1.00 19.84 39 ARG B C 1
ATOM 2418 O O . ARG B 1 39 ? 20.510 -2.697 -43.200 1.00 21.17 39 ARG B O 1
ATOM 2426 N N . SER B 1 40 ? 19.162 -1.986 -41.526 1.00 20.51 40 SER B N 1
ATOM 2427 C CA . SER B 1 40 ? 17.977 -1.850 -42.412 1.00 24.16 40 SER B CA 1
ATOM 2428 C C . SER B 1 40 ? 17.644 -0.380 -42.662 1.00 25.89 40 SER B C 1
ATOM 2429 O O . SER B 1 40 ? 17.578 0.436 -41.761 1.00 22.28 40 SER B O 1
ATOM 2432 N N . PRO B 1 41 ? 17.417 -0.001 -43.930 1.00 30.40 41 PRO B N 1
ATOM 2433 C CA . PRO B 1 41 ? 17.289 1.409 -44.297 1.00 31.45 41 PRO B CA 1
ATOM 2434 C C . PRO B 1 41 ? 15.971 2.100 -43.906 1.00 27.78 41 PRO B C 1
ATOM 2435 O O . PRO B 1 41 ? 15.959 3.314 -43.811 1.00 30.27 41 PRO B O 1
ATOM 2439 N N . GLU B 1 42 ? 14.901 1.348 -43.691 1.00 30.47 42 GLU B N 1
ATOM 2440 C CA . GLU B 1 42 ? 13.576 1.895 -43.275 1.00 30.79 42 GLU B CA 1
ATOM 2441 C C . GLU B 1 42 ? 13.759 2.935 -42.161 1.00 28.53 42 GLU B C 1
ATOM 2442 O O . GLU B 1 42 ? 13.112 3.985 -42.211 1.00 28.26 42 GLU B O 1
ATOM 2448 N N A ARG B 1 43 ? 14.596 2.616 -41.163 0.50 25.44 43 ARG B N 1
ATOM 2449 N N B ARG B 1 43 ? 14.616 2.616 -41.186 0.50 26.59 43 ARG B N 1
ATOM 2450 C CA A ARG B 1 43 ? 14.703 3.391 -39.902 0.50 23.17 43 ARG B CA 1
ATOM 2451 C CA B ARG B 1 43 ? 14.781 3.355 -39.911 0.50 24.83 43 ARG B CA 1
ATOM 2452 C C A ARG B 1 43 ? 15.321 4.766 -40.203 0.50 21.82 43 ARG B C 1
ATOM 2453 C C B ARG B 1 43 ? 15.399 4.729 -40.166 0.50 22.69 43 ARG B C 1
ATOM 2454 O O A ARG B 1 43 ? 15.116 5.682 -39.396 0.50 21.21 43 ARG B O 1
ATOM 2455 O O B ARG B 1 43 ? 15.343 5.563 -39.246 0.50 20.80 43 ARG B O 1
ATOM 2470 N N . ALA B 1 44 ? 16.048 4.913 -41.323 1.00 22.59 44 ALA B N 1
ATOM 2471 C CA . ALA B 1 44 ? 16.752 6.171 -41.668 1.00 21.16 44 ALA B CA 1
ATOM 2472 C C . ALA B 1 44 ? 15.798 7.193 -42.286 1.00 21.44 44 ALA B C 1
ATOM 2473 O O . ALA B 1 44 ? 16.170 8.382 -42.307 1.00 21.75 44 ALA B O 1
ATOM 2475 N N . THR B 1 45 ? 14.605 6.807 -42.746 1.00 20.83 45 THR B N 1
ATOM 2476 C CA . THR B 1 45 ? 13.801 7.714 -43.613 1.00 22.47 45 THR B CA 1
ATOM 2477 C C . THR B 1 45 ? 13.488 9.018 -42.883 1.00 20.62 45 THR B C 1
ATOM 2478 O O . THR B 1 45 ? 13.720 10.086 -43.459 1.00 20.92 45 THR B O 1
ATOM 2482 N N . ALA B 1 46 ? 12.982 8.939 -41.652 1.00 23.04 46 ALA B N 1
ATOM 2483 C CA . ALA B 1 46 ? 12.566 10.138 -40.887 1.00 25.08 46 ALA B CA 1
ATOM 2484 C C . ALA B 1 46 ? 13.794 11.023 -40.634 1.00 24.56 46 ALA B C 1
ATOM 2485 O O . ALA B 1 46 ? 13.679 12.252 -40.769 1.00 28.96 46 ALA B O 1
ATOM 2487 N N . LEU B 1 47 ? 14.941 10.418 -40.334 1.00 25.73 47 LEU B N 1
ATOM 2488 C CA . LEU B 1 47 ? 16.195 11.176 -40.049 1.00 25.28 47 LEU B CA 1
ATOM 2489 C C . LEU B 1 47 ? 16.635 11.904 -41.331 1.00 22.70 47 LEU B C 1
ATOM 2490 O O . LEU B 1 47 ? 17.001 13.099 -41.250 1.00 22.22 47 LEU B O 1
ATOM 2495 N N . VAL B 1 48 ? 16.607 11.198 -42.471 1.00 21.47 48 VAL B N 1
ATOM 2496 C CA . VAL B 1 48 ? 16.992 11.771 -43.791 1.00 22.70 48 VAL B CA 1
ATOM 2497 C C . VAL B 1 48 ? 16.071 12.959 -44.066 1.00 22.09 48 VAL B C 1
ATOM 2498 O O . VAL B 1 48 ? 16.572 14.020 -44.457 1.00 24.07 48 VAL B O 1
ATOM 2502 N N . GLN B 1 49 ? 14.773 12.811 -43.827 1.00 24.94 49 GLN B N 1
ATOM 2503 C CA . GLN B 1 49 ? 13.835 13.925 -44.126 1.00 28.52 49 GLN B CA 1
ATOM 2504 C C . GLN B 1 49 ? 14.163 15.112 -43.222 1.00 29.64 49 GLN B C 1
ATOM 2505 O O . GLN B 1 49 ? 13.863 16.251 -43.622 1.00 32.73 49 GLN B O 1
ATOM 2511 N N . GLU B 1 50 ? 14.816 14.900 -42.084 1.00 31.65 50 GLU B N 1
ATOM 2512 C CA . GLU B 1 50 ? 15.111 16.016 -41.148 1.00 32.20 50 GLU B CA 1
ATOM 2513 C C . GLU B 1 50 ? 16.532 16.548 -41.333 1.00 31.87 50 GLU B C 1
ATOM 2514 O O . GLU B 1 50 ? 16.929 17.402 -40.517 1.00 35.22 50 GLU B O 1
ATOM 2520 N N . GLY B 1 51 ? 17.252 16.103 -42.368 1.00 27.29 51 GLY B N 1
ATOM 2521 C CA . GLY B 1 51 ? 18.563 16.662 -42.723 1.00 26.39 51 GLY B CA 1
ATOM 2522 C C . GLY B 1 51 ? 19.729 15.718 -42.481 1.00 24.96 51 GLY B C 1
ATOM 2523 O O . GLY B 1 51 ? 20.841 16.120 -42.838 1.00 26.74 51 GLY B O 1
ATOM 2524 N N . ALA B 1 52 ? 19.528 14.486 -41.981 1.00 20.80 52 ALA B N 1
ATOM 2525 C CA . ALA B 1 52 ? 20.650 13.521 -41.838 1.00 20.01 52 ALA B CA 1
ATOM 2526 C C . ALA B 1 52 ? 21.077 13.032 -43.225 1.00 20.69 52 ALA B C 1
ATOM 2527 O O . ALA B 1 52 ? 20.192 12.930 -44.113 1.00 21.39 52 ALA B O 1
ATOM 2529 N N . SER B 1 53 ? 22.359 12.715 -43.415 1.00 20.80 53 SER B N 1
ATOM 2530 C CA . SER B 1 53 ? 22.832 11.960 -44.602 1.00 20.63 53 SER B CA 1
ATOM 2531 C C . SER B 1 53 ? 22.783 10.490 -44.227 1.00 18.89 53 SER B C 1
ATOM 2532 O O . SER B 1 53 ? 23.346 10.184 -43.197 1.00 19.94 53 SER B O 1
ATOM 2535 N N . LEU B 1 54 ? 22.225 9.627 -45.068 1.00 18.61 54 LEU B N 1
ATOM 2536 C CA . LEU B 1 54 ? 22.304 8.155 -44.869 1.00 18.25 54 LEU B CA 1
ATOM 2537 C C . LEU B 1 54 ? 23.505 7.621 -45.659 1.00 18.79 54 LEU B C 1
ATOM 2538 O O . LEU B 1 54 ? 23.544 7.831 -46.871 1.00 19.36 54 LEU B O 1
ATOM 2543 N N . ALA B 1 55 ? 24.428 6.936 -44.987 1.00 19.35 55 ALA B N 1
ATOM 2544 C CA . ALA B 1 55 ? 25.553 6.207 -45.594 1.00 19.94 55 ALA B CA 1
ATOM 2545 C C . ALA B 1 55 ? 25.026 4.837 -46.039 1.00 21.33 55 ALA B C 1
ATOM 2546 O O . ALA B 1 55 ? 24.214 4.263 -45.321 1.00 22.38 55 ALA B O 1
ATOM 2548 N N . ARG B 1 56 ? 25.481 4.346 -47.186 1.00 23.16 56 ARG B N 1
ATOM 2549 C CA . ARG B 1 56 ? 25.099 3.012 -47.718 1.00 26.32 56 ARG B CA 1
ATOM 2550 C C . ARG B 1 56 ? 25.763 1.932 -46.854 1.00 27.82 56 ARG B C 1
ATOM 2551 O O . ARG B 1 56 ? 25.152 0.892 -46.593 1.00 27.19 56 ARG B O 1
ATOM 2556 N N . GLU B 1 57 ? 26.991 2.208 -46.415 1.00 26.80 57 GLU B N 1
ATOM 2557 C CA . GLU B 1 57 ? 27.900 1.234 -45.766 1.00 28.49 57 GLU B CA 1
ATOM 2558 C C . GLU B 1 57 ? 28.374 1.788 -44.418 1.00 25.85 57 GLU B C 1
ATOM 2559 O O . GLU B 1 57 ? 28.574 3.037 -44.307 1.00 22.34 57 GLU B O 1
ATOM 2565 N N . ALA B 1 58 ? 28.632 0.902 -43.456 1.00 24.10 58 ALA B N 1
ATOM 2566 C CA . ALA B 1 58 ? 29.216 1.320 -42.154 1.00 23.78 58 ALA B CA 1
ATOM 2567 C C . ALA B 1 58 ? 30.545 2.068 -42.395 1.00 22.36 58 ALA B C 1
ATOM 2568 O O . ALA B 1 58 ? 30.765 3.141 -41.756 1.00 20.96 58 ALA B O 1
ATOM 2570 N N A SER B 1 59 ? 31.357 1.596 -43.341 0.50 23.44 59 SER B N 1
ATOM 2571 N N B SER B 1 59 ? 31.376 1.601 -43.333 0.50 21.68 59 SER B N 1
ATOM 2572 C CA A SER B 1 59 ? 32.658 2.208 -43.737 0.50 22.59 59 SER B CA 1
ATOM 2573 C CA B SER B 1 59 ? 32.671 2.247 -43.685 0.50 19.90 59 SER B CA 1
ATOM 2574 C C A SER B 1 59 ? 32.473 3.689 -44.077 0.50 22.10 59 SER B C 1
ATOM 2575 C C B SER B 1 59 ? 32.428 3.723 -44.008 0.50 20.56 59 SER B C 1
ATOM 2576 O O A SER B 1 59 ? 33.297 4.498 -43.622 0.50 20.99 59 SER B O 1
ATOM 2577 O O B SER B 1 59 ? 33.126 4.570 -43.423 0.50 20.03 59 SER B O 1
ATOM 2582 N N . GLU B 1 60 ? 31.460 4.025 -44.880 1.00 22.03 60 GLU B N 1
ATOM 2583 C CA . GLU B 1 60 ? 31.211 5.427 -45.333 1.00 22.87 60 GLU B CA 1
ATOM 2584 C C . GLU B 1 60 ? 30.774 6.285 -44.134 1.00 21.81 60 GLU B C 1
ATOM 2585 O O . GLU B 1 60 ? 31.154 7.490 -44.061 1.00 22.45 60 GLU B O 1
ATOM 2591 N N . ALA B 1 61 ? 29.985 5.722 -43.219 1.00 20.81 61 ALA B N 1
ATOM 2592 C CA . ALA B 1 61 ? 29.560 6.448 -42.005 1.00 21.23 61 ALA B CA 1
ATOM 2593 C C . ALA B 1 61 ? 30.815 6.776 -41.180 1.00 20.04 61 ALA B C 1
ATOM 2594 O O . ALA B 1 61 ? 30.964 7.918 -40.688 1.00 18.18 61 ALA B O 1
ATOM 2596 N N . ILE B 1 62 ? 31.714 5.809 -41.035 1.00 19.94 62 ILE B N 1
ATOM 2597 C CA . ILE B 1 62 ? 32.997 6.017 -40.289 1.00 20.39 62 ILE B CA 1
ATOM 2598 C C . ILE B 1 62 ? 33.823 7.101 -40.988 1.00 21.69 62 ILE B C 1
ATOM 2599 O O . ILE B 1 62 ? 34.325 8.024 -40.286 1.00 22.26 62 ILE B O 1
ATOM 2604 N N . ASN B 1 63 ? 33.905 7.052 -42.322 1.00 23.04 63 ASN B N 1
ATOM 2605 C CA . ASN B 1 63 ? 34.737 7.998 -43.113 1.00 24.86 63 ASN B CA 1
ATOM 2606 C C . ASN B 1 63 ? 34.192 9.419 -42.992 1.00 22.94 63 ASN B C 1
ATOM 2607 O O . ASN B 1 63 ? 35.008 10.388 -43.040 1.00 23.77 63 ASN B O 1
ATOM 2612 N N . ALA B 1 64 ? 32.893 9.572 -42.737 1.00 22.26 64 ALA B N 1
ATOM 2613 C CA . ALA B 1 64 ? 32.198 10.874 -42.862 1.00 21.59 64 ALA B CA 1
ATOM 2614 C C . ALA B 1 64 ? 32.533 11.812 -41.694 1.00 21.90 64 ALA B C 1
ATOM 2615 O O . ALA B 1 64 ? 32.359 13.029 -41.846 1.00 21.47 64 ALA B O 1
ATOM 2617 N N . SER B 1 65 ? 32.943 11.287 -40.537 1.00 21.66 65 SER B N 1
ATOM 2618 C CA . SER B 1 65 ? 33.018 12.073 -39.276 1.00 20.54 65 SER B CA 1
ATOM 2619 C C . SER B 1 65 ? 34.270 11.711 -38.475 1.00 20.75 65 SER B C 1
ATOM 2620 O O . SER B 1 65 ? 34.777 10.578 -38.618 1.00 20.07 65 SER B O 1
ATOM 2623 N N . ASN B 1 66 ? 34.683 12.613 -37.579 1.00 20.24 66 ASN B N 1
ATOM 2624 C CA . ASN B 1 66 ? 35.763 12.306 -36.598 1.00 21.95 66 ASN B CA 1
ATOM 2625 C C . ASN B 1 66 ? 35.144 11.862 -35.255 1.00 20.19 66 ASN B C 1
ATOM 2626 O O . ASN B 1 66 ? 35.919 11.507 -34.373 1.00 20.38 66 ASN B O 1
ATOM 2631 N N . LEU B 1 67 ? 33.812 11.857 -35.105 1.00 17.92 67 LEU B N 1
ATOM 2632 C CA . LEU B 1 67 ? 33.129 11.289 -33.911 1.00 18.49 67 LEU B CA 1
ATOM 2633 C C . LEU B 1 67 ? 32.065 10.282 -34.366 1.00 16.81 67 LEU B C 1
ATOM 2634 O O . LEU B 1 67 ? 31.128 10.668 -35.063 1.00 17.11 67 LEU B O 1
ATOM 2639 N N . ILE B 1 68 ? 32.267 9.021 -34.025 1.00 17.40 68 ILE B N 1
ATOM 2640 C CA . ILE B 1 68 ? 31.449 7.879 -34.497 1.00 17.62 68 ILE B CA 1
ATOM 2641 C C . ILE B 1 68 ? 30.775 7.245 -33.276 1.00 15.87 68 ILE B C 1
ATOM 2642 O O . ILE B 1 68 ? 31.467 6.577 -32.473 1.00 16.48 68 ILE B O 1
ATOM 2647 N N . ILE B 1 69 ? 29.460 7.384 -33.169 1.00 16.15 69 ILE B N 1
ATOM 2648 C CA . ILE B 1 69 ? 28.673 6.884 -32.002 1.00 16.20 69 ILE B CA 1
ATOM 2649 C C . ILE B 1 69 ? 27.997 5.583 -32.420 1.00 16.18 69 ILE B C 1
ATOM 2650 O O . ILE B 1 69 ? 27.319 5.577 -33.445 1.00 18.15 69 ILE B O 1
ATOM 2655 N N . ILE B 1 70 ? 28.205 4.522 -31.659 1.00 15.75 70 ILE B N 1
ATOM 2656 C CA . ILE B 1 70 ? 27.650 3.174 -31.972 1.00 15.77 70 ILE B CA 1
ATOM 2657 C C . ILE B 1 70 ? 26.504 2.916 -31.001 1.00 16.48 70 ILE B C 1
ATOM 2658 O O . ILE B 1 70 ? 26.699 3.087 -29.791 1.00 17.72 70 ILE B O 1
ATOM 2663 N N . CYS B 1 71 ? 25.342 2.542 -31.494 1.00 16.19 71 CYS B N 1
ATOM 2664 C CA . CYS B 1 71 ? 24.186 2.191 -30.639 1.00 16.25 71 CYS B CA 1
ATOM 2665 C C . CYS B 1 71 ? 23.414 1.051 -31.292 1.00 17.10 71 CYS B C 1
ATOM 2666 O O . CYS B 1 71 ? 22.246 1.218 -31.667 1.00 18.33 71 CYS B O 1
ATOM 2669 N N . MET B 1 72 ? 24.082 -0.068 -31.438 1.00 18.59 72 MET B N 1
ATOM 2670 C CA . MET B 1 72 ? 23.480 -1.296 -31.997 1.00 19.49 72 MET B CA 1
ATOM 2671 C C . MET B 1 72 ? 23.037 -2.173 -30.821 1.00 18.2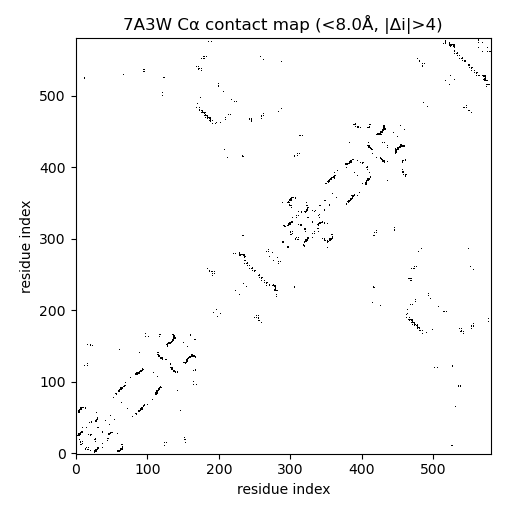3 72 MET B C 1
ATOM 2672 O O . MET B 1 72 ? 23.264 -1.831 -29.662 1.00 16.74 72 MET B O 1
ATOM 2677 N N . ILE B 1 73 ? 22.366 -3.283 -31.107 1.00 16.36 73 ILE B N 1
ATOM 2678 C CA . ILE B 1 73 ? 21.736 -4.091 -30.043 1.00 17.22 73 ILE B CA 1
ATOM 2679 C C . ILE B 1 73 ? 22.812 -4.482 -29.016 1.00 16.52 73 ILE B C 1
ATOM 2680 O O . ILE B 1 73 ? 22.525 -4.498 -27.813 1.00 16.63 73 ILE B O 1
ATOM 2685 N N . ASP B 1 74 ? 24.024 -4.773 -29.467 1.00 17.85 74 ASP B N 1
ATOM 2686 C CA . ASP B 1 74 ? 25.110 -5.188 -28.545 1.00 18.30 74 ASP B CA 1
ATOM 2687 C C . ASP B 1 74 ? 26.485 -4.936 -29.160 1.00 17.09 74 ASP B C 1
ATOM 2688 O O . ASP B 1 74 ? 26.599 -4.629 -30.362 1.00 16.03 74 ASP B O 1
ATOM 2693 N N . LYS B 1 75 ? 27.516 -5.035 -28.326 1.00 18.37 75 LYS B N 1
ATOM 2694 C CA . LYS B 1 75 ? 28.912 -4.822 -28.766 1.00 18.45 75 LYS B CA 1
ATOM 2695 C C . LYS B 1 75 ? 29.329 -5.898 -29.772 1.00 18.69 75 LYS B C 1
ATOM 2696 O O . LYS B 1 75 ? 30.069 -5.572 -30.690 1.00 20.16 75 LYS B O 1
ATOM 2702 N N . ALA B 1 76 ? 28.863 -7.140 -29.613 1.00 19.15 76 ALA B N 1
ATOM 2703 C CA . ALA B 1 76 ? 29.169 -8.259 -30.537 1.00 21.31 76 ALA B CA 1
ATOM 2704 C C . ALA B 1 76 ? 28.844 -7.874 -31.988 1.00 19.42 76 ALA B C 1
ATOM 2705 O O . ALA B 1 76 ? 29.684 -8.091 -32.881 1.00 19.13 76 ALA B O 1
ATOM 2707 N N . VAL B 1 77 ? 27.692 -7.272 -32.265 1.00 19.94 77 VAL B N 1
ATOM 2708 C CA . VAL B 1 77 ? 27.361 -6.940 -33.688 1.00 21.09 77 VAL B CA 1
ATOM 2709 C C . VAL B 1 77 ? 28.252 -5.802 -34.189 1.00 21.15 77 VAL B C 1
ATOM 2710 O O . VAL B 1 77 ? 28.517 -5.759 -35.392 1.00 21.57 77 VAL B O 1
ATOM 2714 N N . PHE B 1 78 ? 28.786 -4.938 -33.324 1.00 22.33 78 PHE B N 1
ATOM 2715 C CA . PHE B 1 78 ? 29.764 -3.919 -33.780 1.00 21.74 78 PHE B CA 1
ATOM 2716 C C . PHE B 1 78 ? 31.091 -4.600 -34.133 1.00 22.69 78 PHE B C 1
ATOM 2717 O O . PHE B 1 78 ? 31.762 -4.187 -35.082 1.00 22.33 78 PHE B O 1
ATOM 2725 N N . GLN B 1 79 ? 31.447 -5.671 -33.428 1.00 24.27 79 GLN B N 1
ATOM 2726 C CA . GLN B 1 79 ? 32.621 -6.498 -33.800 1.00 28.44 79 GLN B CA 1
ATOM 2727 C C . GLN B 1 79 ? 32.439 -7.038 -35.233 1.00 26.98 79 GLN B C 1
ATOM 2728 O O . GLN B 1 79 ? 33.398 -7.005 -36.015 1.00 24.21 79 GLN B O 1
ATOM 2734 N N . ASP B 1 80 ? 31.237 -7.492 -35.593 1.00 26.77 80 ASP B N 1
ATOM 2735 C CA . ASP B 1 80 ? 30.916 -7.972 -36.970 1.00 26.41 80 ASP B CA 1
ATOM 2736 C C . ASP B 1 80 ? 31.050 -6.816 -37.976 1.00 24.49 80 ASP B C 1
ATOM 2737 O O . ASP B 1 80 ? 31.590 -7.023 -39.079 1.00 24.78 80 ASP B O 1
ATOM 2742 N N . VAL B 1 81 ? 30.577 -5.624 -37.627 1.00 21.84 81 VAL B N 1
ATOM 2743 C CA . VAL B 1 81 ? 30.749 -4.415 -38.485 1.00 22.76 81 VAL B CA 1
ATOM 2744 C C . VAL B 1 81 ? 32.251 -4.163 -38.713 1.00 23.73 81 VAL B C 1
ATOM 2745 O O . VAL B 1 81 ? 32.653 -3.983 -39.865 1.00 23.54 81 VAL B O 1
ATOM 2749 N N . LEU B 1 82 ? 33.062 -4.153 -37.654 1.00 26.50 82 LEU B N 1
ATOM 2750 C CA . LEU B 1 82 ? 34.538 -3.990 -37.758 1.00 27.27 82 LEU B CA 1
ATOM 2751 C C . LEU B 1 82 ? 35.115 -5.052 -38.712 1.00 28.10 82 LEU B C 1
ATOM 2752 O O . LEU B 1 82 ? 35.916 -4.680 -39.576 1.00 29.24 82 LEU B O 1
ATOM 2757 N N . SER B 1 83 ? 34.703 -6.315 -38.575 1.00 26.53 83 SER B N 1
ATOM 2758 C CA . SER B 1 83 ? 35.217 -7.470 -39.357 1.00 31.17 83 SER B CA 1
ATOM 2759 C C . SER B 1 83 ? 34.965 -7.300 -40.858 1.00 31.74 83 SER B C 1
ATOM 2760 O O . SER B 1 83 ? 35.709 -7.912 -41.633 1.00 32.86 83 SER B O 1
ATOM 2763 N N . SER B 1 84 ? 33.951 -6.539 -41.261 1.00 28.86 84 SER B N 1
ATOM 2764 C CA . SER B 1 84 ? 33.584 -6.364 -42.689 1.00 31.44 84 SER B CA 1
ATOM 2765 C C . SER B 1 84 ? 34.211 -5.085 -43.257 1.00 28.97 84 SER B C 1
ATOM 2766 O O . SER B 1 84 ? 33.940 -4.766 -44.413 1.00 27.42 84 SER B O 1
ATOM 2769 N N . LEU B 1 85 ? 34.969 -4.346 -42.459 1.00 26.42 85 LEU B N 1
ATOM 2770 C CA . LEU B 1 85 ? 35.756 -3.174 -42.927 1.00 28.63 85 LEU B CA 1
ATOM 2771 C C . LEU B 1 85 ? 36.989 -3.682 -43.670 1.00 25.68 85 LEU B C 1
ATOM 2772 O O . LEU B 1 85 ? 37.545 -4.720 -43.281 1.00 24.97 85 LEU B O 1
ATOM 2777 N N . ASP B 1 86 ? 37.492 -2.915 -44.623 1.00 24.03 86 ASP B N 1
ATOM 2778 C CA . ASP B 1 86 ? 38.917 -3.014 -45.040 1.00 23.91 86 ASP B CA 1
ATOM 2779 C C . ASP B 1 86 ? 39.808 -2.939 -43.798 1.00 24.83 86 ASP B C 1
ATOM 2780 O O . ASP B 1 86 ? 39.762 -1.933 -43.078 1.00 23.36 86 ASP B O 1
ATOM 2785 N N . PRO B 1 87 ? 40.706 -3.928 -43.551 1.00 24.87 87 PRO B N 1
ATOM 2786 C CA . PRO B 1 87 ? 41.560 -3.909 -42.363 1.00 25.29 87 PRO B CA 1
ATOM 2787 C C . PRO B 1 87 ? 42.452 -2.659 -42.303 1.00 25.26 87 PRO B C 1
ATOM 2788 O O . PRO B 1 87 ? 42.866 -2.299 -41.224 1.00 23.00 87 PRO B O 1
ATOM 2792 N N . LEU B 1 88 ? 42.715 -2.040 -43.456 1.00 25.44 88 LEU B N 1
ATOM 2793 C CA . LEU B 1 88 ? 43.591 -0.856 -43.569 1.00 25.76 88 LEU B CA 1
ATOM 2794 C C . LEU B 1 88 ? 42.759 0.422 -43.534 1.00 23.61 88 LEU B C 1
ATOM 2795 O O . LEU B 1 88 ? 43.335 1.469 -43.825 1.00 25.33 88 LEU B O 1
ATOM 2800 N N . LEU B 1 89 ? 41.453 0.370 -43.275 1.00 23.45 89 LEU B N 1
ATOM 2801 C CA . LEU B 1 89 ? 40.659 1.621 -43.215 1.00 23.41 89 LEU B CA 1
ATOM 2802 C C . LEU B 1 89 ? 41.337 2.517 -42.181 1.00 23.28 89 LEU B C 1
ATOM 2803 O O . LEU B 1 89 ? 41.646 2.045 -41.080 1.00 22.42 89 LEU B O 1
ATOM 2808 N N . ASN B 1 90 ? 41.631 3.759 -42.531 1.00 24.07 90 ASN B N 1
ATOM 2809 C CA . ASN B 1 90 ? 42.418 4.642 -41.642 1.00 25.47 90 ASN B CA 1
ATOM 2810 C C . ASN B 1 90 ? 41.478 5.402 -40.719 1.00 22.75 90 ASN B C 1
ATOM 2811 O O . ASN B 1 90 ? 40.719 6.235 -41.231 1.00 23.70 90 ASN B O 1
ATOM 2816 N N . MET B 1 91 ? 41.533 5.136 -39.405 1.00 20.26 91 MET B N 1
ATOM 2817 C CA . MET B 1 91 ? 40.640 5.827 -38.434 1.00 21.08 91 MET B CA 1
ATOM 2818 C C . MET B 1 91 ? 41.418 6.898 -37.666 1.00 20.90 91 MET B C 1
ATOM 2819 O O . MET B 1 91 ? 40.898 7.400 -36.645 1.00 19.30 91 MET B O 1
ATOM 2824 N N A SER B 1 92 ? 42.641 7.218 -38.110 0.50 20.42 92 SER B N 1
ATOM 2825 N N B SER B 1 92 ? 42.604 7.268 -38.166 0.50 19.85 92 SER B N 1
ATOM 2826 C CA A SER B 1 92 ? 43.448 8.321 -37.531 0.50 21.77 92 SER B CA 1
ATOM 2827 C CA B SER B 1 92 ? 43.434 8.360 -37.599 0.50 20.86 92 SER B CA 1
ATOM 2828 C C A SER B 1 92 ? 42.555 9.550 -37.319 0.50 21.82 92 SER B C 1
ATOM 2829 C C B SER B 1 92 ? 42.545 9.573 -37.331 0.50 21.35 92 SER B C 1
ATOM 2830 O O A SER B 1 92 ? 41.837 9.935 -38.260 0.50 22.58 92 SER B O 1
ATOM 2831 O O B SER B 1 92 ? 41.820 9.966 -38.254 0.50 22.23 92 SER B O 1
ATOM 2836 N N . GLY B 1 93 ? 42.591 10.126 -36.114 1.00 21.66 93 GLY B N 1
ATOM 2837 C CA . GLY B 1 93 ? 41.877 11.368 -35.779 1.00 21.31 93 GLY B CA 1
ATOM 2838 C C . GLY B 1 93 ? 40.414 11.116 -35.432 1.00 20.99 93 GLY B C 1
ATOM 2839 O O . GLY B 1 93 ? 39.700 12.089 -35.145 1.00 19.73 93 GLY B O 1
ATOM 2840 N N . LYS B 1 94 ? 39.950 9.868 -35.480 1.00 19.49 94 LYS B N 1
ATOM 2841 C CA . LYS B 1 94 ? 38.516 9.543 -35.279 1.00 17.82 94 LYS B CA 1
ATOM 2842 C C . LYS B 1 94 ? 38.320 8.904 -33.904 1.00 17.66 94 LYS B C 1
ATOM 2843 O O . LYS B 1 94 ? 39.111 8.004 -33.527 1.00 20.83 94 LYS B O 1
ATOM 2849 N N . THR B 1 95 ? 37.258 9.297 -33.210 1.00 17.71 95 THR B N 1
ATOM 2850 C CA . THR B 1 95 ? 36.883 8.756 -31.888 1.00 16.75 95 THR B CA 1
ATOM 2851 C C . THR B 1 95 ? 35.645 7.892 -32.080 1.00 17.29 95 THR B C 1
ATOM 2852 O O . THR B 1 95 ? 34.622 8.402 -32.547 1.00 17.33 95 THR B O 1
ATOM 2856 N N . ILE B 1 96 ? 35.785 6.618 -31.777 1.00 16.39 96 ILE B N 1
ATOM 2857 C CA . ILE B 1 96 ? 34.643 5.676 -31.697 1.00 16.80 96 ILE B CA 1
ATOM 2858 C C . ILE B 1 96 ? 34.123 5.679 -30.255 1.00 14.83 96 ILE B C 1
ATOM 2859 O O . ILE B 1 96 ? 34.900 5.401 -29.357 1.00 16.30 96 ILE B O 1
ATOM 2864 N N . VAL B 1 97 ? 32.832 5.953 -30.073 1.00 15.15 97 VAL B N 1
ATOM 2865 C CA . VAL B 1 97 ? 32.120 5.913 -28.770 1.00 16.47 97 VAL B CA 1
ATOM 2866 C C . VAL B 1 97 ? 31.065 4.822 -28.870 1.00 15.70 97 VAL B C 1
ATOM 2867 O O . VAL B 1 97 ? 30.097 4.998 -29.583 1.00 14.99 97 VAL B O 1
ATOM 2871 N N . ASN B 1 98 ? 31.288 3.724 -28.157 1.00 15.95 98 ASN B N 1
ATOM 2872 C CA . ASN B 1 98 ? 30.416 2.539 -28.224 1.00 16.47 98 ASN B CA 1
ATOM 2873 C C . ASN B 1 98 ? 29.415 2.584 -27.068 1.00 16.58 98 ASN B C 1
ATOM 2874 O O . ASN B 1 98 ? 29.806 2.259 -25.925 1.00 16.19 98 ASN B O 1
ATOM 2879 N N . MET B 1 99 ? 28.158 2.968 -27.343 1.00 16.84 99 MET B N 1
ATOM 2880 C CA . MET B 1 99 ? 27.062 3.054 -26.351 1.00 15.84 99 MET B CA 1
ATOM 2881 C C . MET B 1 99 ? 26.170 1.808 -26.355 1.00 16.20 99 MET B C 1
ATOM 2882 O O . MET B 1 99 ? 25.085 1.829 -25.711 1.00 18.52 99 MET B O 1
ATOM 2887 N N A SER B 1 100 ? 26.639 0.726 -26.969 0.50 17.30 100 SER B N 1
ATOM 2888 N N B SER B 1 100 ? 26.642 0.725 -26.970 0.50 15.21 100 SER B N 1
ATOM 2889 C CA A SER B 1 100 ? 25.921 -0.569 -27.048 0.50 18.22 100 SER B CA 1
ATOM 2890 C CA B SER B 1 100 ? 25.937 -0.583 -27.053 0.50 14.78 100 SER B CA 1
ATOM 2891 C C A SER B 1 100 ? 26.255 -1.400 -25.801 0.50 18.30 100 SER B C 1
ATOM 2892 C C B SER B 1 100 ? 26.274 -1.451 -25.838 0.50 16.27 100 SER B C 1
ATOM 2893 O O A SER B 1 100 ? 27.398 -1.363 -25.347 0.50 17.32 100 SER B O 1
ATOM 2894 O O B SER B 1 100 ? 27.455 -1.556 -25.514 0.50 15.84 100 SER B O 1
ATOM 2899 N N . THR B 1 101 ? 25.263 -2.084 -25.238 1.00 16.80 101 THR B N 1
ATOM 2900 C CA . THR B 1 101 ? 25.433 -3.037 -24.118 1.00 16.45 101 THR B CA 1
ATOM 2901 C C . THR B 1 101 ? 26.280 -4.220 -24.582 1.00 17.20 101 THR B C 1
ATOM 2902 O O . THR B 1 101 ? 26.076 -4.699 -25.693 1.00 18.37 101 THR B O 1
ATOM 2906 N N . GLY B 1 102 ? 27.224 -4.650 -23.742 1.00 16.46 102 GLY B N 1
ATOM 2907 C CA . GLY B 1 102 ? 28.148 -5.740 -24.095 1.00 17.81 102 GLY B CA 1
ATOM 2908 C C . GLY B 1 102 ? 29.044 -6.092 -22.949 1.00 17.53 102 GLY B C 1
ATOM 2909 O O . GLY B 1 102 ? 29.006 -5.420 -21.923 1.00 15.86 102 GLY B O 1
ATOM 2910 N N A THR B 1 103 ? 29.806 -7.179 -23.090 0.50 19.00 103 THR B N 1
ATOM 2911 N N B THR B 1 103 ? 29.860 -7.129 -23.143 0.50 16.58 103 THR B N 1
ATOM 2912 C CA A THR B 1 103 ? 30.673 -7.727 -22.022 0.50 20.54 103 THR B CA 1
ATOM 2913 C CA B THR B 1 103 ? 30.748 -7.703 -22.106 0.50 16.29 103 THR B CA 1
ATOM 2914 C C A THR B 1 103 ? 32.036 -7.032 -22.052 0.50 20.91 103 THR B C 1
ATOM 2915 C C B THR B 1 103 ? 32.089 -6.967 -22.092 0.50 17.72 103 THR B C 1
ATOM 2916 O O A THR B 1 103 ? 32.360 -6.375 -23.063 0.50 20.92 103 THR B O 1
ATOM 2917 O O B THR B 1 103 ? 32.452 -6.332 -23.107 0.50 17.35 103 THR B O 1
ATOM 2924 N N A VAL B 1 104 ? 32.816 -7.168 -20.978 0.50 20.88 104 VAL B N 1
ATOM 2925 N N B VAL B 1 104 ? 32.824 -7.075 -20.985 0.50 18.85 104 VAL B N 1
ATOM 2926 C CA A VAL B 1 104 ? 34.184 -6.570 -20.896 0.50 20.93 104 VAL B CA 1
ATOM 2927 C CA B VAL B 1 104 ? 34.224 -6.562 -20.883 0.50 19.75 104 VAL B CA 1
ATOM 2928 C C A VAL B 1 104 ? 35.070 -7.223 -21.966 0.50 20.53 104 VAL B C 1
ATOM 2929 C C B VAL B 1 104 ? 35.078 -7.228 -21.977 0.50 19.83 104 VAL B C 1
ATOM 2930 O O A VAL B 1 104 ? 35.915 -6.508 -22.526 0.50 20.28 104 VAL B O 1
ATOM 2931 O O B VAL B 1 104 ? 35.892 -6.526 -22.592 0.50 19.48 104 VAL B O 1
ATOM 2938 N N . ASP B 1 105 ? 34.859 -8.522 -22.257 1.00 18.99 105 ASP B N 1
ATOM 2939 C CA . ASP B 1 105 ? 35.582 -9.251 -23.328 1.00 21.41 105 ASP B CA 1
ATOM 2940 C C . ASP B 1 105 ? 35.326 -8.585 -24.694 1.00 18.09 105 ASP B C 1
ATOM 2941 O O . ASP B 1 105 ? 36.297 -8.374 -25.465 1.00 20.71 105 ASP B O 1
ATOM 2946 N N . ASP B 1 106 ? 34.084 -8.211 -24.987 1.00 18.12 106 ASP B N 1
ATOM 2947 C CA . ASP B 1 106 ? 33.723 -7.479 -26.223 1.00 17.41 106 ASP B CA 1
ATOM 2948 C C . ASP B 1 106 ? 34.504 -6.167 -26.263 1.00 16.76 106 ASP B C 1
ATOM 2949 O O . ASP B 1 106 ? 35.037 -5.830 -27.324 1.00 18.05 106 ASP B O 1
ATOM 2954 N N . VAL B 1 107 ? 34.550 -5.447 -25.148 1.00 16.85 107 VAL B N 1
ATOM 2955 C CA . VAL B 1 107 ? 35.186 -4.098 -25.087 1.00 17.36 107 VAL B CA 1
ATOM 2956 C C . VAL B 1 107 ? 36.665 -4.270 -25.415 1.00 18.34 107 VAL B C 1
ATOM 2957 O O . VAL B 1 107 ? 37.200 -3.492 -26.195 1.00 18.15 107 VAL B O 1
ATOM 2961 N N . GLU B 1 108 ? 37.294 -5.296 -24.841 1.00 19.15 108 GLU B N 1
ATOM 2962 C CA . GLU B 1 108 ? 38.745 -5.534 -25.025 1.00 20.29 108 GLU B CA 1
ATOM 2963 C C . GLU B 1 108 ? 39.016 -5.803 -26.510 1.00 19.75 108 GLU B C 1
ATOM 2964 O O . GLU B 1 108 ? 39.952 -5.189 -27.063 1.00 21.98 108 GLU B O 1
ATOM 2970 N N A ARG B 1 109 ? 38.232 -6.682 -27.142 0.50 20.19 109 ARG B N 1
ATOM 2971 N N B ARG B 1 109 ? 38.221 -6.677 -27.129 0.50 19.38 109 ARG B N 1
ATOM 2972 C CA A ARG B 1 109 ? 38.367 -7.026 -28.584 0.50 20.18 109 ARG B CA 1
ATOM 2973 C CA B ARG B 1 109 ? 38.348 -7.042 -28.563 0.50 18.79 109 ARG B CA 1
ATOM 2974 C C A ARG B 1 109 ? 38.170 -5.766 -29.435 0.50 19.51 109 ARG B C 1
ATOM 2975 C C B ARG B 1 109 ? 38.170 -5.781 -29.422 0.50 18.71 109 ARG B C 1
ATOM 2976 O O A ARG B 1 109 ? 38.994 -5.522 -30.345 0.50 18.21 109 ARG B O 1
ATOM 2977 O O B ARG B 1 109 ? 39.023 -5.543 -30.312 0.50 17.49 109 ARG B O 1
ATOM 2986 N N . ILE B 1 110 ? 37.141 -4.979 -29.130 1.00 19.29 110 ILE B N 1
ATOM 2987 C CA . ILE B 1 110 ? 36.806 -3.765 -29.922 1.00 18.09 110 ILE B CA 1
ATOM 2988 C C . ILE B 1 110 ? 37.925 -2.740 -29.770 1.00 17.99 110 ILE B C 1
ATOM 2989 O O . ILE B 1 110 ? 38.376 -2.229 -30.814 1.00 17.54 110 ILE B O 1
ATOM 2994 N N . ALA B 1 111 ? 38.395 -2.491 -28.551 1.00 19.25 111 ALA B N 1
ATOM 2995 C CA . ALA B 1 111 ? 39.464 -1.491 -28.299 1.00 19.95 111 ALA B CA 1
ATOM 2996 C C . ALA B 1 111 ? 40.712 -1.859 -29.127 1.00 19.08 111 ALA B C 1
ATOM 2997 O O . ALA B 1 111 ? 41.339 -0.953 -29.676 1.00 18.37 111 ALA B O 1
ATOM 2999 N N . LYS B 1 112 ? 41.028 -3.152 -29.216 1.00 19.54 112 LYS B N 1
ATOM 3000 C CA . LYS B 1 112 ? 42.200 -3.677 -29.942 1.00 21.96 112 LYS B CA 1
ATOM 3001 C C . LYS B 1 112 ? 42.018 -3.385 -31.437 1.00 21.23 112 LYS B C 1
ATOM 3002 O O . LYS B 1 112 ? 42.904 -2.736 -32.021 1.00 20.62 112 LYS B O 1
ATOM 3006 N N . ARG B 1 113 ? 40.889 -3.809 -32.020 1.00 21.80 113 ARG B N 1
ATOM 3007 C CA . ARG B 1 113 ? 40.581 -3.592 -33.457 1.00 22.21 113 ARG B CA 1
ATOM 3008 C C . ARG B 1 113 ? 40.606 -2.085 -33.775 1.00 21.15 113 ARG B C 1
ATOM 3009 O O . ARG B 1 113 ? 41.229 -1.748 -34.772 1.00 19.75 113 ARG B O 1
ATOM 3017 N N . VAL B 1 114 ? 40.008 -1.224 -32.947 1.00 17.40 114 VAL B N 1
ATOM 3018 C CA . VAL B 1 114 ? 39.966 0.240 -33.229 1.00 19.29 114 VAL B CA 1
ATOM 3019 C C . VAL B 1 114 ? 41.408 0.760 -33.224 1.00 19.74 114 VAL B C 1
ATOM 3020 O O . VAL B 1 114 ? 41.787 1.532 -34.147 1.00 19.47 114 VAL B O 1
ATOM 3024 N N . ASP B 1 115 ? 42.203 0.298 -32.270 1.00 21.70 115 ASP B N 1
ATOM 3025 C CA . ASP B 1 115 ? 43.628 0.693 -32.160 1.00 23.11 115 ASP B CA 1
ATOM 3026 C C . ASP B 1 115 ? 44.393 0.273 -33.423 1.00 22.55 115 ASP B C 1
ATOM 3027 O O . ASP B 1 115 ? 45.180 1.096 -33.937 1.00 25.74 115 ASP B O 1
ATOM 3032 N N . GLN B 1 116 ? 44.139 -0.924 -33.941 1.00 21.15 116 GLN B N 1
ATOM 3033 C CA . GLN B 1 116 ? 44.776 -1.426 -35.193 1.00 22.51 116 GLN B CA 1
ATOM 3034 C C . GLN B 1 116 ? 44.501 -0.494 -36.385 1.00 24.86 116 GLN B C 1
ATOM 3035 O O . GLN B 1 116 ? 45.327 -0.473 -37.311 1.00 21.99 116 GLN B O 1
ATOM 3041 N N . HIS B 1 117 ? 43.361 0.207 -36.391 1.00 22.24 117 HIS B N 1
ATOM 3042 C CA . HIS B 1 117 ? 42.949 1.176 -37.435 1.00 20.70 117 HIS B CA 1
ATOM 3043 C C . HIS B 1 117 ? 43.449 2.591 -37.112 1.00 20.01 117 HIS B C 1
ATOM 3044 O O . HIS B 1 117 ? 43.125 3.511 -37.891 1.00 19.99 117 HIS B O 1
ATOM 3051 N N A ASN B 1 118 ? 44.174 2.756 -35.995 0.50 20.67 118 ASN B N 1
ATOM 3052 N N B ASN B 1 118 ? 44.179 2.758 -36.004 0.50 20.72 118 ASN B N 1
ATOM 3053 C CA A ASN B 1 118 ? 44.714 4.053 -35.497 0.50 21.66 118 ASN B CA 1
ATOM 3054 C CA B ASN B 1 118 ? 44.725 4.060 -35.522 0.50 21.75 118 ASN B CA 1
ATOM 3055 C C A ASN B 1 118 ? 43.569 4.962 -35.044 0.50 20.98 118 ASN B C 1
ATOM 3056 C C B ASN B 1 118 ? 43.573 4.961 -35.060 0.50 21.02 118 ASN B C 1
ATOM 3057 O O A ASN B 1 118 ? 43.765 6.207 -34.957 0.50 20.91 118 ASN B O 1
ATOM 3058 O O B ASN B 1 118 ? 43.761 6.211 -35.005 0.50 21.09 118 ASN B O 1
ATOM 3067 N N . GLY B 1 119 ? 42.433 4.363 -34.693 1.00 20.40 119 GLY B N 1
ATOM 3068 C CA . GLY B 1 119 ? 41.295 5.091 -34.108 1.00 20.79 119 GLY B CA 1
ATOM 3069 C C . GLY B 1 119 ? 41.479 5.233 -32.614 1.00 18.88 119 GLY B C 1
ATOM 3070 O O . GLY B 1 119 ? 42.389 4.601 -32.048 1.00 21.22 119 GLY B O 1
ATOM 3071 N N . LEU B 1 120 ? 40.664 6.078 -32.012 1.00 20.84 120 LEU B N 1
ATOM 3072 C CA . LEU B 1 120 ? 40.614 6.344 -30.556 1.00 20.56 120 LEU B CA 1
ATOM 3073 C C . LEU B 1 120 ? 39.295 5.765 -30.056 1.00 19.25 120 LEU B C 1
ATOM 3074 O O . LEU B 1 120 ? 38.287 5.935 -30.767 1.00 20.22 120 LEU B O 1
ATOM 3079 N N . TYR B 1 121 ? 39.282 5.136 -28.884 1.00 17.57 121 TYR B N 1
ATOM 3080 C CA . TYR B 1 121 ? 38.118 4.364 -28.396 1.00 17.20 121 TYR B CA 1
ATOM 3081 C C . TYR B 1 121 ? 37.674 4.845 -27.021 1.00 17.50 121 TYR B C 1
ATOM 3082 O O . TYR B 1 121 ? 38.493 4.961 -26.059 1.00 17.38 121 TYR B O 1
ATOM 3091 N N . VAL B 1 122 ? 36.368 5.096 -26.916 1.00 16.62 122 VAL B N 1
ATOM 3092 C CA . VAL B 1 122 ? 35.676 5.418 -25.650 1.00 15.70 122 VAL B CA 1
ATOM 3093 C C . VAL B 1 122 ? 34.495 4.456 -25.545 1.00 15.89 122 VAL B C 1
ATOM 3094 O O . VAL B 1 122 ? 33.704 4.387 -26.485 1.00 15.07 122 VAL B O 1
ATOM 3098 N N . ASP B 1 123 ? 34.405 3.744 -24.426 1.00 17.01 123 ASP B N 1
ATOM 3099 C CA . ASP B 1 123 ? 33.251 2.866 -24.135 1.00 16.50 123 ASP B CA 1
ATOM 3100 C C . ASP B 1 123 ? 32.248 3.675 -23.315 1.00 16.78 123 ASP B C 1
ATOM 3101 O O . ASP B 1 123 ? 32.661 4.600 -22.582 1.00 16.89 123 ASP B O 1
ATOM 3106 N N . ALA B 1 124 ? 30.952 3.423 -23.473 1.00 15.85 124 ALA B N 1
ATOM 3107 C CA . ALA B 1 124 ? 29.929 4.308 -22.881 1.00 15.57 124 ALA B CA 1
ATOM 3108 C C . ALA B 1 124 ? 28.688 3.494 -22.514 1.00 17.21 124 ALA B C 1
ATOM 3109 O O . ALA B 1 124 ? 28.548 2.311 -22.919 1.00 17.73 124 ALA B O 1
ATOM 3111 N N . GLY B 1 125 ? 27.888 4.051 -21.632 1.00 17.17 125 GLY B N 1
ATOM 3112 C CA . GLY B 1 125 ? 26.672 3.385 -21.147 1.00 16.21 125 GLY B CA 1
ATOM 3113 C C . GLY B 1 125 ? 25.617 4.438 -20.902 1.00 15.48 125 GLY B C 1
ATOM 3114 O O . GLY B 1 125 ? 25.905 5.400 -20.159 1.00 16.30 125 GLY B O 1
ATOM 3115 N N . ILE B 1 126 ? 24.469 4.284 -21.558 1.00 16.62 126 ILE B N 1
ATOM 3116 C CA . ILE B 1 126 ? 23.362 5.276 -21.506 1.00 14.80 126 ILE B CA 1
ATOM 3117 C C . ILE B 1 126 ? 22.465 4.952 -20.312 1.00 16.25 126 ILE B C 1
ATOM 3118 O O . ILE B 1 126 ? 21.919 3.827 -20.240 1.00 14.59 126 ILE B O 1
ATOM 3123 N N . MET B 1 127 ? 22.315 5.902 -19.407 1.00 14.95 127 MET B N 1
ATOM 3124 C CA . MET B 1 127 ? 21.607 5.703 -18.119 1.00 16.50 127 MET B CA 1
ATOM 3125 C C . MET B 1 127 ? 20.229 6.391 -18.184 1.00 17.39 127 MET B C 1
ATOM 3126 O O . MET B 1 127 ? 19.878 7.171 -17.275 1.00 17.23 127 MET B O 1
ATOM 3131 N N . CYS B 1 128 ? 19.438 6.048 -19.194 1.00 16.63 128 CYS B N 1
ATOM 3132 C CA . CYS B 1 128 ? 18.097 6.650 -19.417 1.00 17.94 128 CYS B CA 1
ATOM 3133 C C . CYS B 1 128 ? 17.372 5.939 -20.553 1.00 17.39 128 CYS B C 1
ATOM 3134 O O . CYS B 1 128 ? 17.987 5.137 -21.277 1.00 17.50 128 CYS B O 1
ATOM 3137 N N . TYR B 1 129 ? 16.088 6.252 -20.695 1.00 17.74 129 TYR B N 1
ATOM 3138 C CA . TYR B 1 129 ? 15.280 5.883 -21.880 1.00 17.21 129 TYR B CA 1
ATOM 3139 C C . TYR B 1 129 ? 15.404 7.002 -22.904 1.00 17.65 129 TYR B C 1
ATOM 3140 O O . TYR B 1 129 ? 15.820 8.131 -22.561 1.00 16.48 129 TYR B O 1
ATOM 3149 N N . PRO B 1 130 ? 15.079 6.720 -24.185 1.00 15.85 130 PRO B N 1
ATOM 3150 C CA . PRO B 1 130 ? 15.318 7.697 -25.254 1.00 16.24 130 PRO B CA 1
ATOM 3151 C C . PRO B 1 130 ? 14.699 9.074 -24.974 1.00 16.78 130 PRO B C 1
ATOM 3152 O O . PRO B 1 130 ? 15.298 10.087 -25.339 1.00 16.95 130 PRO B O 1
ATOM 3156 N N . LYS B 1 131 ? 13.516 9.092 -24.347 1.00 16.19 131 LYS B N 1
ATOM 3157 C CA . LYS B 1 131 ? 12.736 10.328 -24.063 1.00 16.84 131 LYS B CA 1
ATOM 3158 C C . LYS B 1 131 ? 13.578 11.313 -23.249 1.00 16.90 131 LYS B C 1
ATOM 3159 O O . LYS B 1 131 ? 13.281 12.533 -23.304 1.00 17.49 131 LYS B O 1
ATOM 3165 N N . ASP B 1 132 ? 14.582 10.844 -22.505 1.00 17.28 132 ASP B N 1
ATOM 3166 C CA . ASP B 1 132 ? 15.386 11.697 -21.590 1.00 17.86 132 ASP B CA 1
ATOM 3167 C C . ASP B 1 132 ? 16.726 12.104 -22.234 1.00 19.58 132 ASP B C 1
ATOM 3168 O O . ASP B 1 132 ? 17.431 12.999 -21.672 1.00 19.57 132 ASP B O 1
ATOM 3173 N N . ILE B 1 133 ? 17.055 11.591 -23.420 1.00 17.43 133 ILE B N 1
ATOM 3174 C CA . ILE B 1 133 ? 18.243 12.069 -24.178 1.00 17.03 133 ILE B CA 1
ATOM 3175 C C . ILE B 1 133 ? 18.104 13.575 -24.399 1.00 16.50 133 ILE B C 1
ATOM 3176 O O . ILE B 1 133 ? 17.008 14.000 -24.693 1.00 16.94 133 ILE B O 1
ATOM 3181 N N . GLY B 1 134 ? 19.185 14.317 -24.202 1.00 17.38 134 GLY B N 1
ATOM 3182 C CA . GLY B 1 134 ? 19.193 15.798 -24.318 1.00 19.25 134 GLY B CA 1
ATOM 3183 C C . GLY B 1 134 ? 18.892 16.462 -22.983 1.00 20.78 134 GLY B C 1
ATOM 3184 O O . GLY B 1 134 ? 18.908 17.694 -22.920 1.00 22.96 134 GLY B O 1
ATOM 3185 N N . GLY B 1 135 ? 18.599 15.681 -21.950 1.00 20.48 135 GLY B N 1
ATOM 3186 C CA . GLY B 1 135 ? 18.238 16.187 -20.611 1.00 24.29 135 GLY B CA 1
ATOM 3187 C C . GLY B 1 135 ? 19.463 16.719 -19.887 1.00 25.71 135 GLY B C 1
ATOM 3188 O O . GLY B 1 135 ? 20.494 16.030 -19.867 1.00 23.59 135 GLY B O 1
ATOM 3189 N N . GLN B 1 136 ? 19.379 17.913 -19.299 1.00 28.63 136 GLN B N 1
ATOM 3190 C CA . GLN B 1 136 ? 20.491 18.491 -18.491 1.00 29.90 136 GLN B CA 1
ATOM 3191 C C . GLN B 1 136 ? 20.907 17.502 -17.385 1.00 27.87 136 GLN B C 1
ATOM 3192 O O . GLN B 1 136 ? 22.116 17.425 -17.127 1.00 27.37 136 GLN B O 1
ATOM 3195 N N . HIS B 1 137 ? 19.960 16.757 -16.805 1.00 27.05 137 HIS B N 1
ATOM 3196 C CA . HIS B 1 137 ? 20.144 15.836 -15.654 1.00 28.88 137 HIS B CA 1
ATOM 3197 C C . HIS B 1 137 ? 20.501 14.429 -16.142 1.00 26.21 137 HIS B C 1
ATOM 3198 O O . HIS B 1 137 ? 20.770 13.582 -15.299 1.00 26.62 137 HIS B O 1
ATOM 3203 N N . THR B 1 138 ? 20.520 14.187 -17.455 1.00 20.90 138 THR B N 1
ATOM 3204 C CA . THR B 1 138 ? 20.679 12.819 -18.019 1.00 19.15 138 THR B CA 1
ATOM 3205 C C . THR B 1 138 ? 22.150 12.414 -17.974 1.00 17.63 138 THR B C 1
ATOM 3206 O O . THR B 1 138 ? 23.023 13.235 -18.253 1.00 18.18 138 THR B O 1
ATOM 3210 N N . THR B 1 139 ? 22.410 11.156 -17.640 1.00 17.03 139 THR B N 1
ATOM 3211 C CA . THR B 1 139 ? 23.781 10.636 -17.516 1.00 16.28 139 THR B CA 1
ATOM 3212 C C . THR B 1 139 ? 24.047 9.584 -18.586 1.00 16.49 139 THR B C 1
ATOM 3213 O O . THR B 1 139 ? 23.245 8.619 -18.747 1.00 16.30 139 THR B O 1
ATOM 3217 N N . ILE B 1 140 ? 25.179 9.781 -19.251 1.00 15.37 140 ILE B N 1
ATOM 3218 C CA . ILE B 1 140 ? 25.903 8.703 -19.965 1.00 15.87 140 ILE B CA 1
ATOM 3219 C C . ILE B 1 140 ? 27.246 8.528 -19.255 1.00 14.90 140 ILE B C 1
ATOM 3220 O O . ILE B 1 140 ? 27.896 9.532 -18.878 1.00 15.05 140 ILE B O 1
ATOM 3225 N N . LEU B 1 141 ? 27.599 7.274 -19.036 1.00 13.75 141 LEU B N 1
ATOM 3226 C CA . LEU B 1 141 ? 28.893 6.876 -18.459 1.00 15.93 141 LEU B CA 1
ATOM 3227 C C . LEU B 1 141 ? 29.890 6.734 -19.603 1.00 15.79 141 LEU B C 1
ATOM 3228 O O . LEU B 1 141 ? 29.490 6.186 -20.646 1.00 16.34 141 LEU B O 1
ATOM 3233 N N . TYR B 1 142 ? 31.142 7.135 -19.379 1.00 16.48 142 TYR B N 1
ATOM 3234 C CA . TYR B 1 142 ? 32.224 6.994 -20.378 1.00 17.01 142 TYR B CA 1
ATOM 3235 C C . TYR B 1 142 ? 33.489 6.486 -19.697 1.00 17.60 142 TYR B C 1
ATOM 3236 O O . TYR B 1 142 ? 33.762 6.887 -18.529 1.00 17.01 142 TYR B O 1
ATOM 3245 N N . SER B 1 143 ? 34.255 5.693 -20.433 1.00 16.85 143 SER B N 1
ATOM 3246 C CA . SER B 1 143 ? 35.623 5.293 -20.041 1.00 16.90 143 SER B CA 1
ATOM 3247 C C . SER B 1 143 ? 36.463 5.063 -21.290 1.00 18.90 143 SER B C 1
ATOM 3248 O O . SER B 1 143 ? 35.913 4.708 -22.344 1.00 19.20 143 SER B O 1
ATOM 3251 N N . GLY B 1 144 ? 37.770 5.308 -21.184 1.00 18.21 144 GLY B N 1
ATOM 3252 C CA . GLY B 1 144 ? 38.703 5.087 -22.299 1.00 19.16 144 GLY B CA 1
ATOM 3253 C C . GLY B 1 144 ? 39.511 6.345 -22.525 1.00 19.71 144 GLY B C 1
ATOM 3254 O O . GLY B 1 144 ? 39.762 7.076 -21.564 1.00 19.05 144 GLY B O 1
ATOM 3255 N N . ASN B 1 145 ? 39.890 6.570 -23.767 1.00 21.58 145 ASN B N 1
ATOM 3256 C CA . A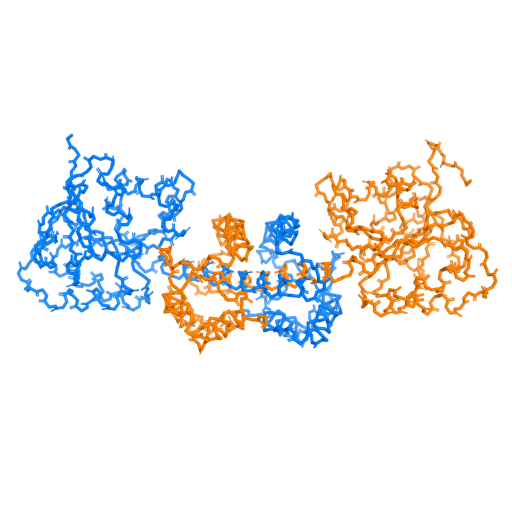SN B 1 145 ? 40.870 7.595 -24.152 1.00 21.72 145 ASN B CA 1
ATOM 3257 C C . ASN B 1 145 ? 40.399 8.941 -23.619 1.00 21.04 145 ASN B C 1
ATOM 3258 O O . ASN B 1 145 ? 39.353 9.444 -24.051 1.00 19.59 145 ASN B O 1
ATOM 3263 N N . SER B 1 146 ? 41.155 9.485 -22.669 1.00 23.56 146 SER B N 1
ATOM 3264 C CA . SER B 1 146 ? 40.783 10.731 -21.964 1.00 21.95 146 SER B CA 1
ATOM 3265 C C . SER B 1 146 ? 40.879 11.921 -22.921 1.00 21.28 146 SER B C 1
ATOM 3266 O O . SER B 1 146 ? 39.966 12.783 -22.876 1.00 20.79 146 SER B O 1
ATOM 3269 N N . ASP B 1 147 ? 41.932 11.990 -23.731 1.00 21.29 147 ASP B N 1
ATOM 3270 C CA . ASP B 1 147 ? 42.150 13.123 -24.675 1.00 22.65 147 ASP B CA 1
ATOM 3271 C C . ASP B 1 147 ? 40.971 13.159 -25.659 1.00 21.19 147 ASP B C 1
ATOM 3272 O O . ASP B 1 147 ? 40.410 14.251 -25.913 1.00 20.34 147 ASP B O 1
ATOM 3277 N N . ALA B 1 148 ? 40.591 11.984 -26.165 1.00 19.57 148 ALA B N 1
ATOM 3278 C CA . ALA B 1 148 ? 39.517 11.795 -27.161 1.00 19.05 148 ALA B CA 1
ATOM 3279 C C . ALA B 1 148 ? 38.166 12.172 -26.542 1.00 18.93 148 ALA B C 1
ATOM 3280 O O . ALA B 1 148 ? 37.430 12.990 -27.119 1.00 19.32 148 ALA B O 1
ATOM 3282 N N . TYR B 1 149 ? 37.865 11.657 -25.355 1.00 19.49 149 TYR B N 1
ATOM 3283 C CA . TYR B 1 149 ? 36.606 12.014 -24.655 1.00 18.30 149 TYR B CA 1
ATOM 3284 C C . TYR B 1 149 ? 36.535 13.531 -24.468 1.00 19.05 149 TYR B C 1
ATOM 3285 O O . TYR B 1 149 ? 35.540 14.172 -24.851 1.00 18.47 149 TYR B O 1
ATOM 3294 N N . HIS B 1 150 ? 37.566 14.113 -23.879 1.00 18.85 150 HIS B N 1
ATOM 3295 C CA . HIS B 1 150 ? 37.544 15.565 -23.567 1.00 20.43 150 HIS B CA 1
ATOM 3296 C C . HIS B 1 150 ? 37.426 16.374 -24.860 1.00 19.39 150 HIS B C 1
ATOM 3297 O O . HIS B 1 150 ? 36.687 17.379 -24.857 1.00 22.17 150 HIS B O 1
ATOM 3304 N N . ALA B 1 151 ? 38.090 15.965 -25.939 1.00 19.85 151 ALA B N 1
ATOM 3305 C CA . ALA B 1 151 ? 37.975 16.631 -27.262 1.00 18.71 151 ALA B CA 1
ATOM 3306 C C . ALA B 1 151 ? 36.498 16.664 -27.710 1.00 19.89 151 ALA B C 1
ATOM 3307 O O . ALA B 1 151 ? 36.037 17.698 -28.258 1.00 19.40 151 ALA B O 1
ATOM 3309 N N . HIS B 1 152 ? 35.735 15.594 -27.463 1.00 18.22 152 HIS B N 1
ATOM 3310 C CA . HIS B 1 152 ? 34.323 15.475 -27.927 1.00 17.66 152 HIS B CA 1
ATOM 3311 C C . HIS B 1 152 ? 33.313 15.723 -26.804 1.00 18.06 152 HIS B C 1
ATOM 3312 O O . HIS B 1 152 ? 32.118 15.548 -27.045 1.00 19.51 152 HIS B O 1
ATOM 3319 N N . GLU B 1 153 ? 33.765 16.128 -25.615 1.00 19.88 153 GLU B N 1
ATOM 3320 C CA . GLU B 1 153 ? 32.899 16.210 -24.411 1.00 20.17 153 GLU B CA 1
ATOM 3321 C C . GLU B 1 153 ? 31.712 17.133 -24.701 1.00 19.54 153 GLU B C 1
ATOM 3322 O O . GLU B 1 153 ? 30.596 16.758 -24.329 1.00 19.69 153 GLU B O 1
ATOM 3328 N N . SER B 1 154 ? 31.942 18.304 -25.296 1.00 20.59 154 SER B N 1
ATOM 3329 C CA . SER B 1 154 ? 30.849 19.278 -25.562 1.00 23.02 154 SER B CA 1
ATOM 3330 C C . SER B 1 154 ? 29.842 18.690 -26.549 1.00 22.43 154 SER B C 1
ATOM 3331 O O . SER B 1 154 ? 28.638 18.847 -26.342 1.00 23.97 154 SER B O 1
ATOM 3334 N N . THR B 1 155 ? 30.317 18.045 -27.594 1.00 23.40 155 THR B N 1
ATOM 3335 C CA . THR B 1 155 ? 29.417 17.379 -28.564 1.00 21.40 155 THR B CA 1
ATOM 3336 C C . THR B 1 155 ? 28.582 16.340 -27.824 1.00 20.75 155 THR B C 1
ATOM 3337 O O . THR B 1 155 ? 27.366 16.360 -28.001 1.00 18.13 155 THR B O 1
ATOM 3341 N N . LEU B 1 156 ? 29.210 15.449 -27.046 1.00 17.30 156 LEU B N 1
ATOM 3342 C CA . LEU B 1 156 ? 28.474 14.345 -26.391 1.00 17.04 156 LEU B CA 1
ATOM 3343 C C . LEU B 1 156 ? 27.502 14.895 -25.345 1.00 17.13 156 LEU B C 1
ATOM 3344 O O . LEU B 1 156 ? 26.447 14.285 -25.125 1.00 17.85 156 LEU B O 1
ATOM 3349 N N . LYS B 1 157 ? 27.768 16.077 -24.798 1.00 17.16 157 LYS B N 1
ATOM 3350 C CA . LYS B 1 157 ? 26.872 16.748 -23.823 1.00 19.23 157 LYS B CA 1
ATOM 3351 C C . LYS B 1 157 ? 25.519 17.118 -24.445 1.00 17.62 157 LYS B C 1
ATOM 3352 O O . LYS B 1 157 ? 24.571 17.261 -23.694 1.00 18.15 157 LYS B O 1
ATOM 3356 N N . VAL B 1 158 ? 25.405 17.177 -25.762 1.00 18.36 158 VAL B N 1
ATOM 3357 C CA . VAL B 1 158 ? 24.116 17.448 -26.454 1.00 18.87 158 VAL B CA 1
ATOM 3358 C C . VAL B 1 158 ? 23.163 16.276 -26.137 1.00 17.19 158 VAL B C 1
ATOM 3359 O O . VAL B 1 158 ? 21.935 16.459 -26.104 1.00 17.14 158 VAL B O 1
ATOM 3363 N N . LEU B 1 159 ? 23.737 15.097 -25.904 1.00 16.33 159 LEU B N 1
ATOM 3364 C CA . LEU B 1 159 ? 22.959 13.868 -25.655 1.00 18.00 159 LEU B CA 1
ATOM 3365 C C . LEU B 1 159 ? 22.621 13.731 -24.169 1.00 18.64 159 LEU B C 1
ATOM 3366 O O . LEU B 1 159 ? 21.590 13.164 -23.866 1.00 20.64 159 LEU B O 1
ATOM 3371 N N . ALA B 1 160 ? 23.465 14.226 -23.277 1.00 19.79 160 ALA B N 1
ATOM 3372 C CA . ALA B 1 160 ? 23.322 14.037 -21.820 1.00 18.20 160 ALA B CA 1
ATOM 3373 C C . ALA B 1 160 ? 24.077 15.156 -21.121 1.00 19.51 160 ALA B C 1
ATOM 3374 O O . ALA B 1 160 ? 25.302 15.196 -21.291 1.00 20.30 160 ALA B O 1
ATOM 3376 N N . GLY B 1 161 ? 23.378 15.996 -20.361 1.00 21.67 161 GLY B N 1
ATOM 3377 C CA . GLY B 1 161 ? 23.968 17.171 -19.683 1.00 22.48 161 GLY B CA 1
ATOM 3378 C C . GLY B 1 161 ? 24.763 16.785 -18.451 1.00 22.91 161 GLY B C 1
ATOM 3379 O O . GLY B 1 161 ? 25.475 17.660 -17.927 1.00 22.84 161 GLY B O 1
ATOM 3380 N N . ASN B 1 162 ? 24.677 15.523 -17.990 1.00 20.86 162 ASN B N 1
ATOM 3381 C CA . ASN B 1 162 ? 25.281 15.084 -16.702 1.00 21.99 162 ASN B CA 1
ATOM 3382 C C . ASN B 1 162 ? 26.140 13.845 -16.936 1.00 20.70 162 ASN B C 1
ATOM 3383 O O . ASN B 1 162 ? 25.964 12.810 -16.282 1.00 21.98 162 ASN B O 1
ATOM 3388 N N . PRO B 1 163 ? 27.121 13.914 -17.858 1.00 21.85 163 PRO B N 1
ATOM 3389 C CA . PRO B 1 163 ? 27.957 12.754 -18.161 1.00 19.69 163 PRO B CA 1
ATOM 3390 C C . PRO B 1 163 ? 28.940 12.495 -17.016 1.00 21.09 163 PRO B C 1
ATOM 3391 O O . PRO B 1 163 ? 29.252 13.417 -16.249 1.00 19.06 163 PRO B O 1
ATOM 3395 N N . LYS B 1 164 ? 29.402 11.260 -16.909 1.00 20.66 164 LYS B N 1
ATOM 3396 C CA . LYS B 1 164 ? 30.435 10.870 -15.925 1.00 22.15 164 LYS B CA 1
ATOM 3397 C C . LYS B 1 164 ? 31.573 10.182 -16.672 1.00 21.44 164 LYS B C 1
ATOM 3398 O O . LYS B 1 164 ? 31.342 9.154 -17.319 1.00 18.54 164 LYS B O 1
ATOM 3404 N N . PHE B 1 165 ? 32.774 10.726 -16.594 1.00 22.68 165 PHE B N 1
ATOM 3405 C CA . PHE B 1 165 ? 33.980 10.048 -17.120 1.00 21.03 165 PHE B CA 1
ATOM 3406 C C . PHE B 1 165 ? 34.565 9.217 -15.981 1.00 22.10 165 PHE B C 1
ATOM 3407 O O . PHE B 1 165 ? 35.029 9.807 -15.005 1.00 22.25 165 PHE B O 1
ATOM 3415 N N . LEU B 1 166 ? 34.529 7.889 -16.101 1.00 20.59 166 LEU B N 1
ATOM 3416 C CA . LEU B 1 166 ? 34.883 6.923 -15.021 1.00 22.18 166 LEU B CA 1
ATOM 3417 C C . LEU B 1 166 ? 36.370 6.564 -15.044 1.00 25.77 166 LEU B C 1
ATOM 3418 O O . LEU B 1 166 ? 36.800 5.848 -14.110 1.00 31.95 166 LEU B O 1
ATOM 3423 N N . GLY B 1 167 ? 37.124 7.014 -16.046 1.00 24.48 167 GLY B N 1
ATOM 3424 C CA . GLY B 1 167 ? 38.577 6.770 -16.092 1.00 22.87 167 GLY B CA 1
ATOM 3425 C C . GLY B 1 167 ? 39.033 6.324 -17.459 1.00 21.78 167 GLY B C 1
ATOM 3426 O O . GLY B 1 167 ? 38.183 6.102 -18.363 1.00 20.53 167 GLY B O 1
ATOM 3427 N N . ALA B 1 168 ? 40.348 6.206 -17.616 1.00 20.51 168 ALA B N 1
ATOM 3428 C CA . ALA B 1 168 ? 41.033 6.011 -18.910 1.00 18.20 168 ALA B CA 1
ATOM 3429 C C . ALA B 1 168 ? 40.940 4.556 -19.372 1.00 18.56 168 ALA B C 1
ATOM 3430 O O . ALA B 1 168 ? 41.178 4.329 -20.537 1.00 21.28 168 ALA B O 1
ATOM 3432 N N . ASP B 1 169 ? 40.586 3.613 -18.519 1.00 19.17 169 ASP B N 1
ATOM 3433 C CA . ASP B 1 169 ? 40.562 2.199 -18.961 1.00 20.53 169 ASP B CA 1
ATOM 3434 C C . ASP B 1 169 ? 39.293 1.991 -19.777 1.00 20.59 169 ASP B C 1
ATOM 3435 O O . ASP B 1 169 ? 38.197 2.171 -19.270 1.00 20.19 169 ASP B O 1
ATOM 3440 N N . PRO B 1 170 ? 39.371 1.618 -21.066 1.00 22.11 170 PRO B N 1
ATOM 3441 C CA . PRO B 1 170 ? 38.161 1.358 -21.843 1.00 20.95 170 PRO B CA 1
ATOM 3442 C C . PRO B 1 170 ? 37.210 0.360 -21.160 1.00 18.72 170 PRO B C 1
ATOM 3443 O O . PRO B 1 170 ? 36.008 0.482 -21.346 1.00 17.87 170 PRO B O 1
ATOM 3447 N N . THR B 1 171 ? 37.735 -0.570 -20.350 1.00 19.81 171 THR B N 1
ATOM 3448 C CA . THR B 1 171 ? 36.925 -1.622 -19.687 1.00 19.55 171 THR B CA 1
ATOM 3449 C C . THR B 1 171 ? 36.296 -1.107 -18.380 1.00 20.16 171 THR B C 1
ATOM 3450 O O . THR B 1 171 ? 35.551 -1.868 -17.783 1.00 21.03 171 THR B O 1
ATOM 3454 N N . ALA B 1 172 ? 36.502 0.144 -17.974 1.00 18.59 172 ALA B N 1
ATOM 3455 C CA . ALA B 1 172 ? 36.019 0.614 -16.661 1.00 21.21 172 ALA B CA 1
ATOM 3456 C C . ALA B 1 172 ? 34.494 0.766 -16.708 1.00 21.70 172 ALA B C 1
ATOM 3457 O O . ALA B 1 172 ? 33.823 0.457 -15.697 1.00 23.17 172 ALA B O 1
ATOM 3459 N N . CYS B 1 173 ? 33.949 1.225 -17.841 1.00 18.96 173 CYS B N 1
ATOM 3460 C CA . CYS B 1 173 ? 32.525 1.618 -17.935 1.00 18.34 173 CYS B CA 1
ATOM 3461 C C . CYS B 1 173 ? 31.632 0.390 -17.722 1.00 18.49 173 CYS B C 1
ATOM 3462 O O . CYS B 1 173 ? 30.647 0.473 -16.914 1.00 19.20 173 CYS B O 1
ATOM 3465 N N . THR B 1 174 ? 31.905 -0.699 -18.427 1.00 18.83 174 THR B N 1
ATOM 3466 C CA . THR B 1 174 ? 30.980 -1.863 -18.523 1.00 19.08 174 THR B CA 1
ATOM 3467 C C . THR B 1 174 ? 30.610 -2.416 -17.141 1.00 19.67 174 THR B C 1
ATOM 3468 O O . THR B 1 174 ? 29.430 -2.638 -16.879 1.00 17.17 174 THR B O 1
ATOM 3472 N N . PRO B 1 175 ? 31.544 -2.784 -16.236 1.00 20.03 175 PRO B N 1
ATOM 3473 C CA . PRO B 1 175 ? 31.122 -3.409 -14.979 1.00 21.46 175 PRO B CA 1
ATOM 3474 C C . PRO B 1 175 ? 30.247 -2.489 -14.127 1.00 19.06 175 PRO B C 1
ATOM 3475 O O . PRO B 1 175 ? 29.285 -2.942 -13.538 1.00 20.17 175 PRO B O 1
ATOM 3479 N N . THR B 1 176 ? 30.581 -1.202 -14.090 1.00 18.85 176 THR B N 1
ATOM 3480 C CA . THR B 1 176 ? 29.813 -0.182 -13.349 1.00 18.53 176 THR B CA 1
ATOM 3481 C C . THR B 1 176 ? 28.425 -0.037 -13.972 1.00 17.24 176 THR B C 1
ATOM 3482 O O . THR B 1 176 ? 27.434 -0.054 -13.235 1.00 15.13 176 THR B O 1
ATOM 3486 N N . TYR B 1 177 ? 28.369 0.109 -15.290 1.00 17.23 177 TYR B N 1
ATOM 3487 C CA . TYR B 1 177 ? 27.121 0.200 -16.093 1.00 16.75 177 TYR B CA 1
ATOM 3488 C C . TYR B 1 177 ? 26.239 -0.999 -15.783 1.00 16.78 177 TYR B C 1
ATOM 3489 O O . TYR B 1 177 ? 25.060 -0.827 -15.451 1.00 16.64 177 TYR B O 1
ATOM 3498 N N . LEU B 1 178 ? 26.803 -2.200 -15.841 1.00 15.71 178 LEU B N 1
ATOM 3499 C CA . LEU B 1 178 ? 25.992 -3.408 -15.609 1.00 16.48 178 LEU B CA 1
ATOM 3500 C C . LEU B 1 178 ? 25.547 -3.495 -14.137 1.00 15.38 178 LEU B C 1
ATOM 3501 O O . LEU B 1 178 ? 24.379 -3.912 -13.881 1.00 16.15 178 LEU B O 1
ATOM 3506 N N . ALA B 1 179 ? 26.386 -3.066 -13.194 1.00 14.37 179 ALA B N 1
ATOM 3507 C CA . ALA B 1 179 ? 26.072 -3.077 -11.744 1.00 15.36 179 ALA B CA 1
ATOM 3508 C C . ALA B 1 179 ? 24.916 -2.098 -11.477 1.00 14.09 179 ALA B C 1
ATOM 3509 O O . ALA B 1 179 ? 23.975 -2.450 -10.770 1.00 13.40 179 ALA B O 1
ATOM 3511 N N . LEU B 1 180 ? 24.973 -0.891 -12.047 1.00 15.53 180 LEU B N 1
ATOM 3512 C CA . LEU B 1 180 ? 23.873 0.095 -11.883 1.00 15.75 180 LEU B CA 1
ATOM 3513 C C . LEU B 1 180 ? 22.558 -0.416 -12.487 1.00 14.95 180 LEU B C 1
ATOM 3514 O O . LEU B 1 180 ? 21.495 -0.205 -11.880 1.00 14.85 180 LEU B O 1
ATOM 3519 N N . TYR B 1 181 ? 22.589 -1.138 -13.605 1.00 15.21 181 TYR B N 1
ATOM 3520 C CA . TYR B 1 181 ? 21.362 -1.691 -14.216 1.00 16.01 181 TYR B CA 1
ATOM 3521 C C . TYR B 1 181 ? 20.919 -2.949 -13.473 1.00 15.00 181 TYR B C 1
ATOM 3522 O O . TYR B 1 181 ? 19.721 -3.193 -13.445 1.00 14.89 181 TYR B O 1
ATOM 3531 N N . ALA B 1 182 ? 21.836 -3.666 -12.823 1.00 15.61 182 ALA B N 1
ATOM 3532 C CA . ALA B 1 182 ? 21.428 -4.775 -11.933 1.00 15.70 182 ALA B CA 1
ATOM 3533 C C . ALA B 1 182 ? 20.563 -4.194 -10.805 1.00 16.03 182 ALA B C 1
ATOM 3534 O O . ALA B 1 182 ? 19.473 -4.707 -10.541 1.00 16.92 182 ALA B O 1
ATOM 3536 N N . PHE B 1 183 ? 21.007 -3.079 -10.222 1.00 15.39 183 PHE B N 1
ATOM 3537 C CA . PHE B 1 183 ? 20.269 -2.336 -9.192 1.00 14.99 183 PHE B CA 1
ATOM 3538 C C . PHE B 1 183 ? 18.943 -1.856 -9.782 1.00 15.08 183 PHE B C 1
ATOM 3539 O O . PHE B 1 183 ? 17.883 -2.109 -9.224 1.00 13.48 183 PHE B O 1
ATOM 3547 N N . TYR B 1 184 ? 19.002 -1.130 -10.898 1.00 14.62 184 TYR B N 1
ATOM 3548 C CA . TYR B 1 184 ? 17.801 -0.467 -11.468 1.00 15.87 184 TYR B CA 1
ATOM 3549 C C . TYR B 1 184 ? 16.693 -1.478 -11.752 1.00 14.80 184 TYR B C 1
ATOM 3550 O O . TYR B 1 184 ? 15.561 -1.266 -11.284 1.00 14.93 184 TYR B O 1
ATOM 3559 N N . PHE B 1 185 ? 16.994 -2.578 -12.447 1.00 16.73 185 PHE B N 1
ATOM 3560 C CA . PHE B 1 185 ? 15.923 -3.496 -12.903 1.00 16.70 185 PHE B CA 1
ATOM 3561 C C . PHE B 1 185 ? 15.498 -4.435 -11.768 1.00 17.21 185 PHE B C 1
ATOM 3562 O O . PHE B 1 185 ? 14.280 -4.775 -11.703 1.00 17.36 185 PHE B O 1
ATOM 3570 N N . GLY B 1 186 ? 16.409 -4.817 -10.877 1.00 16.59 186 GLY B N 1
ATOM 3571 C CA . GLY B 1 186 ? 16.005 -5.517 -9.646 1.00 16.39 186 GLY B CA 1
ATOM 3572 C C . GLY B 1 186 ? 15.030 -4.675 -8.841 1.00 15.26 186 GLY B C 1
ATOM 3573 O O . GLY B 1 186 ? 14.026 -5.215 -8.350 1.00 17.06 186 GLY B O 1
ATOM 3574 N N . ALA B 1 187 ? 15.294 -3.365 -8.741 1.00 15.00 187 ALA B N 1
ATOM 3575 C CA . ALA B 1 187 ? 14.438 -2.413 -8.017 1.00 15.06 187 ALA B CA 1
ATOM 3576 C C . ALA B 1 187 ? 13.109 -2.207 -8.752 1.00 14.65 187 ALA B C 1
ATOM 3577 O O . ALA B 1 187 ? 12.080 -2.071 -8.090 1.00 13.83 187 ALA B O 1
ATOM 3579 N N . PHE B 1 188 ? 13.131 -2.162 -10.073 1.00 14.78 188 PHE B N 1
ATOM 3580 C CA . PHE B 1 188 ? 11.918 -1.943 -10.883 1.00 15.53 188 PHE B CA 1
ATOM 3581 C C . PHE B 1 188 ? 11.024 -3.175 -10.744 1.00 15.49 188 PHE B C 1
ATOM 3582 O O . PHE B 1 188 ? 9.811 -3.009 -10.568 1.00 15.91 188 PHE B O 1
ATOM 3590 N N . ALA B 1 189 ? 11.608 -4.372 -10.758 1.00 16.63 189 ALA B N 1
ATOM 3591 C CA . ALA B 1 189 ? 10.825 -5.607 -10.559 1.00 15.21 189 ALA B CA 1
ATOM 3592 C C . ALA B 1 189 ? 10.201 -5.590 -9.149 1.00 15.91 189 ALA B C 1
ATOM 3593 O O . ALA B 1 189 ? 9.011 -5.986 -8.998 1.00 16.44 189 ALA B O 1
ATOM 3595 N N . ALA B 1 190 ? 10.961 -5.159 -8.147 1.00 14.29 190 ALA B N 1
ATOM 3596 C CA . ALA B 1 190 ? 10.454 -5.034 -6.758 1.00 15.63 190 ALA B CA 1
ATOM 3597 C C . ALA B 1 190 ? 9.264 -4.074 -6.765 1.00 14.42 190 ALA B C 1
ATOM 3598 O O . ALA B 1 190 ? 8.292 -4.335 -6.077 1.00 14.06 190 ALA B O 1
ATOM 3600 N N . TRP B 1 191 ? 9.380 -2.933 -7.454 1.00 15.38 191 TRP B N 1
ATOM 3601 C CA . TRP B 1 191 ? 8.278 -1.943 -7.499 1.00 16.69 191 TRP B CA 1
ATOM 3602 C C . TRP B 1 191 ? 7.014 -2.592 -8.085 1.00 17.33 191 TRP B C 1
ATOM 3603 O O . TRP B 1 191 ? 5.917 -2.435 -7.499 1.00 16.77 191 TRP B O 1
ATOM 3614 N N . LEU B 1 192 ? 7.153 -3.307 -9.200 1.00 17.54 192 LEU B N 1
ATOM 3615 C CA . LEU B 1 192 ? 6.027 -4.017 -9.854 1.00 19.23 192 LEU B CA 1
ATOM 3616 C C . LEU B 1 192 ? 5.432 -5.014 -8.864 1.00 19.24 192 LEU B C 1
ATOM 3617 O O . LEU B 1 192 ? 4.199 -5.088 -8.775 1.00 16.59 192 LEU B O 1
ATOM 3622 N N . GLU B 1 193 ? 6.281 -5.773 -8.185 1.00 19.25 193 GLU B N 1
ATOM 3623 C CA . GLU B 1 193 ? 5.844 -6.789 -7.192 1.00 19.34 193 GLU B CA 1
ATOM 3624 C C . GLU B 1 193 ? 4.970 -6.127 -6.104 1.00 18.83 193 GLU B C 1
ATOM 3625 O O . GLU B 1 193 ? 3.901 -6.658 -5.783 1.00 17.57 193 GLU B O 1
ATOM 3631 N N . GLY B 1 194 ? 5.380 -4.959 -5.598 1.00 17.16 194 GLY B N 1
ATOM 3632 C CA . GLY B 1 194 ? 4.588 -4.155 -4.649 1.00 17.95 194 GLY B CA 1
ATOM 3633 C C . GLY B 1 194 ? 3.313 -3.591 -5.266 1.00 18.29 194 GLY B C 1
ATOM 3634 O O . GLY B 1 194 ? 2.251 -3.636 -4.610 1.00 17.74 194 GLY B O 1
ATOM 3635 N N . ALA B 1 195 ? 3.395 -3.054 -6.482 1.00 18.66 195 ALA B N 1
ATOM 3636 C CA . ALA B 1 195 ? 2.244 -2.433 -7.165 1.00 18.19 195 ALA B CA 1
ATOM 3637 C C . ALA B 1 195 ? 1.177 -3.510 -7.363 1.00 17.94 195 ALA B C 1
ATOM 3638 O O . ALA B 1 195 ? -0.018 -3.213 -7.162 1.00 18.86 195 ALA B O 1
ATOM 3640 N N . VAL B 1 196 ? 1.594 -4.738 -7.661 1.00 18.23 196 VAL B N 1
ATOM 3641 C CA . VAL B 1 196 ? 0.640 -5.861 -7.855 1.00 19.24 196 VAL B CA 1
ATOM 3642 C C . VAL B 1 196 ? -0.015 -6.194 -6.510 1.00 20.53 196 VAL B C 1
ATOM 3643 O O . VAL B 1 196 ? -1.265 -6.284 -6.469 1.00 20.28 196 VAL B O 1
ATOM 3647 N N . LEU B 1 197 ? 0.762 -6.323 -5.433 1.00 18.95 197 LEU B N 1
ATOM 3648 C CA . LEU B 1 197 ? 0.170 -6.575 -4.090 1.00 19.07 197 LEU B CA 1
ATOM 3649 C C . LEU B 1 197 ? -0.829 -5.462 -3.764 1.00 18.58 197 LEU B C 1
ATOM 3650 O O . LEU B 1 197 ? -1.963 -5.764 -3.331 1.00 17.86 197 LEU B O 1
ATOM 3655 N N . ALA B 1 198 ? -0.463 -4.203 -3.966 1.00 16.98 198 ALA B N 1
ATOM 3656 C CA . ALA B 1 198 ? -1.350 -3.068 -3.618 1.00 18.94 198 ALA B CA 1
ATOM 3657 C C . ALA B 1 198 ? -2.664 -3.185 -4.397 1.00 19.35 198 ALA B C 1
ATOM 3658 O O . ALA B 1 198 ? -3.752 -3.069 -3.807 1.00 18.49 198 ALA B O 1
ATOM 3660 N N . SER B 1 199 ? -2.546 -3.443 -5.698 1.00 21.21 199 SER B N 1
ATOM 3661 C CA . SER B 1 199 ? -3.683 -3.601 -6.623 1.00 22.22 199 SER B CA 1
ATOM 3662 C C . SER B 1 199 ? -4.607 -4.714 -6.117 1.00 22.06 199 SER B C 1
ATOM 3663 O O . SER B 1 199 ? -5.840 -4.497 -6.152 1.00 23.01 199 SER B O 1
ATOM 3666 N N . CYS B 1 200 ? -4.055 -5.848 -5.655 1.00 23.17 200 CYS B N 1
ATOM 3667 C CA . CYS B 1 200 ? -4.833 -6.992 -5.124 1.00 23.19 200 CYS B CA 1
ATOM 3668 C C . CYS B 1 200 ? -5.632 -6.565 -3.882 1.00 24.94 200 CYS B C 1
ATOM 3669 O O . CYS B 1 200 ? -6.665 -7.196 -3.596 1.00 25.27 200 CYS B O 1
ATOM 3672 N N . ALA B 1 201 ? -5.222 -5.489 -3.205 1.00 22.72 201 ALA B N 1
ATOM 3673 C CA . ALA B 1 201 ? -5.885 -4.966 -1.999 1.00 22.28 201 ALA B CA 1
ATOM 3674 C C . ALA B 1 201 ? -6.749 -3.752 -2.361 1.00 23.12 201 ALA B C 1
ATOM 3675 O O . ALA B 1 201 ? -7.261 -3.106 -1.437 1.00 23.61 201 ALA B O 1
ATOM 3677 N N . GLY B 1 202 ? -6.935 -3.479 -3.651 1.00 22.68 202 GLY B N 1
ATOM 3678 C CA . GLY B 1 202 ? -7.836 -2.430 -4.158 1.00 23.23 202 GLY B CA 1
ATOM 3679 C C . GLY B 1 202 ? -7.174 -1.080 -4.164 1.00 24.83 202 GLY B C 1
ATOM 3680 O O . GLY B 1 202 ? -7.892 -0.075 -4.337 1.00 23.29 202 GLY B O 1
ATOM 3681 N N . VAL B 1 203 ? -5.839 -1.041 -4.027 1.00 23.27 203 VAL B N 1
ATOM 3682 C CA . VAL B 1 203 ? -5.086 0.227 -4.144 1.00 23.27 203 VAL B CA 1
ATOM 3683 C C . VAL B 1 203 ? -4.731 0.381 -5.623 1.00 23.67 203 VAL B C 1
ATOM 3684 O O . VAL B 1 203 ? -4.008 -0.482 -6.142 1.00 25.67 203 VAL B O 1
ATOM 3688 N N . SER B 1 204 ? -5.223 1.438 -6.267 1.00 21.28 204 SER B N 1
ATOM 3689 C CA . SER B 1 204 ? -4.963 1.691 -7.705 1.00 21.56 204 SER B CA 1
ATOM 3690 C C . SER B 1 204 ? -3.462 1.917 -7.914 1.00 21.91 204 SER B C 1
ATOM 3691 O O . SER B 1 204 ? -2.794 2.410 -6.998 1.00 20.10 204 SER B O 1
ATOM 3694 N N . VAL B 1 205 ? -2.981 1.619 -9.114 1.00 22.34 205 VAL B N 1
ATOM 3695 C CA . VAL B 1 205 ? -1.560 1.818 -9.477 1.00 21.13 205 VAL B CA 1
ATOM 3696 C C . VAL B 1 205 ? -1.255 3.314 -9.353 1.00 21.25 205 VAL B C 1
ATOM 3697 O O . VAL B 1 205 ? -0.156 3.617 -8.914 1.00 21.13 205 VAL B O 1
ATOM 3701 N N . GLN B 1 206 ? -2.204 4.207 -9.649 1.00 21.57 206 GLN B N 1
ATOM 3702 C CA . GLN B 1 206 ? -1.964 5.666 -9.488 1.00 23.26 206 GLN B CA 1
ATOM 3703 C C . GLN B 1 206 ? -1.798 5.984 -8.000 1.00 23.89 206 GLN B C 1
ATOM 3704 O O . GLN B 1 206 ? -0.936 6.836 -7.670 1.00 23.81 206 GLN B O 1
ATOM 3710 N N . ASP B 1 207 ? -2.573 5.338 -7.126 1.00 23.65 207 ASP B N 1
ATOM 3711 C CA . ASP B 1 207 ? -2.466 5.573 -5.664 1.00 22.83 207 ASP B CA 1
ATOM 3712 C C . ASP B 1 207 ? -1.133 4.986 -5.171 1.00 21.30 207 ASP B C 1
ATOM 3713 O O . ASP B 1 207 ? -0.475 5.622 -4.373 1.00 21.11 207 ASP B O 1
ATOM 3718 N N . PHE B 1 208 ? -0.713 3.827 -5.667 1.00 21.93 208 PHE B N 1
ATOM 3719 C CA . PHE B 1 208 ? 0.602 3.245 -5.284 1.00 20.78 208 PHE B CA 1
ATOM 3720 C C . PHE B 1 208 ? 1.748 4.121 -5.805 1.00 19.98 208 PHE B C 1
ATOM 3721 O O . PHE B 1 208 ? 2.723 4.324 -5.081 1.00 20.82 208 PHE B O 1
ATOM 3729 N N . LYS B 1 209 ? 1.629 4.664 -7.021 1.00 20.29 209 LYS B N 1
ATOM 3730 C CA . LYS B 1 209 ? 2.586 5.674 -7.563 1.00 20.99 209 LYS B CA 1
ATOM 3731 C C . LYS B 1 209 ? 2.695 6.866 -6.594 1.00 21.78 209 LYS B C 1
ATOM 3732 O O . LYS B 1 209 ? 3.820 7.362 -6.367 1.00 19.69 209 LYS B O 1
ATOM 3738 N N . ALA B 1 210 ? 1.572 7.356 -6.060 1.00 21.38 210 ALA B N 1
ATOM 3739 C CA . ALA B 1 210 ? 1.574 8.551 -5.183 1.00 21.72 210 ALA B CA 1
ATOM 3740 C C . ALA B 1 210 ? 2.300 8.248 -3.861 1.00 20.83 210 ALA B C 1
ATOM 3741 O O . ALA B 1 210 ? 2.895 9.161 -3.303 1.00 20.41 210 ALA B O 1
ATOM 3743 N N . LEU B 1 211 ? 2.287 7.002 -3.394 1.00 18.93 211 LEU B N 1
ATOM 3744 C CA . LEU B 1 211 ? 2.953 6.595 -2.125 1.00 20.26 211 LEU B CA 1
ATOM 3745 C C . LEU B 1 211 ? 4.426 6.198 -2.373 1.00 19.03 211 LEU B C 1
ATOM 3746 O O . LEU B 1 211 ? 5.223 6.176 -1.404 1.00 19.46 211 LEU B O 1
ATOM 3751 N N . SER B 1 212 ? 4.791 5.873 -3.606 1.00 19.25 212 SER B N 1
ATOM 3752 C CA . SER B 1 212 ? 6.114 5.274 -3.909 1.00 18.02 212 SER B CA 1
ATOM 3753 C C . SER B 1 212 ? 7.250 6.181 -3.441 1.00 17.37 212 SER B C 1
ATOM 3754 O O . SER B 1 212 ? 8.245 5.684 -2.942 1.00 17.13 212 SER B O 1
ATOM 3757 N N . PRO B 1 213 ? 7.181 7.531 -3.553 1.00 16.33 213 PRO B N 1
ATOM 3758 C CA . PRO B 1 213 ? 8.273 8.370 -3.094 1.00 17.34 213 PRO B CA 1
ATOM 3759 C C . PRO B 1 213 ? 8.689 8.208 -1.636 1.00 16.63 213 PRO B C 1
ATOM 3760 O O . PRO B 1 213 ? 9.790 8.526 -1.308 1.00 17.72 213 PRO B O 1
ATOM 3764 N N . ILE B 1 214 ? 7.762 7.806 -0.783 1.00 17.61 214 ILE B N 1
ATOM 3765 C CA . ILE B 1 214 ? 8.072 7.499 0.637 1.00 18.13 214 ILE B CA 1
ATOM 3766 C C . ILE B 1 214 ? 9.236 6.516 0.620 1.00 18.10 214 ILE B C 1
ATOM 3767 O O . ILE B 1 214 ? 10.191 6.704 1.379 1.00 18.16 214 ILE B O 1
ATOM 3772 N N . MET B 1 215 ? 9.114 5.469 -0.186 1.00 17.55 215 MET B N 1
ATOM 3773 C CA . MET B 1 215 ? 10.105 4.374 -0.178 1.00 17.58 215 MET B CA 1
ATOM 3774 C C . MET B 1 215 ? 11.316 4.732 -1.060 1.00 17.46 215 MET B C 1
ATOM 3775 O O . MET B 1 215 ? 12.388 4.307 -0.735 1.00 16.76 215 MET B O 1
ATOM 3780 N N A SER B 1 216 ? 11.151 5.510 -2.134 0.50 19.42 216 SER B N 1
ATOM 3781 N N B SER B 1 216 ? 11.158 5.491 -2.146 0.50 18.62 216 SER B N 1
ATOM 3782 C CA A SER B 1 216 ? 12.286 5.998 -2.967 0.50 20.53 216 SER B CA 1
ATOM 3783 C CA B SER B 1 216 ? 12.324 5.925 -2.959 0.50 19.22 216 SER B CA 1
ATOM 3784 C C A SER B 1 216 ? 13.178 6.892 -2.096 0.50 20.43 216 SER B C 1
ATOM 3785 C C B SER B 1 216 ? 13.181 6.894 -2.117 0.50 19.69 216 SER B C 1
ATOM 3786 O O A SER B 1 216 ? 14.411 6.713 -2.114 0.50 20.32 216 SER B O 1
ATOM 3787 O O B SER B 1 216 ? 14.414 6.745 -2.162 0.50 19.63 216 SER B O 1
ATOM 3792 N N . ASP B 1 217 ? 12.569 7.797 -1.332 1.00 20.87 217 ASP B N 1
ATOM 3793 C CA . ASP B 1 217 ? 13.307 8.665 -0.377 1.00 22.06 217 ASP B CA 1
ATOM 3794 C C . ASP B 1 217 ? 13.994 7.778 0.670 1.00 21.62 217 ASP B C 1
ATOM 3795 O O . ASP B 1 217 ? 15.183 7.978 0.950 1.00 20.72 217 ASP B O 1
ATOM 3800 N N . MET B 1 218 ? 13.276 6.825 1.243 1.00 19.42 218 MET B N 1
ATOM 3801 C CA . MET B 1 218 ? 13.890 5.916 2.249 1.00 19.18 218 MET B CA 1
ATOM 3802 C C . MET B 1 218 ? 15.076 5.183 1.612 1.00 18.76 218 MET B C 1
ATOM 3803 O O . MET B 1 218 ? 16.099 5.031 2.298 1.00 17.42 218 MET B O 1
ATOM 3808 N N . LEU B 1 219 ? 14.972 4.774 0.348 1.00 17.28 219 LEU B N 1
ATOM 3809 C CA . LEU B 1 219 ? 16.034 3.988 -0.330 1.00 19.44 219 LEU B CA 1
ATOM 3810 C C . LEU B 1 219 ? 17.242 4.892 -0.613 1.00 18.05 219 LEU B C 1
ATOM 3811 O O . LEU B 1 219 ? 18.384 4.461 -0.423 1.00 17.94 219 LEU B O 1
ATOM 3816 N N . VAL B 1 220 ? 17.021 6.127 -1.051 1.00 19.57 220 VAL B N 1
ATOM 3817 C CA . VAL B 1 220 ? 18.141 7.096 -1.218 1.00 18.96 220 VAL B CA 1
ATOM 3818 C C . VAL B 1 220 ? 18.933 7.147 0.093 1.00 17.22 220 VAL B C 1
ATOM 3819 O O . VAL B 1 220 ? 20.177 7.048 0.040 1.00 17.69 220 VAL B O 1
ATOM 3823 N N . ASP B 1 221 ? 18.256 7.301 1.232 1.00 17.91 221 ASP B N 1
ATOM 3824 C CA . ASP B 1 221 ? 18.892 7.427 2.571 1.00 19.82 221 ASP B CA 1
ATOM 3825 C C . ASP B 1 221 ? 19.518 6.080 2.954 1.00 19.01 221 ASP B C 1
ATOM 3826 O O . ASP B 1 221 ? 20.654 6.072 3.478 1.00 19.30 221 ASP B O 1
ATOM 3831 N N . GLY B 1 222 ? 18.801 4.980 2.708 1.00 16.79 222 GLY B N 1
ATOM 3832 C CA . GLY B 1 222 ? 19.282 3.619 3.049 1.00 16.79 222 GLY B CA 1
ATOM 3833 C C . GLY B 1 222 ? 20.565 3.250 2.308 1.00 17.00 222 GLY B C 1
ATOM 3834 O O . GLY B 1 222 ? 21.408 2.532 2.877 1.00 16.60 222 GLY B O 1
ATOM 3835 N N . ILE B 1 223 ? 20.691 3.659 1.048 1.00 17.19 223 ILE B N 1
ATOM 3836 C CA . ILE B 1 223 ? 21.911 3.396 0.234 1.00 18.01 223 ILE B CA 1
ATOM 3837 C C . ILE B 1 223 ? 23.069 4.181 0.866 1.00 19.74 223 ILE B C 1
ATOM 3838 O O . ILE B 1 223 ? 24.115 3.607 1.102 1.00 19.87 223 ILE B O 1
ATOM 3843 N N . LYS B 1 224 ? 22.870 5.458 1.147 1.00 18.54 224 LYS B N 1
ATOM 3844 C CA . LYS B 1 224 ? 23.909 6.281 1.829 1.00 20.77 224 LYS B CA 1
ATOM 3845 C C . LYS B 1 224 ? 24.356 5.607 3.130 1.00 19.37 224 LYS B C 1
ATOM 3846 O O . LYS B 1 224 ? 25.576 5.407 3.338 1.00 17.92 224 LYS B O 1
ATOM 3852 N N . THR B 1 225 ? 23.387 5.233 3.960 1.00 19.20 225 THR B N 1
ATOM 3853 C CA . THR B 1 225 ? 23.607 4.633 5.286 1.00 18.10 225 THR B CA 1
ATOM 3854 C C . THR B 1 225 ? 24.373 3.324 5.137 1.00 17.66 225 THR B C 1
ATOM 3855 O O . THR B 1 225 ? 25.413 3.124 5.834 1.00 17.52 225 THR B O 1
ATOM 3859 N N . ALA B 1 226 ? 23.876 2.439 4.286 1.00 17.67 226 ALA B N 1
ATOM 3860 C CA . ALA B 1 226 ? 24.474 1.099 4.150 1.00 16.79 226 ALA B CA 1
ATOM 3861 C C . ALA B 1 226 ? 25.882 1.245 3.540 1.00 17.93 226 ALA B C 1
ATOM 3862 O O . ALA B 1 226 ? 26.781 0.527 3.981 1.00 19.04 226 ALA B O 1
ATOM 3864 N N . ALA B 1 227 ? 26.058 2.122 2.538 1.00 17.63 227 ALA B N 1
ATOM 3865 C CA . ALA B 1 227 ? 27.378 2.328 1.888 1.00 18.91 227 ALA B CA 1
ATOM 3866 C C . ALA B 1 227 ? 28.374 2.821 2.932 1.00 18.98 227 ALA B C 1
ATOM 3867 O O . ALA B 1 227 ? 29.511 2.347 2.909 1.00 18.31 227 ALA B O 1
ATOM 3869 N N . ASP B 1 228 ? 27.976 3.765 3.792 1.00 20.68 228 ASP B N 1
ATOM 3870 C CA . ASP B 1 228 ? 28.888 4.302 4.842 1.00 20.82 228 ASP B CA 1
ATOM 3871 C C . ASP B 1 228 ? 29.253 3.189 5.828 1.00 22.98 228 ASP B C 1
ATOM 3872 O O . ASP B 1 228 ? 30.449 3.069 6.191 1.00 22.36 228 ASP B O 1
ATOM 3877 N N . ARG B 1 229 ? 28.299 2.340 6.195 1.00 22.93 229 ARG B N 1
ATOM 3878 C CA . ARG B 1 229 ? 28.563 1.188 7.089 1.00 24.00 229 ARG B CA 1
ATOM 3879 C C . ARG B 1 229 ? 29.487 0.173 6.414 1.00 25.24 229 ARG B C 1
ATOM 3880 O O . ARG B 1 229 ? 30.363 -0.348 7.118 1.00 25.36 229 ARG B O 1
ATOM 3888 N N . ILE B 1 230 ? 29.272 -0.149 5.136 1.00 23.09 230 ILE B N 1
ATOM 3889 C CA . ILE B 1 230 ? 30.090 -1.161 4.397 1.00 23.31 230 ILE B CA 1
ATOM 3890 C C . ILE B 1 230 ? 31.522 -0.620 4.279 1.00 25.14 230 ILE B C 1
ATOM 3891 O O . ILE B 1 230 ? 32.453 -1.371 4.528 1.00 22.95 230 ILE B O 1
ATOM 3896 N N . ALA B 1 231 ? 31.675 0.671 3.987 1.00 25.67 231 ALA B N 1
ATOM 3897 C CA . ALA B 1 231 ? 32.988 1.346 3.891 1.00 26.64 231 ALA B CA 1
ATOM 3898 C C . ALA B 1 231 ? 33.730 1.186 5.222 1.00 29.53 231 ALA B C 1
ATOM 3899 O O . ALA B 1 231 ? 34.951 0.969 5.172 1.00 27.22 231 ALA B O 1
ATOM 3901 N N . ALA B 1 232 ? 33.019 1.324 6.353 1.00 27.70 232 ALA B N 1
ATOM 3902 C CA . ALA B 1 232 ? 33.591 1.315 7.718 1.00 28.40 232 ALA B CA 1
ATOM 3903 C C . ALA B 1 232 ? 33.610 -0.110 8.291 1.00 29.02 232 ALA B C 1
ATOM 3904 O O . ALA B 1 232 ? 34.136 -0.279 9.386 1.00 33.31 232 ALA B O 1
ATOM 3906 N N . SER B 1 233 ? 33.083 -1.100 7.568 1.00 30.25 233 SER B N 1
ATOM 3907 C CA . SER B 1 233 ? 32.792 -2.448 8.109 1.00 33.01 233 SER B CA 1
ATOM 3908 C C . SER B 1 233 ? 32.117 -2.321 9.490 1.00 32.95 233 SER B C 1
ATOM 3909 O O . SER B 1 233 ? 32.484 -3.047 10.426 1.00 36.04 233 SER B O 1
ATOM 3912 N N . ASP B 1 234 ? 31.171 -1.389 9.627 1.00 30.03 234 ASP B N 1
ATOM 3913 C CA . ASP B 1 234 ? 30.488 -1.060 10.904 1.00 28.99 234 ASP B CA 1
ATOM 3914 C C . ASP B 1 234 ? 29.030 -1.512 10.814 1.00 27.39 234 ASP B C 1
ATOM 3915 O O . ASP B 1 234 ? 28.185 -0.732 10.323 1.00 21.33 234 ASP B O 1
ATOM 3920 N N . TYR B 1 235 ? 28.743 -2.721 11.283 1.00 24.06 235 TYR B N 1
ATOM 3921 C CA . TYR B 1 235 ? 27.439 -3.391 11.110 1.00 25.81 235 TYR B CA 1
ATOM 3922 C C . TYR B 1 235 ? 26.692 -3.494 12.440 1.00 27.14 235 TYR B C 1
ATOM 3923 O O . TYR B 1 235 ? 25.865 -4.391 12.539 1.00 24.61 235 TYR B O 1
ATOM 3932 N N . SER B 1 236 ? 26.958 -2.607 13.404 1.00 26.58 236 SER B N 1
ATOM 3933 C CA . SER B 1 236 ? 26.227 -2.554 14.701 1.00 30.07 236 SER B CA 1
ATOM 3934 C C . SER B 1 236 ? 24.718 -2.470 14.422 1.00 31.08 236 SER B C 1
ATOM 3935 O O . SER B 1 236 ? 24.317 -1.688 13.537 1.00 33.91 236 SER B O 1
ATOM 3938 N N . GLY B 1 237 ? 23.918 -3.233 15.165 1.00 30.97 237 GLY B N 1
ATOM 3939 C CA . GLY B 1 237 ? 22.511 -3.519 14.837 1.00 30.79 237 GLY B CA 1
ATOM 3940 C C . GLY B 1 237 ? 21.520 -2.662 15.598 1.00 26.78 237 GLY B C 1
ATOM 3941 O O . GLY B 1 237 ? 20.360 -3.053 15.632 1.00 25.37 237 GLY B O 1
ATOM 3942 N N . GLU B 1 238 ? 21.898 -1.484 16.096 1.00 27.52 238 GLU B N 1
ATOM 3943 C CA . GLU B 1 238 ? 20.989 -0.684 16.963 1.00 28.25 238 GLU B CA 1
ATOM 3944 C C . GLU B 1 238 ? 19.800 -0.101 16.177 1.00 27.02 238 GLU B C 1
ATOM 3945 O O . GLU B 1 238 ? 18.781 0.251 16.832 1.00 27.02 238 GLU B O 1
ATOM 3951 N N . GLN B 1 239 ? 19.874 0.027 14.850 1.00 25.32 239 GLN B N 1
ATOM 3952 C CA . GLN B 1 239 ? 18.753 0.595 14.051 1.00 24.31 239 GLN B CA 1
ATOM 3953 C C . GLN B 1 239 ? 17.711 -0.500 13.809 1.00 23.72 239 GLN B C 1
ATOM 3954 O O . GLN B 1 239 ? 16.488 -0.272 14.051 1.00 23.46 239 GLN B O 1
ATOM 3960 N N . ALA B 1 240 ? 18.177 -1.672 13.402 1.00 22.59 240 ALA B N 1
ATOM 3961 C CA . ALA B 1 240 ? 17.324 -2.845 13.140 1.00 23.16 240 ALA B CA 1
ATOM 3962 C C . ALA B 1 240 ? 18.234 -4.031 12.859 1.00 23.37 240 ALA B C 1
ATOM 3963 O O . ALA B 1 240 ? 19.242 -3.833 12.156 1.00 26.15 240 ALA B O 1
ATOM 3965 N N . SER B 1 241 ? 17.896 -5.210 13.358 1.00 20.64 241 SER B N 1
ATOM 3966 C CA . SER B 1 241 ? 18.703 -6.417 13.097 1.00 18.67 241 SER B CA 1
ATOM 3967 C C . SER B 1 241 ? 18.263 -7.080 11.793 1.00 17.65 241 SER B C 1
ATOM 3968 O O . SER B 1 241 ? 17.090 -7.016 11.425 1.00 18.64 241 SER B O 1
ATOM 3971 N N . VAL B 1 242 ? 19.172 -7.809 11.169 1.00 17.21 242 VAL B N 1
ATOM 3972 C CA . VAL B 1 242 ? 18.788 -8.771 10.098 1.00 17.91 242 VAL B CA 1
ATOM 3973 C C . VAL B 1 242 ? 17.596 -9.627 10.582 1.00 19.21 242 VAL B C 1
ATOM 3974 O O . VAL B 1 242 ? 16.654 -9.838 9.805 1.00 16.90 242 VAL B O 1
ATOM 3978 N N . ASP B 1 243 ? 17.612 -10.135 11.818 1.00 20.16 243 ASP B N 1
ATOM 3979 C CA . ASP B 1 243 ? 16.567 -11.088 12.278 1.00 20.96 243 ASP B CA 1
ATOM 3980 C C . ASP B 1 243 ? 15.183 -10.410 12.235 1.00 20.27 243 ASP B C 1
ATOM 3981 O O . ASP B 1 243 ? 14.211 -11.027 11.835 1.00 18.30 243 ASP B O 1
ATOM 3986 N N . VAL B 1 244 ? 15.099 -9.134 12.600 1.00 18.77 244 VAL B N 1
ATOM 3987 C CA . VAL B 1 244 ? 13.814 -8.386 12.591 1.00 20.62 244 VAL B CA 1
ATOM 3988 C C . VAL B 1 244 ? 13.413 -8.112 11.132 1.00 18.54 244 VAL B C 1
ATOM 3989 O O . VAL B 1 244 ? 12.211 -8.273 10.803 1.00 18.16 244 VAL B O 1
ATOM 3993 N N . HIS B 1 245 ? 14.362 -7.782 10.251 1.00 16.75 245 HIS B N 1
ATOM 3994 C CA . HIS B 1 245 ? 14.105 -7.652 8.795 1.00 16.36 245 HIS B CA 1
ATOM 3995 C C . HIS B 1 245 ? 13.491 -8.956 8.271 1.00 16.43 245 HIS B C 1
ATOM 3996 O O . HIS B 1 245 ? 12.497 -8.909 7.522 1.00 17.92 245 HIS B O 1
ATOM 4003 N N . VAL B 1 246 ? 14.021 -10.092 8.701 1.00 15.87 246 VAL B N 1
ATOM 4004 C CA . VAL B 1 246 ? 13.523 -11.388 8.170 1.00 16.25 246 VAL B CA 1
ATOM 4005 C C . VAL B 1 246 ? 12.083 -11.582 8.665 1.00 18.02 246 VAL B C 1
ATOM 4006 O O . VAL B 1 246 ? 11.201 -11.949 7.847 1.00 19.56 246 VAL B O 1
ATOM 4010 N N . ALA B 1 247 ? 11.835 -11.370 9.960 1.00 18.25 247 ALA B N 1
ATOM 4011 C CA . ALA B 1 247 ? 10.504 -11.615 10.554 1.00 17.91 247 ALA B CA 1
ATOM 4012 C C . ALA B 1 247 ? 9.488 -10.743 9.823 1.00 18.52 247 ALA B C 1
ATOM 4013 O O . ALA B 1 247 ? 8.419 -11.212 9.532 1.00 17.67 247 ALA B O 1
ATOM 4015 N N . GLY B 1 248 ? 9.829 -9.484 9.566 1.00 18.24 248 GLY B N 1
ATOM 4016 C CA . GLY B 1 248 ? 8.945 -8.554 8.839 1.00 18.96 248 GLY B CA 1
ATOM 4017 C C . GLY B 1 248 ? 8.706 -8.997 7.406 1.00 18.39 248 GLY B C 1
ATOM 4018 O O . GLY B 1 248 ? 7.549 -8.989 6.969 1.00 16.93 248 GLY B O 1
ATOM 4019 N N . GLN B 1 249 ? 9.752 -9.374 6.671 1.00 18.58 249 GLN B N 1
ATOM 4020 C CA . GLN B 1 249 ? 9.590 -9.696 5.232 1.00 17.97 249 GLN B CA 1
ATOM 4021 C C . GLN B 1 249 ? 8.892 -11.051 5.084 1.00 18.15 249 GLN B C 1
ATOM 4022 O O . GLN B 1 249 ? 8.343 -11.286 4.009 1.00 19.01 249 GLN B O 1
ATOM 4028 N N . GLU B 1 250 ? 8.882 -11.896 6.114 1.00 18.22 250 GLU B N 1
ATOM 4029 C CA . GLU B 1 250 ? 8.124 -13.162 6.025 1.00 20.48 250 GLU B CA 1
ATOM 4030 C C . GLU B 1 250 ? 6.626 -12.842 6.065 1.00 19.89 250 GLU B C 1
ATOM 4031 O O . GLU B 1 250 ? 5.831 -13.588 5.477 1.00 20.86 250 GLU B O 1
ATOM 4037 N N . VAL B 1 251 ? 6.245 -11.746 6.710 1.00 19.22 251 VAL B N 1
ATOM 4038 C CA . VAL B 1 251 ? 4.845 -11.231 6.681 1.00 19.53 251 VAL B CA 1
ATOM 4039 C C . VAL B 1 251 ? 4.553 -10.688 5.283 1.00 17.55 251 VAL B C 1
ATOM 4040 O O . VAL B 1 251 ? 3.491 -10.963 4.745 1.00 18.14 251 VAL B O 1
ATOM 4044 N N . VAL B 1 252 ? 5.470 -9.933 4.690 1.00 17.99 252 VAL B N 1
ATOM 4045 C CA . VAL B 1 252 ? 5.307 -9.438 3.292 1.00 17.70 252 VAL B CA 1
ATOM 4046 C C . VAL B 1 252 ? 5.104 -10.661 2.372 1.00 18.85 252 VAL B C 1
ATOM 4047 O O . VAL B 1 252 ? 4.176 -10.662 1.573 1.00 20.03 252 VAL B O 1
ATOM 4051 N N . LEU B 1 253 ? 5.918 -11.699 2.518 1.00 18.60 253 LEU B N 1
ATOM 4052 C CA . LEU B 1 253 ? 5.799 -12.894 1.655 1.00 20.34 253 LEU B CA 1
ATOM 4053 C C . LEU B 1 253 ? 4.409 -13.505 1.830 1.00 21.15 253 LEU B C 1
ATOM 4054 O O . LEU B 1 253 ? 3.796 -13.902 0.830 1.00 21.17 253 LEU B O 1
ATOM 4059 N N . ASP B 1 254 ? 3.971 -13.651 3.076 1.00 22.58 254 ASP B N 1
ATOM 4060 C CA . ASP B 1 254 ? 2.646 -14.238 3.410 1.00 23.16 254 ASP B CA 1
ATOM 4061 C C . ASP B 1 254 ? 1.553 -13.460 2.664 1.00 22.75 254 ASP B C 1
ATOM 4062 O O . ASP B 1 254 ? 0.669 -14.091 2.056 1.00 23.54 254 ASP B O 1
ATOM 4067 N N . ALA B 1 255 ? 1.605 -12.129 2.705 1.00 20.04 255 ALA B N 1
ATOM 4068 C CA . ALA B 1 255 ? 0.640 -11.248 2.013 1.00 20.28 255 ALA B CA 1
ATOM 4069 C C . ALA B 1 255 ? 0.678 -11.497 0.503 1.00 20.31 255 ALA B C 1
ATOM 4070 O O . ALA B 1 255 ? -0.404 -11.587 -0.109 1.00 20.82 255 ALA B O 1
ATOM 4072 N N . LEU B 1 256 ? 1.860 -11.637 -0.085 1.00 20.53 256 LEU B N 1
ATOM 4073 C CA . LEU B 1 256 ? 1.995 -11.896 -1.544 1.00 20.71 256 LEU B CA 1
ATOM 4074 C C . LEU B 1 256 ? 1.369 -13.253 -1.872 1.00 23.66 256 LEU B C 1
ATOM 4075 O O . LEU B 1 256 ? 0.575 -13.329 -2.832 1.00 22.27 256 LEU B O 1
ATOM 4080 N N . GLN B 1 257 ? 1.686 -14.280 -1.089 1.00 24.92 257 GLN B N 1
ATOM 4081 C CA . GLN B 1 257 ? 1.168 -15.653 -1.328 1.00 28.49 257 GLN B CA 1
ATO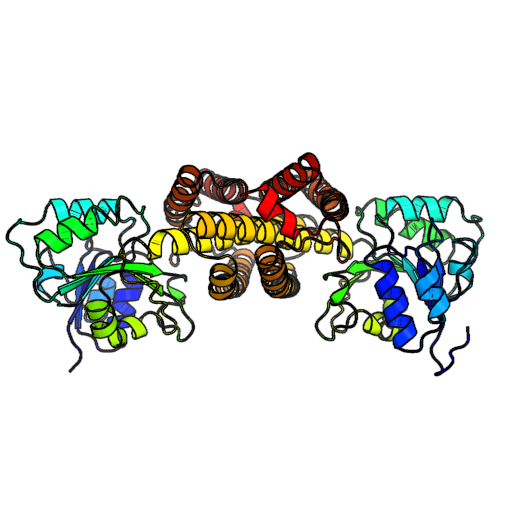M 4082 C C . GLN B 1 257 ? -0.365 -15.644 -1.235 1.00 31.31 257 GLN B C 1
ATOM 4083 O O . GLN B 1 257 ? -1.033 -16.214 -2.136 1.00 35.24 257 GLN B O 1
ATOM 4089 N N . ARG B 1 258 ? -0.929 -14.966 -0.238 1.00 31.38 258 ARG B N 1
ATOM 4090 C CA . ARG B 1 258 ? -2.399 -14.941 -0.039 1.00 33.55 258 ARG B CA 1
ATOM 4091 C C . ARG B 1 258 ? -3.072 -14.122 -1.157 1.00 31.66 258 ARG B C 1
ATOM 4092 O O . ARG B 1 258 ? -4.210 -14.460 -1.492 1.00 32.79 258 ARG B O 1
ATOM 4099 N N . ALA B 1 259 ? -2.399 -13.118 -1.735 1.00 27.65 259 ALA B N 1
ATOM 4100 C CA . ALA B 1 259 ? -2.890 -12.317 -2.884 1.00 28.45 259 ALA B CA 1
ATOM 4101 C C . ALA B 1 259 ? -2.681 -13.067 -4.203 1.00 28.91 259 ALA B C 1
ATOM 4102 O O . ALA B 1 259 ? -3.111 -12.545 -5.243 1.00 26.70 259 ALA B O 1
ATOM 4104 N N . ASN B 1 260 ? -2.009 -14.219 -4.184 1.00 32.37 260 ASN B N 1
ATOM 4105 C CA . ASN B 1 260 ? -1.532 -14.904 -5.415 1.00 35.67 260 ASN B CA 1
ATOM 4106 C C . ASN B 1 260 ? -0.746 -13.932 -6.299 1.00 36.17 260 ASN B C 1
ATOM 4107 O O . ASN B 1 260 ? -0.814 -14.043 -7.542 1.00 41.03 260 ASN B O 1
ATOM 4112 N N . ALA B 1 261 ? -0.029 -12.996 -5.680 1.00 30.82 261 ALA B N 1
ATOM 4113 C CA . ALA B 1 261 ? 0.885 -12.077 -6.374 1.00 28.69 261 ALA B CA 1
ATOM 4114 C C . ALA B 1 261 ? 2.248 -12.763 -6.468 1.00 26.71 261 ALA B C 1
ATOM 4115 O O . ALA B 1 261 ? 2.630 -13.529 -5.596 1.00 25.21 261 ALA B O 1
ATOM 4117 N N . PRO B 1 262 ? 3.028 -12.515 -7.532 1.00 26.50 262 PRO B N 1
ATOM 4118 C CA . PRO B 1 262 ? 4.402 -13.011 -7.607 1.00 24.93 262 PRO B CA 1
ATOM 4119 C C . PRO B 1 262 ? 5.282 -12.406 -6.505 1.00 26.04 262 PRO B C 1
ATOM 4120 O O . PRO B 1 262 ? 5.059 -11.258 -6.101 1.00 24.28 262 PRO B O 1
ATOM 4124 N N . HIS B 1 263 ? 6.290 -13.167 -6.079 1.00 24.95 263 HIS B N 1
ATOM 4125 C CA . HIS B 1 263 ? 7.149 -12.839 -4.919 1.00 23.11 263 HIS B CA 1
ATOM 4126 C C . HIS B 1 263 ? 8.606 -13.234 -5.165 1.00 22.15 263 HIS B C 1
ATOM 4127 O O . HIS B 1 263 ? 9.332 -13.446 -4.177 1.00 22.68 263 HIS B O 1
ATOM 4134 N N . ALA B 1 264 ? 9.055 -13.260 -6.421 1.00 20.49 264 ALA B N 1
ATOM 4135 C CA . ALA B 1 264 ? 10.446 -13.623 -6.777 1.00 19.40 264 ALA B CA 1
ATOM 4136 C C . ALA B 1 264 ? 11.442 -12.591 -6.225 1.00 18.68 264 ALA B C 1
ATOM 4137 O O . ALA B 1 264 ? 12.578 -12.946 -5.845 1.00 17.81 264 ALA B O 1
ATOM 4139 N N . SER B 1 265 ? 11.088 -11.317 -6.255 1.00 17.23 265 SER B N 1
ATOM 4140 C CA . SER B 1 265 ? 11.995 -10.267 -5.754 1.00 18.43 265 SER B CA 1
ATOM 4141 C C . SER B 1 265 ? 12.123 -10.380 -4.225 1.00 17.44 265 SER B C 1
ATOM 4142 O O . SER B 1 265 ? 13.215 -10.245 -3.705 1.00 18.42 265 SER B O 1
ATOM 4145 N N . THR B 1 266 ? 11.019 -10.592 -3.527 1.00 17.53 266 THR B N 1
ATOM 4146 C CA . THR B 1 266 ? 10.995 -10.800 -2.062 1.00 16.88 266 THR B CA 1
ATOM 4147 C C . THR B 1 266 ? 11.774 -12.085 -1.731 1.00 18.02 266 THR B C 1
ATOM 4148 O O . THR B 1 266 ? 12.557 -12.080 -0.770 1.00 18.60 266 THR B O 1
ATOM 4152 N N . ASP B 1 267 ? 11.605 -13.134 -2.525 1.00 20.63 267 ASP B N 1
ATOM 4153 C CA . ASP B 1 267 ? 12.359 -14.398 -2.308 1.00 21.87 267 ASP B CA 1
ATOM 4154 C C . ASP B 1 267 ? 13.865 -14.126 -2.389 1.00 21.11 267 ASP B C 1
ATOM 4155 O O . ASP B 1 267 ? 14.638 -14.671 -1.552 1.00 19.43 267 ASP B O 1
ATOM 4160 N N . ALA B 1 268 ? 14.288 -13.297 -3.341 1.00 21.02 268 ALA B N 1
ATOM 4161 C CA . ALA B 1 268 ? 15.717 -12.953 -3.534 1.00 20.66 268 ALA B CA 1
ATOM 4162 C C . ALA B 1 268 ? 16.248 -12.230 -2.292 1.00 19.15 268 ALA B C 1
ATOM 4163 O O . ALA B 1 268 ? 17.288 -12.624 -1.747 1.00 18.99 268 ALA B O 1
ATOM 4165 N N . TYR B 1 269 ? 15.568 -11.189 -1.838 1.00 20.36 269 TYR B N 1
ATOM 4166 C CA . TYR B 1 269 ? 15.999 -10.432 -0.640 1.00 20.33 269 TYR B CA 1
ATOM 4167 C C . TYR B 1 269 ? 16.049 -11.367 0.573 1.00 20.29 269 TYR B C 1
ATOM 4168 O O . TYR B 1 269 ? 17.020 -11.329 1.329 1.00 20.76 269 TYR B O 1
ATOM 4177 N N . LEU B 1 270 ? 15.041 -12.219 0.753 1.00 20.01 270 LEU B N 1
ATOM 4178 C CA . LEU B 1 270 ? 15.013 -13.125 1.937 1.00 21.58 270 LEU B CA 1
ATOM 4179 C C . LEU B 1 270 ? 16.197 -14.090 1.866 1.00 21.48 270 LEU B C 1
ATOM 4180 O O . LEU B 1 270 ? 16.774 -14.370 2.935 1.00 19.63 270 LEU B O 1
ATOM 4185 N N . SER B 1 271 ? 16.561 -14.560 0.673 1.00 21.89 271 SER B N 1
ATOM 4186 C CA . SER B 1 271 ? 17.717 -15.476 0.497 1.00 22.43 271 SER B CA 1
ATOM 4187 C C . SER B 1 271 ? 18.994 -14.769 0.953 1.00 22.70 271 SER B C 1
ATOM 4188 O O . SER B 1 271 ? 19.846 -15.413 1.575 1.00 21.47 271 SER B O 1
ATOM 4191 N N . TYR B 1 272 ? 19.140 -13.469 0.689 1.00 20.19 272 TYR B N 1
ATOM 4192 C CA . TYR B 1 272 ? 20.344 -12.715 1.090 1.00 19.15 272 TYR B CA 1
ATOM 4193 C C . TYR B 1 272 ? 20.331 -12.526 2.612 1.00 20.62 272 TYR B C 1
ATOM 4194 O O . TYR B 1 272 ? 21.388 -12.660 3.263 1.00 23.97 272 TYR B O 1
ATOM 4203 N N . CYS B 1 273 ? 19.165 -12.220 3.175 1.00 19.16 273 CYS B N 1
ATOM 4204 C CA . CYS B 1 273 ? 18.967 -12.170 4.638 1.00 19.35 273 CYS B CA 1
ATOM 4205 C C . CYS B 1 273 ? 19.403 -13.492 5.265 1.00 20.25 273 CYS B C 1
ATOM 4206 O O . CYS B 1 273 ? 20.118 -13.450 6.260 1.00 20.49 273 CYS B O 1
ATOM 4209 N N . ARG B 1 274 ? 18.970 -14.616 4.698 1.00 21.98 274 ARG B N 1
ATOM 4210 C CA . ARG B 1 274 ? 19.253 -15.954 5.282 1.00 24.98 274 ARG B CA 1
ATOM 4211 C C . ARG B 1 274 ? 20.748 -16.255 5.155 1.00 23.62 274 ARG B C 1
ATOM 4212 O O . ARG B 1 274 ? 21.319 -16.781 6.112 1.00 25.21 274 ARG B O 1
ATOM 4220 N N . MET B 1 275 ? 21.383 -15.865 4.059 1.00 25.95 275 MET B N 1
ATOM 4221 C CA . MET B 1 275 ? 22.867 -15.904 3.919 1.00 26.41 275 MET B CA 1
ATOM 4222 C C . MET B 1 275 ? 23.506 -15.237 5.134 1.00 24.84 275 MET B C 1
ATOM 4223 O O . MET B 1 275 ? 24.411 -15.824 5.720 1.00 24.47 275 MET B O 1
ATOM 4228 N N . ALA B 1 276 ? 23.065 -14.024 5.477 1.00 22.30 276 ALA B N 1
ATOM 4229 C CA . ALA B 1 276 ? 23.624 -13.240 6.591 1.00 24.17 276 ALA B CA 1
ATOM 4230 C C . ALA B 1 276 ? 23.367 -13.959 7.920 1.00 23.44 276 ALA B C 1
ATOM 4231 O O . ALA B 1 276 ? 24.314 -14.067 8.731 1.00 24.05 276 ALA B O 1
ATOM 4233 N N . GLN B 1 277 ? 22.157 -14.472 8.135 1.00 22.36 277 GLN B N 1
ATOM 4234 C CA . GLN B 1 277 ? 21.814 -15.193 9.397 1.00 24.56 277 GLN B CA 1
ATOM 4235 C C . GLN B 1 277 ? 22.727 -16.422 9.546 1.00 25.46 277 GLN B C 1
ATOM 4236 O O . GLN B 1 277 ? 23.281 -16.630 10.655 1.00 23.43 277 GLN B O 1
ATOM 4242 N N . THR B 1 278 ? 22.854 -17.198 8.474 1.00 28.29 278 THR B N 1
ATOM 4243 C CA . THR B 1 278 ? 23.700 -18.420 8.390 1.00 32.21 278 THR B CA 1
ATOM 4244 C C . THR B 1 278 ? 25.133 -18.073 8.796 1.00 29.52 278 THR B C 1
ATOM 4245 O O . THR B 1 278 ? 25.804 -18.945 9.372 1.00 30.04 278 THR B O 1
ATOM 4249 N N . ALA B 1 279 ? 25.593 -16.859 8.485 1.00 27.43 279 ALA B N 1
ATOM 4250 C CA . ALA B 1 279 ? 26.975 -16.405 8.743 1.00 27.07 279 ALA B CA 1
ATOM 4251 C C . ALA B 1 279 ? 27.063 -15.763 10.137 1.00 26.67 279 ALA B C 1
ATOM 4252 O O . ALA B 1 279 ? 28.101 -15.163 10.425 1.00 27.01 279 ALA B O 1
ATOM 4254 N N . GLY B 1 280 ? 26.001 -15.842 10.948 1.00 24.04 280 GLY B N 1
ATOM 4255 C CA . GLY B 1 280 ? 25.994 -15.334 12.336 1.00 23.10 280 GLY B CA 1
ATOM 4256 C C . GLY B 1 280 ? 25.824 -13.822 12.388 1.00 23.83 280 GLY B C 1
ATOM 4257 O O . GLY B 1 280 ? 26.368 -13.179 13.330 1.00 23.60 280 GLY B O 1
ATOM 4258 N N . MET B 1 281 ? 25.119 -13.253 11.412 1.00 24.38 281 MET B N 1
ATOM 4259 C CA . MET B 1 281 ? 24.938 -11.778 11.328 1.00 25.17 281 MET B CA 1
ATOM 4260 C C . MET B 1 281 ? 23.511 -11.381 11.715 1.00 24.62 281 MET B C 1
ATOM 4261 O O . MET B 1 281 ? 23.181 -10.202 11.509 1.00 22.85 281 MET B O 1
ATOM 4266 N N . GLY B 1 282 ? 22.722 -12.285 12.300 1.00 22.14 282 GLY B N 1
ATOM 4267 C CA . GLY B 1 282 ? 21.320 -12.027 12.676 1.00 22.11 282 GLY B CA 1
ATOM 4268 C C . GLY B 1 282 ? 21.135 -10.736 13.469 1.00 21.64 282 GLY B C 1
ATOM 4269 O O . GLY B 1 282 ? 20.130 -10.045 13.249 1.00 20.79 282 GLY B O 1
ATOM 4270 N N . GLU B 1 283 ? 22.053 -10.402 14.367 1.00 21.24 283 GLU B N 1
ATOM 4271 C CA . GLU B 1 283 ? 21.883 -9.253 15.294 1.00 22.81 283 GLU B CA 1
ATOM 4272 C C . GLU B 1 283 ? 22.369 -7.964 14.639 1.00 22.26 283 GLU B C 1
ATOM 4273 O O . GLU B 1 283 ? 22.132 -6.910 15.231 1.00 23.02 283 GLU B O 1
ATOM 4276 N N . LEU B 1 284 ? 23.001 -8.056 13.461 1.00 21.98 284 LEU B N 1
ATOM 4277 C CA . LEU B 1 284 ? 23.712 -6.913 12.833 1.00 21.62 284 LEU B CA 1
ATOM 4278 C C . LEU B 1 284 ? 22.770 -6.118 11.942 1.00 19.17 284 LEU B C 1
ATOM 4279 O O . LEU B 1 284 ? 21.699 -6.622 11.575 1.00 19.02 284 LEU B O 1
ATOM 4284 N N . ASP B 1 285 ? 23.211 -4.912 11.584 1.00 20.04 285 ASP B N 1
ATOM 4285 C CA . ASP B 1 285 ? 22.556 -4.028 10.593 1.00 20.36 285 ASP B CA 1
ATOM 4286 C C . ASP B 1 285 ? 22.390 -4.771 9.262 1.00 20.01 285 ASP B C 1
ATOM 4287 O O . ASP B 1 285 ? 23.211 -5.654 8.919 1.00 20.02 285 ASP B O 1
ATOM 4292 N N . ILE B 1 286 ? 21.375 -4.377 8.508 1.00 19.26 286 ILE B N 1
ATOM 4293 C CA . ILE B 1 286 ? 21.030 -4.976 7.194 1.00 18.42 286 ILE B CA 1
ATOM 4294 C C . ILE B 1 286 ? 22.179 -4.757 6.205 1.00 18.04 286 ILE B C 1
ATOM 4295 O O . ILE B 1 286 ? 22.295 -5.577 5.299 1.00 19.11 286 ILE B O 1
ATOM 4300 N N . ALA B 1 287 ? 23.014 -3.735 6.387 1.00 18.68 287 ALA B N 1
ATOM 4301 C CA . ALA B 1 287 ? 24.195 -3.505 5.523 1.00 19.11 287 ALA B CA 1
ATOM 4302 C C . ALA B 1 287 ? 25.106 -4.747 5.529 1.00 19.11 287 ALA B C 1
ATOM 4303 O O . ALA B 1 287 ? 25.781 -4.971 4.535 1.00 18.63 287 ALA B O 1
ATOM 4305 N N . SER B 1 288 ? 25.093 -5.561 6.584 1.00 19.61 288 SER B N 1
ATOM 4306 C CA . SER B 1 288 ? 25.955 -6.767 6.708 1.00 19.75 288 SER B CA 1
ATOM 4307 C C . SER B 1 288 ? 25.670 -7.755 5.566 1.00 20.04 288 SER B C 1
ATOM 4308 O O . SER B 1 288 ? 26.492 -8.649 5.355 1.00 18.02 288 SER B O 1
ATOM 4311 N N . LEU B 1 289 ? 24.524 -7.643 4.884 1.00 20.72 289 LEU B N 1
ATOM 4312 C CA . LEU B 1 289 ? 24.210 -8.543 3.743 1.00 19.85 289 LEU B CA 1
ATOM 4313 C C . LEU B 1 289 ? 25.311 -8.418 2.675 1.00 19.60 289 LEU B C 1
ATOM 4314 O O . LEU B 1 289 ? 25.619 -9.423 2.051 1.00 17.27 289 LEU B O 1
ATOM 4319 N N . PHE B 1 290 ? 25.903 -7.233 2.499 1.00 19.94 290 PHE B N 1
ATOM 4320 C CA . PHE B 1 290 ? 26.994 -7.031 1.517 1.00 2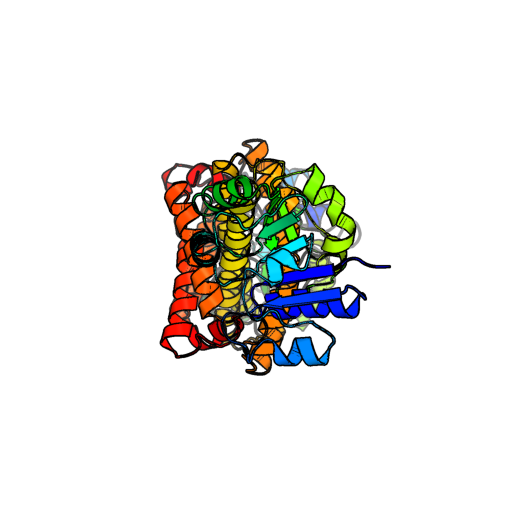0.73 290 PHE B CA 1
ATOM 4321 C C . PHE B 1 290 ? 28.115 -8.041 1.785 1.00 20.42 290 PHE B C 1
ATOM 4322 O O . PHE B 1 290 ? 28.569 -8.684 0.834 1.00 19.42 290 PHE B O 1
ATOM 4330 N N . LYS B 1 291 ? 28.520 -8.171 3.046 1.00 21.50 291 LYS B N 1
ATOM 4331 C CA . LYS B 1 291 ? 29.641 -9.055 3.465 1.00 22.40 291 LYS B CA 1
ATOM 4332 C C . LYS B 1 291 ? 29.200 -10.505 3.298 1.00 22.70 291 LYS B C 1
ATOM 4333 O O . LYS B 1 291 ? 30.037 -11.322 2.858 1.00 22.24 291 LYS B O 1
ATOM 4339 N N . ALA B 1 292 ? 27.937 -10.834 3.583 1.00 19.82 292 ALA B N 1
ATOM 4340 C CA . ALA B 1 292 ? 27.424 -12.226 3.490 1.00 20.34 292 ALA B CA 1
ATOM 4341 C C . ALA B 1 292 ? 27.360 -12.649 2.019 1.00 21.21 292 ALA B C 1
ATOM 4342 O O . ALA B 1 292 ? 27.561 -13.839 1.693 1.00 21.79 292 ALA B O 1
ATOM 4344 N N . MET B 1 293 ? 27.065 -11.683 1.144 1.00 20.19 293 MET B N 1
ATOM 4345 C CA . MET B 1 293 ? 26.891 -11.886 -0.313 1.00 20.21 293 MET B CA 1
ATOM 4346 C C . MET B 1 293 ? 28.246 -11.919 -1.045 1.00 21.01 293 MET B C 1
ATOM 4347 O O . MET B 1 293 ? 28.325 -12.603 -2.081 1.00 22.54 293 MET B O 1
ATOM 4352 N N . HIS B 1 294 ? 29.247 -11.204 -0.521 1.00 22.12 294 HIS B N 1
ATOM 4353 C CA . HIS B 1 294 ? 30.598 -11.160 -1.143 1.00 23.64 294 HIS B CA 1
ATOM 4354 C C . HIS B 1 294 ? 31.166 -12.580 -1.242 1.00 27.63 294 HIS B C 1
ATOM 4355 O O . HIS B 1 294 ? 31.079 -13.363 -0.296 1.00 25.14 294 HIS B O 1
#

Sequence (581 aa):
NKPSVSVLGLGAMGSVLARTLLQAGYGVTVWNRSPERRATALVQEGASLAREASSEAINASNLIIICMIDKAVFQDVLSSLDPLLNMSSGKTIVNMSSTGTTVVDDVEERIAKRVDQHNNGLYVDAGIMCYPKDIGGQHTTILYSGNSDAYHAHESTLKVLAGNPKFLGADPTACTPTYLALYAFYFGAFAAWLEGAVLASCAGVSVQDFKALSPIMSSDMLVDGIKTAADRIAASDYSGEQASVDVHVAGQEVVLDALQRANAPHASTDAYLSYCRMAQTAGMGELDIASLFKAMHSMSGSNKPSVSVLGLGAMGSVLARTLLQAGYGVTVWNRSPERRATALVQEGASLAREASSEAINASNLIIICMIDKAVFQDVLSSLDPLLNMSSGKTIVNMSSTGTTVVDDVERRIAKRVDQHNNGLYVDAGIMCYPKDIGGQHTTILYSGNSDAYHAHESTLKVLAGNPKFLGADPTACTPTYLALYAFYFGAFAAWLEGAVLASCAGVSVQDFKALSPIMSSDMLVDGIKTAADRIAASDYSGEQASVDVHVAGQEVVLDALQRANAPHASTDAYLSYCRMAQTAGMGELDIASLFKAMH

Secondary structure (DSSP, 8-state):
-PPEEEEE--SHHHHHHHHHHHHTT-EEEEE-SSGGGGHHHHHTTPEEPSSHHHHHHH-SEEEE--S-HHHHHHHHHTS-TT---TT-EEEE-S---HHHHHHHHHHHHHTT-EEEEEEEES-GGGTT-TT-EEEEEE-HHHHHHTHHHHHTT-SS-EE--S-TTSHHHHHHHHHHHHHHHHHHHHHHHHHHHHTT--HHHHHHHHHHHHHHHHHHHHHHHHHHHHT----SS--HHHHHHHHHHHHHHHHHTT---HHHHHHHHHHHHHHHTT-TTS-GGGHHHHH-/---SSS--EEEEE--SHHHHHHHHHHHHTT-EEEEE-SSGGGGHHHHHTTPEEPSSHHHHHHH-SEEEE-SS-HHHHHHHHHTS-TT---TT-EEEE-S---HHHHHHHHHHHHHTT-EEEEEEE-S-GGGTT-TT--EEEEE-HHHHHHHHHHHHTT-SS-EE--S-GGGHHHHHHHHHHHHHHHHHHHHHHHHHHHHTT--HHHHHHHHHHHHHHHHHHHHHHHHHHHHT----SS--HHHHHHHHHHHHHHHHHTT---HHHHHHHHHHHHHHHTT-TTS-GGGHHHHH-

Nearest PDB structures (foldseek):
  7a3w-assembly1_A  TM=1.003E+00  e=1.655E-58  Pseudomonas putida
  3l6d-assembly1_A  TM=8.817E-01  e=2.717E-26  Pseudomonas putida KT2440
  6toe-assembly2_F  TM=8.790E-01  e=2.161E-25  Myxococcus stipitatus
  6to4-assembly2_B  TM=9.327E-01  e=8.021E-24  Myxococcus stipitatus DSM 14675
  8a5z-assembly1_A  TM=9.043E-01  e=5.965E-24  Ensifer adhaerens

Foldseek 3Di:
DAFEEEFEAQPQARVLLLLLLLVVPHAYEYEYPDCVSCVVSVVSPHHYDPAPLVSLVRGQEYEYEHQALVVVLVSLVPDDLQSANANHEYEYQHAYALVSLVSVCVSCVSNVHFYKYKYWPDGSVCFQPLQGEMEIEACPVSCVVCVVSNCSGPNHYHYQYHDNSRHRVVNVVVVVVVVLVVVVLVLVLVLCVLVVQHSVNSVVCVVVVVVVVVVVCVVLVVCVVVVNFQAPVHFLLRVLVVLVVVVVSCVVSVGDCVSSVVLNVLSVLCVVVVRRRTHSSCSVVSVD/DAFQVGAFEEEFEAQPQQRVLLLVLLVVVRHAYEYEYPDCVSCPVSVVSRHHYDPAPLVSLVRGQEYEYAHQALVVVLVSLVPDDLQSASASHEYEYQHAYDLVSLVSVCVSCVSNVHFYKYKHWPDGSVCFQPLQGEMEIEACPVRCVVCVVVNCSGPNHYHDQYHPNSRHRVVNVVVVVVVVLVVVVLVLVLLLCVLVVQHSVNSVVCVVVVVVVVVVVCVVLVVCVVVVNFQAPVHFLQRVLVVLVVVVVSCVVSVGDCVSSVVLNVLSVLCVVVVRRRTHSSCSVVSVD

Solvent-accessible surface area: 21573 Å² total; per-residue (Å²): 156,114,66,42,0,0,0,0,5,0,31,40,32,0,6,32,0,0,64,25,0,22,128,37,51,20,39,5,16,0,32,24,215,53,72,82,113,0,82,43,0,70,147,69,57,8,68,90,10,82,100,8,36,84,0,0,111,46,5,69,2,0,0,0,18,26,91,44,4,43,52,0,28,92,28,1,58,96,16,83,115,156,27,95,0,70,57,24,2,0,0,0,6,2,25,3,26,34,73,21,0,100,82,0,21,96,75,0,99,114,11,99,7,67,15,0,0,2,0,11,5,13,29,5,89,46,17,39,25,156,148,16,2,0,0,0,0,1,53,43,123,4,3,94,82,26,59,85,11,2,70,40,0,0,32,46,31,68,61,53,26,69,82,41,28,32,1,4,25,5,23,4,0,0,22,0,0,2,12,0,0,2,0,0,0,0,0,0,1,1,6,0,31,63,52,71,32,56,16,73,82,0,47,73,21,1,58,22,0,8,100,20,4,56,52,6,5,103,41,3,0,68,26,18,61,71,84,71,23,50,22,101,33,15,19,0,65,74,16,7,41,18,4,76,27,2,28,53,12,0,93,122,35,143,6,24,53,31,1,0,58,5,0,6,44,2,0,96,80,0,57,128,70,67,24,10,101,56,10,8,0,0,0,20,73,29,14,112,120,58,32,89,72,137,68,66,20,0,0,0,0,4,0,33,37,32,0,9,42,0,0,67,24,0,26,139,37,27,20,29,5,16,0,37,24,213,37,84,118,108,1,80,44,1,66,153,83,58,6,68,77,11,154,94,11,32,85,0,0,85,44,5,69,2,0,0,0,17,25,90,43,3,47,52,0,42,93,18,2,75,92,10,87,102,158,19,98,0,71,52,25,2,0,0,0,6,3,23,2,29,35,80,31,0,100,99,0,21,92,70,0,99,112,5,101,5,60,13,0,0,3,0,11,5,12,27,5,89,48,17,41,26,108,150,13,4,0,0,0,0,0,53,42,123,4,4,92,82,21,59,86,14,2,68,34,0,0,32,52,28,70,62,54,25,69,80,40,25,32,0,2,25,4,21,4,0,0,22,0,1,2,12,1,0,4,0,0,0,0,0,0,0,0,5,0,33,54,50,71,30,56,16,67,81,0,49,75,21,1,60,20,0,9,96,20,3,54,49,6,5,98,39,2,0,75,27,18,61,71,80,69,22,52,23,101,33,16,20,0,63,75,16,8,39,18,4,72,29,2,30,49,16,0,94,113,31,136,5,24,54,31,1,0,59,4,0,6,44,1,0,99,72,0,56,124,67,68,10,10,102,54,9,8,0,0,0,18,122,25,10,119